Protein AF-A0A2M8PEM5-F1 (afdb_monomer_lite)

pLDDT: mean 89.5, std 9.76, range [44.81, 98.12]

Secondary structure (DSSP, 8-state):
-PPP--S-SS-EEEEEEEEPP--SSS--HHHHHHHHHHHHHHHHHHHH-TT---EEETT-HHHHHHHHTT-GGGHHHHHHHHHTTSEEE-SSSS---GGGS-HHHHHHHHHHHHHHHHTTT---SEEEETT-S---TTHHHHHHHTT--EEEEPPPTTS-SEEEEEPTTS-EEEEEE-EEESSGGG--HHHHHHHHTT-SSSEEEEEEE--S---HHHHHHHHHHHHHHTTTSEEEE--HHHHHHHHHHHHHH-GGGSPEEEPPPPPPPPHHHHHHHHHIIIIIHHHHHHHHHTT-TTS-SSHHHHHHHHHHHHHHHTTGGGSHHHHHHHHHHHHHHHHHHHHHHHHHHHHTT-S--TTHHHHHEEESSTTEEEEEEE--SSTT--SEEEEEEE-SSS-EEEEEEESS--SEEEEE-TT--EEEEEEPB-TTS-EEEEEPTT-EEEEEEE-

Radius of gyration: 23.38 Å; chains: 1; bounding box: 67×48×62 Å

Structure (mmCIF, N/CA/C/O backbone):
data_AF-A0A2M8PEM5-F1
#
_entry.id   AF-A0A2M8PEM5-F1
#
loop_
_atom_site.group_PDB
_atom_site.id
_atom_site.type_symbol
_atom_site.label_atom_id
_atom_site.label_alt_id
_atom_site.label_comp_id
_atom_site.label_asym_id
_atom_site.label_entity_id
_atom_site.label_seq_id
_atom_site.pdbx_PDB_ins_code
_atom_site.Cartn_x
_atom_site.Cartn_y
_atom_site.Cartn_z
_atom_site.occupancy
_atom_site.B_iso_or_equiv
_atom_site.auth_seq_id
_atom_site.auth_comp_id
_atom_site.auth_asym_id
_atom_site.auth_atom_id
_atom_site.pdbx_PDB_model_num
ATOM 1 N N . MET A 1 1 ? 40.475 -5.449 -8.297 1.00 47.41 1 MET A N 1
ATOM 2 C CA . MET A 1 1 ? 39.238 -6.107 -7.836 1.00 47.41 1 MET A CA 1
ATOM 3 C C . MET A 1 1 ? 39.003 -7.261 -8.778 1.00 47.41 1 MET A C 1
ATOM 5 O O . MET A 1 1 ? 39.017 -7.024 -9.980 1.00 47.41 1 MET A O 1
ATOM 9 N N . ASP A 1 2 ? 38.894 -8.473 -8.247 1.00 54.44 2 ASP A N 1
ATOM 10 C CA . ASP A 1 2 ? 38.599 -9.656 -9.055 1.00 54.44 2 ASP A CA 1
ATOM 11 C C . ASP A 1 2 ? 37.233 -9.506 -9.733 1.00 54.44 2 ASP A C 1
ATOM 13 O O . ASP A 1 2 ? 36.341 -8.829 -9.210 1.00 54.44 2 ASP A O 1
ATOM 17 N N . ALA A 1 3 ? 37.086 -10.094 -10.921 1.00 61.72 3 ALA A N 1
ATOM 18 C CA . ALA A 1 3 ? 35.829 -10.056 -11.656 1.00 61.72 3 ALA A CA 1
ATOM 19 C C . ALA A 1 3 ? 34.700 -10.697 -10.820 1.00 61.72 3 ALA A C 1
ATOM 21 O O . ALA A 1 3 ? 34.938 -11.715 -10.162 1.00 61.72 3 ALA A O 1
ATOM 22 N N . PRO A 1 4 ? 33.477 -10.133 -10.830 1.00 71.69 4 PRO A N 1
ATOM 23 C CA . PRO A 1 4 ? 32.353 -10.714 -10.107 1.00 71.69 4 PRO A CA 1
ATOM 24 C C . PRO A 1 4 ? 32.089 -12.149 -10.581 1.00 71.69 4 PRO A C 1
ATOM 26 O O . PRO A 1 4 ? 31.995 -12.409 -11.780 1.00 71.69 4 PRO A O 1
ATOM 29 N N . SER A 1 5 ? 31.955 -13.085 -9.639 1.00 81.31 5 SER A N 1
ATOM 30 C CA . SER A 1 5 ? 31.585 -14.468 -9.954 1.00 81.31 5 SER A CA 1
ATOM 31 C C . SER A 1 5 ? 30.116 -14.521 -10.377 1.00 81.31 5 SER A C 1
ATOM 33 O O . SER A 1 5 ? 29.224 -14.226 -9.578 1.00 81.31 5 SER A O 1
ATOM 35 N N . LEU A 1 6 ? 29.866 -14.856 -11.644 1.00 88.50 6 LEU A N 1
ATOM 36 C CA . LEU A 1 6 ? 28.523 -14.963 -12.214 1.00 88.50 6 LEU A CA 1
ATOM 37 C C . LEU A 1 6 ? 28.020 -16.405 -12.132 1.00 88.50 6 LEU A C 1
ATOM 39 O O . LEU A 1 6 ? 28.750 -17.346 -12.437 1.00 88.50 6 LEU A O 1
ATOM 43 N N . ARG A 1 7 ? 26.748 -16.576 -11.760 1.00 89.44 7 ARG A N 1
ATOM 44 C CA . ARG A 1 7 ? 26.108 -17.900 -11.670 1.00 89.44 7 ARG A CA 1
ATOM 45 C C . ARG A 1 7 ? 25.659 -18.441 -13.023 1.00 89.44 7 ARG A C 1
ATOM 47 O O . ARG A 1 7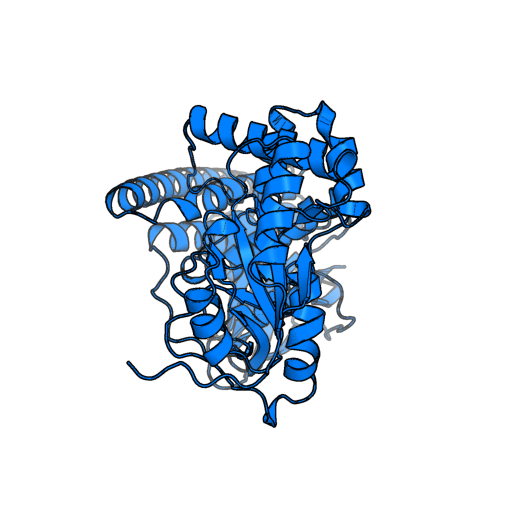 ? 25.608 -19.653 -13.202 1.00 89.44 7 ARG A O 1
ATOM 54 N N . TYR A 1 8 ? 25.330 -17.551 -13.955 1.00 90.50 8 TYR A N 1
ATOM 55 C CA . TYR A 1 8 ? 24.764 -17.903 -15.253 1.00 90.50 8 TYR A CA 1
ATOM 56 C C . TYR A 1 8 ? 25.548 -17.252 -16.391 1.00 90.50 8 TYR A C 1
ATOM 58 O O . TYR A 1 8 ? 26.095 -16.158 -16.247 1.00 90.50 8 TYR A O 1
ATOM 66 N N . ALA A 1 9 ? 25.571 -17.918 -17.546 1.00 90.06 9 ALA A N 1
ATOM 67 C CA . ALA A 1 9 ? 26.172 -17.373 -18.763 1.00 90.06 9 ALA A CA 1
ATOM 68 C C . ALA A 1 9 ? 25.323 -16.251 -19.394 1.00 90.06 9 ALA A C 1
ATOM 70 O O . ALA A 1 9 ? 25.865 -15.383 -20.074 1.00 90.06 9 ALA A O 1
ATOM 71 N N . SER A 1 10 ? 24.008 -16.265 -19.154 1.00 94.81 10 SER A N 1
ATOM 72 C CA . SER A 1 10 ? 23.037 -15.257 -19.598 1.00 94.81 10 SER A CA 1
ATOM 73 C C . SER A 1 10 ? 21.981 -15.030 -18.517 1.00 94.81 10 SER A C 1
ATOM 75 O O . SER A 1 10 ? 21.765 -15.898 -17.670 1.00 94.81 10 SER A O 1
ATOM 77 N N . TYR A 1 11 ? 21.366 -13.851 -18.525 1.00 96.25 11 TYR A N 1
ATOM 78 C CA . TYR A 1 11 ? 20.340 -13.428 -17.576 1.00 96.25 11 TYR A CA 1
ATOM 79 C C . TYR A 1 11 ? 19.124 -12.859 -18.322 1.00 96.25 11 TYR A C 1
ATOM 81 O O . TYR A 1 11 ? 19.223 -12.377 -19.452 1.00 96.25 11 TYR A O 1
ATOM 89 N N . HIS A 1 12 ? 17.966 -12.881 -17.668 1.00 97.62 12 HIS A N 1
ATOM 90 C CA . HIS A 1 12 ? 16.760 -12.194 -18.119 1.00 97.62 12 HIS A CA 1
ATOM 91 C C . HIS A 1 12 ? 16.727 -10.782 -17.526 1.00 97.62 12 HIS A C 1
ATOM 93 O O . HIS A 1 12 ? 16.535 -10.607 -16.322 1.00 97.62 12 HIS A O 1
ATOM 99 N N . LEU A 1 13 ? 16.918 -9.766 -18.366 1.00 97.62 13 LEU A N 1
ATOM 100 C CA . LEU A 1 13 ? 16.895 -8.362 -17.965 1.00 97.62 13 LEU A CA 1
ATOM 101 C C . LEU A 1 13 ? 15.476 -7.813 -18.118 1.00 97.62 13 LEU A C 1
ATOM 103 O O . LEU A 1 13 ? 15.027 -7.512 -19.224 1.00 97.62 13 LEU A O 1
ATOM 107 N N . HIS A 1 14 ? 14.774 -7.667 -16.999 1.00 97.75 14 HIS A N 1
ATOM 108 C CA . HIS A 1 14 ? 13.474 -7.011 -16.938 1.00 97.75 14 HIS A CA 1
ATOM 109 C C . HIS A 1 14 ? 13.685 -5.498 -16.852 1.00 97.75 14 HIS A C 1
ATOM 111 O O . HIS A 1 14 ? 13.983 -4.965 -15.783 1.00 97.75 14 HIS A O 1
ATOM 117 N N . ILE A 1 15 ? 13.535 -4.808 -17.982 1.00 97.56 15 ILE A N 1
ATOM 118 C CA . ILE A 1 15 ? 13.644 -3.352 -18.078 1.00 97.56 15 ILE A CA 1
ATOM 119 C C . ILE A 1 15 ? 12.263 -2.740 -17.842 1.00 97.56 15 ILE A C 1
ATOM 121 O O . ILE A 1 15 ? 11.399 -2.802 -18.716 1.00 97.56 15 ILE A O 1
ATOM 125 N N . ALA A 1 16 ? 12.054 -2.165 -16.662 1.00 96.94 16 ALA A N 1
ATOM 126 C CA . ALA A 1 16 ? 10.824 -1.478 -16.286 1.00 96.94 16 ALA A CA 1
ATOM 127 C C . ALA A 1 16 ? 10.963 0.035 -16.482 1.00 96.94 16 A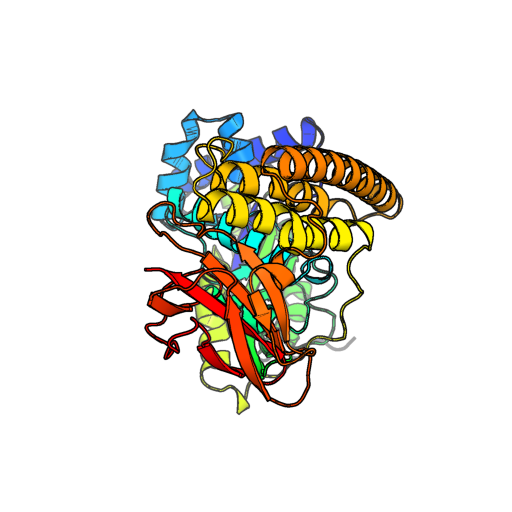LA A C 1
ATOM 129 O O . ALA A 1 16 ? 11.821 0.667 -15.871 1.00 96.94 16 ALA A O 1
ATOM 130 N N . SER A 1 17 ? 10.090 0.632 -17.292 1.00 96.44 17 SER A N 1
ATOM 131 C CA . SER A 1 17 ? 9.980 2.091 -17.397 1.00 96.44 17 SER A CA 1
ATOM 132 C C . SER A 1 17 ? 9.161 2.628 -16.226 1.00 96.44 17 SER A C 1
ATOM 134 O O . SER A 1 17 ? 7.985 2.286 -16.085 1.00 96.44 17 SER A O 1
ATOM 136 N N . LEU A 1 18 ? 9.773 3.452 -15.378 1.00 94.19 18 LEU A N 1
ATOM 137 C CA . LEU A 1 18 ? 9.138 4.017 -14.190 1.00 94.19 18 LEU A CA 1
ATOM 138 C C . LEU A 1 18 ? 8.863 5.504 -14.379 1.00 94.19 18 LEU A C 1
ATOM 140 O O . LEU A 1 18 ? 9.795 6.305 -14.434 1.00 94.19 18 LEU A O 1
ATOM 144 N N . LEU A 1 19 ? 7.589 5.885 -14.382 1.00 91.12 19 LEU A N 1
ATOM 145 C CA . LEU A 1 19 ? 7.214 7.276 -14.172 1.00 91.12 19 LEU A CA 1
ATOM 146 C C . LEU A 1 19 ? 7.466 7.609 -12.690 1.00 91.12 19 LEU A C 1
ATOM 148 O O . LEU A 1 19 ? 6.860 6.974 -11.812 1.00 91.12 19 LEU A O 1
ATOM 152 N N . PRO A 1 20 ? 8.379 8.547 -12.382 1.00 76.62 20 PRO A N 1
ATOM 153 C CA . PRO A 1 20 ? 8.718 8.869 -11.008 1.00 76.62 20 PRO A CA 1
ATOM 154 C C . PRO A 1 20 ? 7.563 9.598 -10.312 1.00 76.62 20 PRO A C 1
ATOM 156 O O . PRO A 1 20 ? 6.646 10.128 -10.938 1.00 76.62 20 PRO A O 1
ATOM 159 N N . HIS A 1 21 ? 7.632 9.651 -8.987 1.00 73.00 21 HIS A N 1
ATOM 160 C CA . HIS A 1 21 ? 6.796 10.541 -8.190 1.00 73.00 21 HIS A CA 1
ATOM 161 C C . HIS A 1 21 ? 7.401 11.952 -8.156 1.00 73.00 21 HIS A C 1
ATOM 163 O O . HIS A 1 21 ? 8.625 12.107 -8.121 1.00 73.00 21 HIS A O 1
ATOM 169 N N . LEU A 1 22 ? 6.558 12.986 -8.101 1.00 63.91 22 LEU A N 1
ATOM 170 C CA . LEU A 1 22 ? 7.002 14.332 -7.748 1.00 63.91 22 LEU A CA 1
ATOM 171 C C . LEU A 1 22 ? 7.353 14.344 -6.260 1.00 63.91 22 LEU A C 1
ATOM 173 O O . LEU A 1 22 ? 6.464 14.409 -5.430 1.00 63.91 22 LEU A O 1
ATOM 177 N N . GLN A 1 23 ? 8.642 14.287 -5.921 1.00 54.50 23 GLN A N 1
ATOM 178 C CA . GLN A 1 23 ? 9.145 14.182 -4.541 1.00 54.50 23 GLN A CA 1
ATOM 179 C C . GLN A 1 23 ? 8.852 15.406 -3.629 1.00 54.50 23 GLN A C 1
ATOM 181 O O . GLN A 1 23 ? 9.599 15.654 -2.686 1.00 54.50 23 GLN A O 1
ATOM 186 N N . ARG A 1 24 ? 7.822 16.229 -3.871 1.00 48.88 24 ARG A N 1
ATOM 187 C CA . ARG A 1 24 ? 7.552 17.461 -3.100 1.00 48.88 24 ARG A CA 1
ATOM 188 C C . ARG A 1 24 ? 6.050 17.678 -2.909 1.00 48.88 24 ARG A C 1
ATOM 190 O O . ARG A 1 24 ? 5.327 17.571 -3.895 1.00 48.88 24 ARG A O 1
ATOM 197 N N . ALA A 1 25 ? 5.615 18.103 -1.714 1.00 44.81 25 ALA A N 1
ATOM 198 C CA . ALA A 1 25 ? 4.210 18.462 -1.457 1.00 44.81 25 ALA A CA 1
ATOM 199 C C . ALA A 1 25 ? 3.780 19.715 -2.230 1.00 44.81 25 ALA A C 1
ATOM 201 O O . ALA A 1 25 ? 2.604 19.907 -2.515 1.00 44.81 25 ALA A O 1
ATOM 202 N N . ASN A 1 26 ? 4.747 20.549 -2.623 1.00 52.12 26 ASN A N 1
ATOM 203 C CA . ASN A 1 26 ? 4.567 21.649 -3.564 1.00 52.12 26 ASN A CA 1
ATOM 204 C C . ASN A 1 26 ? 5.628 21.556 -4.665 1.00 52.12 26 ASN A C 1
ATOM 206 O O . ASN A 1 26 ? 6.650 22.253 -4.620 1.00 52.12 26 ASN A O 1
ATOM 210 N N . PRO A 1 27 ? 5.442 20.664 -5.651 1.00 62.78 27 PRO A N 1
ATOM 211 C CA . PRO A 1 27 ? 6.335 20.633 -6.790 1.00 62.78 27 PRO A CA 1
ATOM 212 C C . PRO A 1 27 ? 6.234 21.981 -7.499 1.00 62.78 27 PRO A C 1
ATOM 214 O O . PRO A 1 27 ? 5.142 22.532 -7.646 1.00 62.78 27 PRO A O 1
ATOM 217 N N . SER A 1 28 ? 7.373 22.529 -7.932 1.00 70.56 28 SER A N 1
ATOM 218 C CA . SER A 1 28 ? 7.343 23.749 -8.734 1.00 70.56 28 SER A CA 1
ATOM 219 C C . SER A 1 28 ? 6.444 23.519 -9.947 1.00 70.56 28 SER A C 1
ATOM 221 O O . SER A 1 28 ? 6.369 22.404 -10.471 1.00 70.56 28 SER A O 1
ATOM 223 N N . PHE A 1 29 ? 5.791 24.574 -10.431 1.00 75.25 29 PHE A N 1
ATOM 224 C CA . PHE A 1 29 ? 4.991 24.495 -11.655 1.00 75.25 29 PHE A CA 1
ATOM 225 C C . PHE A 1 29 ? 5.775 23.846 -12.814 1.00 75.25 29 PHE A C 1
ATOM 227 O O . PHE A 1 29 ? 5.231 23.067 -13.590 1.00 75.25 29 PHE A O 1
ATOM 234 N N . GLN A 1 30 ? 7.089 24.089 -12.877 1.00 77.50 30 GLN A N 1
ATOM 235 C CA . GLN A 1 30 ? 7.993 23.445 -13.831 1.00 77.50 30 GLN A CA 1
ATOM 236 C C . GLN A 1 30 ? 8.069 21.921 -13.655 1.00 77.50 30 GLN A C 1
ATOM 238 O O . GLN A 1 30 ? 8.001 21.199 -14.645 1.00 77.50 30 GLN A O 1
ATOM 243 N N . ALA A 1 31 ? 8.192 21.424 -12.421 1.00 77.31 31 ALA A N 1
ATOM 244 C CA . ALA A 1 31 ? 8.238 19.991 -12.142 1.00 77.31 31 ALA A CA 1
ATOM 245 C C . ALA A 1 31 ? 6.895 19.313 -12.455 1.00 77.31 31 ALA A C 1
ATOM 247 O O . ALA A 1 31 ? 6.878 18.245 -13.063 1.00 77.31 31 ALA A O 1
ATOM 248 N N . GLN A 1 32 ? 5.777 19.963 -12.112 1.00 78.12 32 GLN A N 1
ATOM 249 C CA . GLN A 1 32 ? 4.436 19.495 -12.481 1.00 78.12 32 GLN A CA 1
ATOM 250 C C . GLN A 1 32 ? 4.297 19.374 -14.001 1.00 78.12 32 GLN A C 1
ATOM 252 O O . GLN A 1 32 ? 3.948 18.311 -14.508 1.00 78.12 32 GLN A O 1
ATOM 257 N N . LEU A 1 33 ? 4.661 20.427 -14.736 1.00 83.50 33 LEU A N 1
ATOM 258 C CA . LEU A 1 33 ? 4.604 20.439 -16.194 1.00 83.50 33 LEU A CA 1
ATOM 259 C C . LEU A 1 33 ? 5.526 19.387 -16.829 1.00 83.50 33 LEU A C 1
ATOM 261 O O . LEU A 1 33 ? 5.162 18.784 -17.837 1.00 83.50 33 LEU A O 1
ATOM 265 N N . ALA A 1 34 ? 6.709 19.154 -16.254 1.00 84.69 34 ALA A N 1
ATOM 266 C CA . ALA A 1 34 ? 7.632 18.124 -16.723 1.00 84.69 34 ALA A CA 1
ATOM 267 C C . ALA A 1 34 ? 7.034 16.719 -16.570 1.00 84.69 34 ALA A C 1
ATOM 269 O O . ALA A 1 34 ? 7.024 15.962 -17.539 1.00 84.69 34 ALA A O 1
ATOM 270 N N . LEU A 1 35 ? 6.467 16.400 -15.400 1.00 84.50 35 LEU A N 1
ATOM 271 C CA . LEU A 1 35 ? 5.801 15.115 -15.174 1.00 84.50 35 LEU A CA 1
ATOM 272 C C . LEU A 1 35 ? 4.619 14.920 -16.130 1.00 84.50 35 LEU A C 1
ATOM 274 O O . LEU A 1 35 ? 4.473 13.845 -16.703 1.00 84.50 35 LEU A O 1
ATOM 278 N N . MET A 1 36 ? 3.803 15.959 -16.331 1.00 87.06 36 MET A N 1
ATOM 279 C CA . MET A 1 36 ? 2.676 15.897 -17.263 1.00 87.06 36 MET A CA 1
ATOM 280 C C . MET A 1 36 ? 3.139 15.572 -18.679 1.00 87.06 36 MET A C 1
ATOM 282 O O . MET A 1 36 ? 2.628 14.640 -19.286 1.00 87.06 36 MET A O 1
ATOM 286 N N . ARG A 1 37 ? 4.149 16.290 -19.182 1.00 90.44 37 ARG A N 1
ATOM 287 C CA . ARG A 1 37 ? 4.703 16.051 -20.522 1.00 90.44 37 ARG A CA 1
ATOM 288 C C . ARG A 1 37 ? 5.330 14.663 -20.649 1.00 90.44 37 ARG A C 1
ATOM 290 O O . ARG A 1 37 ? 5.248 14.054 -21.711 1.00 90.44 37 ARG A O 1
ATOM 297 N N . ALA A 1 38 ? 5.961 14.170 -19.584 1.00 91.38 38 ALA A N 1
ATOM 298 C CA . ALA A 1 38 ? 6.517 12.824 -19.552 1.00 91.38 38 ALA A CA 1
ATOM 299 C C . ALA A 1 38 ? 5.411 11.760 -19.644 1.00 91.38 38 ALA A C 1
ATOM 301 O O . ALA A 1 38 ? 5.567 10.805 -20.404 1.00 91.38 38 ALA A O 1
ATOM 302 N N . LEU A 1 39 ? 4.291 11.941 -18.932 1.00 93.38 39 LEU A N 1
ATOM 303 C CA . LEU A 1 39 ? 3.137 11.043 -19.008 1.00 93.38 39 LEU A CA 1
ATOM 304 C C . LEU A 1 39 ? 2.419 11.139 -20.363 1.00 93.38 39 LEU A C 1
ATOM 306 O O . LEU A 1 39 ? 2.157 10.095 -20.949 1.00 93.38 39 LEU A O 1
ATOM 310 N N . ASP A 1 40 ? 2.191 12.343 -20.902 1.00 94.12 40 ASP A N 1
ATOM 311 C CA . ASP A 1 40 ? 1.633 12.547 -22.253 1.00 94.12 40 ASP A CA 1
ATOM 312 C C . ASP A 1 40 ? 2.436 11.741 -23.286 1.00 94.12 40 ASP A C 1
ATOM 314 O O . ASP A 1 40 ? 1.905 10.887 -23.992 1.00 94.12 40 ASP A O 1
ATOM 318 N N . SER A 1 41 ? 3.755 11.942 -23.290 1.00 94.69 41 SER A N 1
ATOM 319 C CA . SER A 1 41 ? 4.656 11.244 -24.201 1.00 94.69 41 SER A CA 1
ATOM 320 C C . SER A 1 41 ? 4.688 9.733 -23.975 1.00 94.69 41 SER A C 1
ATOM 322 O O . SER A 1 41 ? 4.883 8.990 -24.933 1.00 94.69 41 SER A O 1
ATOM 324 N N . ALA A 1 42 ? 4.539 9.264 -22.735 1.00 95.19 42 ALA A N 1
ATOM 325 C CA . ALA A 1 42 ? 4.503 7.835 -22.458 1.00 95.19 42 ALA A CA 1
ATOM 326 C C . ALA A 1 42 ? 3.214 7.192 -22.985 1.00 95.19 42 ALA A C 1
ATOM 328 O O . ALA A 1 42 ? 3.283 6.107 -23.554 1.00 95.19 42 ALA A O 1
ATOM 329 N N . LEU A 1 43 ? 2.064 7.859 -22.839 1.00 95.81 43 LEU A N 1
ATOM 330 C CA . LEU A 1 43 ? 0.789 7.389 -23.390 1.00 95.81 43 LEU A CA 1
ATOM 331 C C . LEU A 1 43 ? 0.846 7.318 -24.918 1.00 95.81 43 LEU A C 1
ATOM 333 O O . LEU A 1 43 ? 0.509 6.286 -25.493 1.00 95.81 43 LEU A O 1
ATOM 337 N N . ASP A 1 44 ? 1.384 8.354 -25.566 1.00 95.44 44 ASP A N 1
ATOM 338 C CA . ASP A 1 44 ? 1.567 8.359 -27.020 1.00 95.44 44 ASP A CA 1
ATOM 339 C C . ASP A 1 44 ? 2.476 7.205 -27.483 1.00 95.44 44 ASP A C 1
ATOM 341 O O . ASP A 1 44 ? 2.246 6.601 -28.533 1.00 95.44 44 ASP A O 1
ATOM 345 N N . LEU A 1 45 ? 3.506 6.852 -26.706 1.00 95.75 45 LEU A N 1
ATOM 346 C CA . LEU A 1 45 ? 4.370 5.706 -27.003 1.00 95.75 45 LEU A CA 1
ATOM 347 C C . LEU A 1 45 ? 3.671 4.362 -26.797 1.00 95.75 45 LEU A C 1
ATOM 349 O O . LEU A 1 45 ? 3.855 3.481 -27.632 1.00 95.75 45 LEU A O 1
ATOM 353 N N . LEU A 1 46 ? 2.872 4.202 -25.738 1.00 96.31 46 LEU A N 1
ATOM 354 C CA . LEU A 1 46 ? 2.093 2.976 -25.515 1.00 96.31 46 LEU A CA 1
ATOM 355 C C . LEU A 1 46 ? 1.121 2.702 -26.676 1.00 96.31 46 LEU A C 1
ATOM 357 O O . LEU A 1 46 ? 0.842 1.546 -26.985 1.00 96.31 46 LEU A O 1
ATOM 361 N N . GLU A 1 47 ? 0.633 3.754 -27.336 1.00 93.94 47 GLU A N 1
ATOM 362 C CA . GLU A 1 47 ? -0.282 3.658 -28.478 1.00 93.94 47 GLU A CA 1
ATOM 363 C C . GLU A 1 47 ? 0.441 3.484 -29.825 1.00 93.94 47 GLU A C 1
ATOM 365 O O . GLU A 1 47 ? -0.041 2.770 -30.704 1.00 93.94 47 GLU A O 1
ATOM 370 N N . SER A 1 48 ? 1.594 4.137 -30.014 1.00 91.75 48 SER A N 1
ATOM 371 C CA . SER A 1 48 ? 2.241 4.255 -31.333 1.00 91.75 48 SER A CA 1
ATOM 372 C C . SER A 1 48 ? 3.531 3.449 -31.510 1.00 91.75 48 SER A C 1
ATOM 374 O O . SER A 1 48 ? 3.966 3.239 -32.647 1.00 91.75 48 SER A O 1
ATOM 376 N N . ALA A 1 49 ? 4.171 2.997 -30.426 1.00 93.25 49 ALA A N 1
ATOM 377 C CA . ALA A 1 49 ? 5.476 2.342 -30.461 1.00 93.25 49 ALA A CA 1
ATOM 378 C C . ALA A 1 49 ? 5.384 0.863 -30.029 1.00 93.25 49 ALA A C 1
ATOM 380 O O . ALA A 1 49 ? 5.363 0.573 -28.836 1.00 93.25 49 ALA A O 1
ATOM 381 N N . PRO A 1 50 ? 5.468 -0.106 -30.965 1.00 91.00 50 PRO A N 1
ATOM 382 C CA . PRO A 1 50 ? 5.346 -1.538 -30.653 1.00 91.00 50 PRO A CA 1
ATOM 383 C C . PRO A 1 50 ? 6.389 -2.095 -29.674 1.00 91.00 50 PRO A C 1
ATOM 385 O O . PRO A 1 50 ? 6.230 -3.195 -29.158 1.00 91.00 50 PRO A O 1
ATOM 388 N N . THR A 1 51 ? 7.491 -1.376 -29.452 1.00 92.56 51 THR A N 1
ATOM 389 C CA . THR A 1 51 ? 8.564 -1.767 -28.527 1.00 92.56 51 THR A CA 1
ATOM 390 C C . THR A 1 51 ? 8.449 -1.099 -27.157 1.00 92.56 51 THR A C 1
ATOM 392 O O . THR A 1 51 ? 9.291 -1.360 -26.305 1.00 92.56 51 THR A O 1
ATOM 395 N N . PHE A 1 52 ? 7.487 -0.193 -26.944 1.00 96.00 52 PHE A N 1
ATOM 396 C CA . PHE A 1 52 ? 7.196 0.416 -25.644 1.00 96.00 52 PHE A CA 1
ATOM 397 C C . PHE A 1 52 ? 5.887 -0.179 -25.117 1.00 96.00 52 PHE A C 1
ATOM 399 O O . PHE A 1 52 ? 4.797 0.293 -25.412 1.00 96.00 52 PHE A O 1
ATOM 406 N N . LEU A 1 53 ? 6.010 -1.277 -24.383 1.00 96.31 53 LEU A N 1
ATOM 407 C CA . LEU A 1 53 ? 4.900 -2.122 -23.949 1.00 96.31 53 LEU A CA 1
ATOM 408 C C . LEU A 1 53 ? 4.320 -1.699 -22.600 1.00 96.31 53 LEU A C 1
ATOM 410 O O . LEU A 1 53 ? 3.119 -1.836 -22.373 1.00 96.31 53 LEU A O 1
ATOM 414 N N . HIS A 1 54 ? 5.178 -1.234 -21.689 1.00 97.44 54 HIS A N 1
ATOM 415 C CA . HIS A 1 54 ? 4.810 -1.030 -20.295 1.00 97.44 54 HIS A CA 1
ATOM 416 C C . HIS A 1 54 ? 5.356 0.265 -19.690 1.00 97.44 54 HIS A C 1
ATOM 418 O O . HIS A 1 54 ? 6.536 0.590 -19.826 1.00 97.44 54 HIS A O 1
ATOM 424 N N . LEU A 1 55 ? 4.517 0.940 -18.909 1.00 97.50 55 LEU A N 1
ATOM 425 C CA . LEU A 1 55 ? 4.898 2.020 -18.005 1.00 97.50 55 LEU A CA 1
ATOM 426 C C . LEU A 1 55 ? 4.395 1.698 -16.597 1.00 97.50 55 LEU A C 1
ATOM 428 O O . LEU A 1 55 ? 3.259 1.273 -16.422 1.00 97.50 55 LEU A O 1
ATOM 432 N N . THR A 1 56 ? 5.215 1.919 -15.574 1.00 97.38 56 THR A N 1
ATOM 433 C CA . THR A 1 56 ? 4.787 1.817 -14.173 1.00 97.38 56 THR A CA 1
ATOM 434 C C . THR A 1 56 ? 4.789 3.190 -13.513 1.00 97.38 56 THR A C 1
ATOM 436 O O . THR A 1 56 ? 5.813 3.869 -13.485 1.00 97.38 56 THR A O 1
ATOM 439 N N . VAL A 1 57 ? 3.660 3.584 -12.930 1.00 95.44 57 VAL A N 1
ATOM 440 C CA . VAL A 1 57 ? 3.508 4.809 -12.140 1.00 95.44 57 VAL A CA 1
ATOM 441 C C . VAL A 1 57 ? 3.921 4.516 -10.703 1.00 95.44 57 VAL A C 1
ATOM 443 O O . VAL A 1 57 ? 3.119 4.084 -9.871 1.00 95.44 57 VAL A O 1
ATOM 446 N N . ALA A 1 58 ? 5.202 4.731 -10.401 1.00 90.81 58 ALA A N 1
ATOM 447 C CA . ALA A 1 58 ? 5.762 4.406 -9.090 1.00 90.81 58 ALA A CA 1
ATOM 448 C C . ALA A 1 58 ? 5.181 5.275 -7.962 1.00 90.81 58 ALA A C 1
ATOM 450 O O . ALA A 1 58 ? 5.098 4.830 -6.819 1.00 90.81 58 ALA A O 1
ATOM 451 N N . GLY A 1 59 ? 4.747 6.497 -8.290 1.00 84.94 59 GLY A N 1
ATOM 452 C CA . GLY A 1 59 ? 4.144 7.438 -7.346 1.00 84.94 59 GLY A CA 1
ATOM 453 C C . GLY A 1 59 ? 2.716 7.123 -6.908 1.00 84.94 59 GLY A C 1
ATOM 454 O O . GLY A 1 59 ? 2.193 7.871 -6.088 1.00 84.94 59 GLY A O 1
ATOM 455 N N . GLY A 1 60 ? 2.102 6.058 -7.430 1.00 89.19 60 GLY A N 1
ATOM 456 C CA . GLY A 1 60 ? 0.728 5.695 -7.090 1.00 89.19 60 GLY A CA 1
ATOM 457 C C . GLY A 1 60 ? -0.325 6.588 -7.748 1.00 89.19 60 GLY A C 1
ATOM 458 O O . GLY A 1 60 ? -0.032 7.395 -8.636 1.00 89.19 60 GLY A O 1
ATOM 459 N N . CYS A 1 61 ? -1.574 6.436 -7.312 1.00 92.06 61 CYS A N 1
ATOM 460 C CA . CYS A 1 61 ? -2.721 7.125 -7.912 1.00 92.06 61 CYS A CA 1
ATOM 461 C C . CYS A 1 61 ? -2.721 8.646 -7.708 1.00 92.06 61 CYS A C 1
ATOM 463 O O . CYS A 1 61 ? -3.320 9.353 -8.516 1.00 92.06 61 CYS A O 1
ATOM 465 N N . ALA A 1 62 ? -2.011 9.176 -6.707 1.00 89.06 62 ALA A N 1
ATOM 466 C CA . ALA A 1 62 ? -1.870 10.620 -6.501 1.00 89.06 62 ALA A CA 1
ATOM 467 C C . ALA A 1 62 ? -1.294 11.336 -7.740 1.00 89.06 62 ALA A C 1
ATOM 469 O O . ALA A 1 62 ? -1.666 12.473 -8.047 1.00 89.06 62 ALA A O 1
ATOM 470 N N . VAL A 1 63 ? -0.421 10.650 -8.491 1.00 88.44 63 VAL A N 1
ATOM 471 C CA . VAL A 1 63 ? 0.138 11.146 -9.756 1.00 88.44 63 VAL A CA 1
ATOM 472 C C . VAL A 1 63 ? -0.954 11.291 -10.816 1.00 88.44 63 VAL A C 1
ATOM 474 O O . VAL A 1 63 ? -1.038 12.334 -11.465 1.00 88.44 63 VAL A O 1
ATOM 477 N N . LEU A 1 64 ? -1.817 10.282 -10.960 1.00 91.75 64 LEU A N 1
ATOM 478 C CA . LEU A 1 64 ? -2.910 10.309 -11.934 1.00 91.75 64 LEU A CA 1
ATOM 479 C C . LEU A 1 64 ? -3.987 11.328 -11.561 1.00 91.75 64 LEU A C 1
ATOM 481 O O . LEU A 1 64 ? -4.449 12.061 -12.428 1.00 91.75 64 LEU A O 1
ATOM 485 N N . GLU A 1 65 ? -4.344 11.433 -10.279 1.00 89.38 65 GLU A N 1
ATOM 486 C CA . GLU A 1 65 ? -5.288 12.450 -9.801 1.00 89.38 65 GLU A CA 1
ATOM 487 C C . GLU A 1 65 ? -4.773 13.866 -10.096 1.00 89.38 65 GLU A C 1
ATOM 489 O O . GLU A 1 65 ? -5.520 14.713 -10.584 1.00 89.38 65 GLU A O 1
ATOM 494 N N . SER A 1 66 ? -3.484 14.120 -9.852 1.00 86.12 66 SER A N 1
ATOM 495 C CA . SER A 1 66 ? -2.856 15.413 -10.154 1.00 86.12 66 SER A CA 1
ATOM 496 C C . SER A 1 66 ? -2.841 15.708 -11.653 1.00 86.12 66 SER A C 1
ATOM 498 O O . SER A 1 66 ? -3.099 16.837 -12.065 1.00 86.12 66 SER A O 1
ATOM 500 N N . TYR A 1 67 ? -2.577 14.691 -12.471 1.00 89.94 67 TYR A N 1
ATOM 501 C CA . TYR A 1 67 ? -2.592 14.803 -13.922 1.00 89.94 67 TYR A CA 1
ATOM 502 C C . TYR A 1 67 ? -3.998 15.099 -14.466 1.00 89.94 67 TYR A C 1
ATOM 504 O O . TYR A 1 67 ? -4.173 16.049 -15.224 1.00 89.94 67 TYR A O 1
ATOM 512 N N . LEU A 1 68 ? -5.018 14.368 -14.011 1.00 92.00 68 LEU A N 1
ATOM 513 C CA . LEU A 1 68 ? -6.409 14.521 -14.455 1.00 92.00 68 LEU A CA 1
ATOM 514 C C . LEU A 1 68 ? -7.056 15.840 -14.029 1.00 92.00 68 LEU A C 1
ATOM 516 O O . LEU A 1 68 ? -7.964 16.313 -14.705 1.00 92.00 68 LEU A O 1
ATOM 520 N N . ARG A 1 69 ? -6.575 16.486 -12.957 1.00 87.62 69 ARG A N 1
ATOM 521 C CA . ARG A 1 69 ? -6.990 17.864 -12.624 1.00 87.62 69 ARG A CA 1
ATOM 522 C C . ARG A 1 69 ? -6.660 18.858 -13.738 1.00 87.62 69 ARG A C 1
ATOM 524 O O . ARG A 1 69 ? -7.319 19.888 -13.840 1.00 87.62 69 ARG A O 1
ATOM 531 N N . LEU A 1 70 ? -5.635 18.567 -14.537 1.00 86.19 70 LEU A N 1
ATOM 532 C CA . LEU A 1 70 ? -5.139 19.438 -15.600 1.00 86.19 70 LEU A CA 1
ATOM 533 C C . LEU A 1 70 ? -5.446 18.892 -17.005 1.00 86.19 70 LEU A C 1
ATOM 535 O O . LEU A 1 70 ? -5.537 19.678 -17.944 1.00 86.19 70 LEU A O 1
ATOM 539 N N . ARG A 1 71 ? -5.596 17.568 -17.138 1.00 90.75 71 ARG A N 1
ATOM 540 C CA . ARG A 1 71 ? -5.888 16.826 -18.377 1.00 90.75 71 ARG A CA 1
ATOM 541 C C . ARG A 1 71 ? -7.086 15.878 -18.198 1.00 90.75 71 ARG A C 1
ATOM 543 O O . ARG A 1 71 ? -6.920 14.664 -18.342 1.00 90.75 71 ARG A O 1
ATOM 550 N N . PRO A 1 72 ? -8.281 16.370 -17.826 1.00 94.62 72 PRO A N 1
ATOM 551 C CA . PRO A 1 72 ? -9.442 15.505 -17.597 1.00 94.62 72 PRO A CA 1
ATOM 552 C C . PRO A 1 72 ? -9.824 14.675 -18.835 1.00 94.62 72 PRO A C 1
ATOM 554 O O . PRO A 1 72 ? -10.352 13.575 -18.700 1.00 94.62 72 PRO A O 1
ATOM 557 N N . GLU A 1 73 ? -9.502 15.162 -20.034 1.00 95.81 73 GLU A N 1
ATOM 558 C CA . GLU A 1 73 ? -9.740 14.503 -21.317 1.00 95.81 73 GLU A CA 1
ATOM 559 C C . GLU A 1 73 ? -8.921 13.216 -21.529 1.00 95.81 73 GLU A C 1
ATOM 561 O O . GLU A 1 73 ? -9.207 12.454 -22.446 1.00 95.81 73 GLU A O 1
ATOM 566 N N . HIS A 1 74 ? -7.940 12.923 -20.665 1.00 95.75 74 HIS A N 1
ATOM 567 C CA . HIS A 1 74 ? -7.134 11.696 -20.724 1.00 95.75 74 HIS A CA 1
ATOM 568 C C . HIS A 1 74 ? -7.654 10.568 -19.814 1.00 95.75 74 HIS A C 1
ATOM 570 O O . HIS A 1 74 ? -7.015 9.518 -19.740 1.00 95.75 74 HIS A O 1
ATOM 576 N N . LEU A 1 75 ? -8.796 10.745 -19.135 1.00 96.06 75 LEU A N 1
ATOM 577 C CA . LEU A 1 75 ? -9.364 9.726 -18.241 1.00 96.06 75 LEU A CA 1
ATOM 578 C C . LEU A 1 75 ? -9.543 8.372 -18.939 1.00 96.06 75 LEU A C 1
ATOM 580 O O . LEU A 1 75 ? -9.011 7.370 -18.467 1.00 96.06 75 LEU A O 1
ATOM 584 N N . GLU A 1 76 ? -10.215 8.363 -20.089 1.00 96.19 76 GLU A N 1
ATOM 585 C CA . GLU A 1 76 ? -10.482 7.136 -20.850 1.00 96.19 76 GLU A CA 1
ATOM 586 C C . GLU A 1 76 ? -9.189 6.490 -21.371 1.00 96.19 76 GLU A C 1
ATOM 588 O O . GLU A 1 76 ? -9.052 5.269 -21.341 1.00 96.19 76 GLU A O 1
ATOM 593 N N . ARG A 1 77 ? -8.196 7.296 -21.784 1.00 96.25 77 ARG A N 1
ATOM 594 C CA . ARG A 1 77 ? -6.876 6.790 -22.212 1.00 96.25 77 ARG A CA 1
ATOM 595 C C . ARG A 1 77 ? -6.149 6.085 -21.067 1.00 96.25 77 ARG A C 1
ATOM 597 O O . ARG A 1 77 ? -5.567 5.023 -21.272 1.00 96.25 77 ARG A O 1
ATOM 604 N N . LEU A 1 78 ? -6.180 6.661 -19.863 1.00 97.06 78 LEU A N 1
ATOM 605 C CA . LEU A 1 78 ? -5.560 6.066 -18.677 1.00 97.06 78 LEU A CA 1
ATOM 606 C C . LEU A 1 78 ? -6.259 4.772 -18.263 1.00 97.06 78 LEU A C 1
ATOM 608 O O . LEU A 1 78 ? -5.580 3.785 -17.990 1.00 97.06 78 LEU A O 1
ATOM 612 N N . GLU A 1 79 ? -7.591 4.767 -18.239 1.00 97.31 79 GLU A N 1
ATOM 613 C CA . GLU A 1 79 ? -8.376 3.572 -17.930 1.00 97.31 79 GLU A CA 1
ATOM 614 C C . GLU A 1 79 ? -8.078 2.445 -18.931 1.00 97.31 79 GLU A C 1
ATOM 616 O O . GLU A 1 79 ? -7.724 1.338 -18.524 1.00 97.31 79 GLU A O 1
ATOM 621 N N . ALA A 1 80 ? -8.100 2.741 -20.234 1.00 97.12 80 ALA A N 1
ATOM 622 C CA . ALA A 1 80 ? -7.774 1.770 -21.275 1.00 97.12 80 ALA A CA 1
ATOM 623 C C . ALA A 1 80 ? -6.342 1.224 -21.139 1.00 97.12 80 ALA A C 1
ATOM 625 O O . ALA A 1 80 ? -6.128 0.017 -21.260 1.00 97.12 80 ALA A O 1
ATOM 626 N N . ALA A 1 81 ? -5.360 2.081 -20.839 1.00 97.69 81 ALA A N 1
ATOM 627 C CA . ALA A 1 81 ? -3.972 1.658 -20.671 1.00 97.69 81 ALA A CA 1
ATOM 628 C C . ALA A 1 81 ? -3.772 0.768 -19.429 1.00 97.69 81 ALA A C 1
ATOM 630 O O . ALA A 1 81 ? -2.982 -0.180 -19.476 1.00 97.69 81 ALA A O 1
ATOM 631 N N . VAL A 1 82 ? -4.472 1.044 -18.323 1.00 97.69 82 VAL A N 1
ATOM 632 C CA . VAL A 1 82 ? -4.402 0.218 -17.104 1.00 97.69 82 VAL A CA 1
ATOM 633 C C . VAL A 1 82 ? -5.105 -1.122 -17.317 1.00 97.69 82 VAL A C 1
ATOM 635 O O . VAL A 1 82 ? -4.493 -2.168 -17.092 1.00 97.69 82 VAL A O 1
ATOM 638 N N . GLN A 1 83 ? -6.338 -1.122 -17.831 1.00 97.12 83 GLN A N 1
ATOM 639 C CA . GLN A 1 83 ? -7.085 -2.352 -18.131 1.00 97.12 83 GLN A CA 1
ATOM 640 C C . GLN A 1 83 ? -6.386 -3.212 -19.194 1.00 97.12 83 GLN A C 1
ATOM 642 O O . GLN A 1 83 ? -6.379 -4.439 -19.096 1.00 97.12 83 GLN A O 1
ATOM 647 N N . GLY A 1 84 ? -5.741 -2.578 -20.177 1.00 96.44 84 GLY A N 1
ATOM 648 C CA . GLY A 1 84 ? -4.937 -3.237 -21.207 1.00 96.44 84 GLY A CA 1
ATOM 649 C C . GLY A 1 84 ? -3.595 -3.793 -20.713 1.00 96.44 84 GLY A C 1
ATOM 650 O O . GLY A 1 84 ? -2.881 -4.433 -21.484 1.00 96.44 84 GLY A O 1
ATOM 651 N N . GLY A 1 85 ? -3.218 -3.564 -19.449 1.00 96.56 85 GLY A N 1
ATOM 652 C CA . GLY A 1 85 ? -1.952 -4.038 -18.879 1.00 96.56 85 GLY A CA 1
ATOM 653 C C . GLY A 1 85 ? -0.711 -3.305 -19.407 1.00 96.56 85 GLY A C 1
ATOM 654 O O . GLY A 1 85 ? 0.414 -3.804 -19.289 1.00 96.56 85 GLY A O 1
ATOM 655 N N . GLN A 1 86 ? -0.894 -2.121 -19.986 1.00 97.50 86 GLN A N 1
ATOM 656 C CA . GLN A 1 86 ? 0.173 -1.258 -20.488 1.00 97.50 86 GLN A CA 1
ATOM 657 C C . GLN A 1 86 ? 0.655 -0.279 -19.410 1.00 97.50 86 GLN A C 1
ATOM 659 O O . GLN A 1 86 ? 1.855 -0.040 -19.278 1.00 97.50 86 GLN A O 1
ATOM 664 N N . LEU A 1 87 ? -0.259 0.237 -18.586 1.00 97.81 87 LEU A N 1
ATOM 665 C CA . LEU A 1 87 ? 0.032 1.138 -17.474 1.00 97.81 87 LEU A CA 1
ATOM 666 C C . LEU A 1 87 ? -0.176 0.425 -16.130 1.00 97.81 87 LEU A C 1
ATOM 668 O O . LEU A 1 87 ? -1.226 -0.147 -15.873 1.00 97.81 87 LEU A O 1
ATOM 672 N N . HIS A 1 88 ? 0.828 0.463 -15.255 1.00 97.94 88 HIS A N 1
ATOM 673 C CA . HIS A 1 88 ? 0.834 -0.263 -13.978 1.00 97.94 88 HIS A CA 1
ATOM 674 C C . HIS A 1 88 ? 0.864 0.719 -12.814 1.00 97.94 88 HIS A C 1
ATOM 676 O O . HIS A 1 88 ? 1.739 1.582 -12.762 1.00 97.94 88 HIS A O 1
ATOM 682 N N . LEU A 1 89 ? -0.058 0.584 -11.862 1.00 97.44 89 LEU A N 1
ATOM 683 C CA . LEU A 1 89 ? -0.180 1.505 -10.728 1.00 97.44 89 LEU A CA 1
ATOM 684 C C . LEU A 1 89 ? 0.356 0.870 -9.446 1.00 97.44 89 LEU A C 1
ATOM 686 O O . LEU A 1 89 ? -0.042 -0.240 -9.098 1.00 97.44 89 LEU A O 1
ATOM 690 N N . ASN A 1 90 ? 1.239 1.576 -8.731 1.00 96.25 90 ASN A N 1
ATOM 691 C CA . ASN A 1 90 ? 1.666 1.179 -7.384 1.00 96.25 90 ASN A CA 1
ATOM 692 C C . ASN A 1 90 ? 0.448 1.152 -6.437 1.00 96.25 90 ASN A C 1
ATOM 694 O O . ASN A 1 90 ? -0.344 2.093 -6.491 1.00 96.25 90 ASN A O 1
ATOM 698 N N . PRO A 1 91 ? 0.268 0.120 -5.585 1.00 97.06 91 PRO A N 1
ATOM 699 C CA . PRO A 1 91 ? -0.875 0.029 -4.666 1.00 97.06 91 PRO A CA 1
ATOM 700 C C . PRO A 1 91 ? -0.959 1.147 -3.624 1.00 97.06 91 PRO A C 1
ATOM 702 O O . PRO A 1 91 ? -2.034 1.392 -3.084 1.00 97.06 91 PRO A O 1
ATOM 705 N N . PHE A 1 92 ? 0.149 1.826 -3.330 1.00 95.38 92 PHE A N 1
ATOM 706 C CA . PHE A 1 92 ? 0.130 3.022 -2.493 1.00 95.38 92 PHE A CA 1
ATOM 707 C C . PHE A 1 92 ? -0.581 4.182 -3.204 1.00 95.38 92 PHE A C 1
ATOM 709 O O . PHE A 1 92 ? -0.436 4.366 -4.411 1.00 95.38 92 PHE A O 1
ATOM 716 N N . TYR A 1 93 ? -1.319 5.002 -2.457 1.00 93.94 93 TYR A N 1
ATOM 717 C CA . TYR A 1 93 ? -1.895 6.240 -2.977 1.00 93.94 93 TYR A CA 1
ATOM 718 C C . TYR A 1 93 ? -0.801 7.225 -3.400 1.00 93.94 93 TYR A C 1
ATOM 720 O O . TYR A 1 93 ? -0.798 7.703 -4.534 1.00 93.94 93 TYR A O 1
ATOM 728 N N . ALA A 1 94 ? 0.139 7.473 -2.489 1.00 89.44 94 ALA A N 1
ATOM 729 C CA . ALA A 1 94 ? 1.354 8.248 -2.701 1.00 89.44 94 ALA A CA 1
ATOM 730 C C . ALA A 1 94 ? 2.542 7.420 -2.208 1.00 89.44 94 ALA A C 1
ATO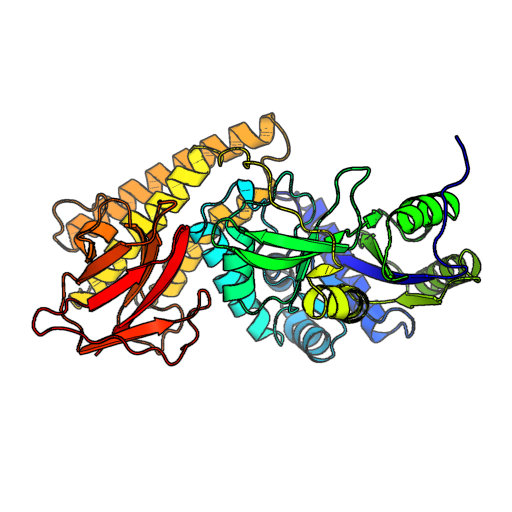M 732 O O . ALA A 1 94 ? 2.414 6.729 -1.196 1.00 89.44 94 ALA A O 1
ATOM 733 N N . LEU A 1 95 ? 3.681 7.482 -2.906 1.00 88.75 95 LEU A N 1
ATOM 734 C CA . LEU A 1 95 ? 4.872 6.705 -2.551 1.00 88.75 95 LEU A CA 1
ATOM 735 C C . LEU A 1 95 ? 5.361 7.086 -1.135 1.00 88.75 95 LEU A C 1
ATOM 737 O O . LEU A 1 95 ? 5.807 8.219 -0.946 1.00 88.75 95 LEU A O 1
ATOM 741 N N . PRO A 1 96 ? 5.292 6.172 -0.150 1.00 87.06 96 PRO A N 1
ATOM 742 C CA . PRO A 1 96 ? 5.615 6.502 1.231 1.00 87.06 96 PRO A CA 1
ATOM 743 C C . PRO A 1 96 ? 7.094 6.247 1.544 1.00 87.06 96 PRO A C 1
ATOM 745 O O . PRO A 1 96 ? 7.729 5.392 0.926 1.00 87.06 96 PRO A O 1
ATOM 748 N N . GLU A 1 97 ? 7.604 6.909 2.585 1.00 87.44 97 GLU A N 1
ATOM 749 C CA . GLU A 1 97 ? 8.726 6.407 3.389 1.00 87.44 97 GLU A CA 1
ATOM 750 C C . GLU A 1 97 ? 8.123 5.560 4.522 1.00 87.44 97 GLU A C 1
ATOM 752 O O . GLU A 1 97 ? 7.632 6.124 5.505 1.00 87.44 97 GLU A O 1
ATOM 757 N N . PRO A 1 98 ? 8.081 4.216 4.414 1.00 89.19 98 PRO A N 1
ATOM 758 C CA . PRO A 1 98 ? 7.261 3.400 5.309 1.00 89.19 98 PRO A CA 1
ATOM 759 C C . PRO A 1 98 ? 7.644 3.541 6.785 1.00 89.19 98 PRO A C 1
ATOM 761 O O . PRO A 1 98 ? 6.780 3.438 7.650 1.00 89.19 98 PRO A O 1
ATOM 764 N N . ALA A 1 99 ? 8.920 3.811 7.082 1.00 86.25 99 ALA A N 1
ATOM 765 C CA . ALA A 1 99 ? 9.409 4.015 8.445 1.00 86.25 99 ALA A CA 1
ATOM 766 C C . ALA A 1 99 ? 8.910 5.293 9.126 1.00 86.25 99 ALA A C 1
ATOM 768 O O . ALA A 1 99 ? 8.983 5.390 10.351 1.00 86.25 99 ALA A O 1
ATOM 769 N N . TRP A 1 100 ? 8.411 6.266 8.367 1.00 86.19 100 TRP A N 1
ATOM 770 C CA . TRP A 1 100 ? 7.859 7.495 8.931 1.00 86.19 100 TRP A CA 1
ATOM 771 C C . TRP A 1 100 ? 6.391 7.375 9.314 1.00 86.19 100 TRP A C 1
ATOM 773 O O . TRP A 1 100 ? 5.890 8.226 10.034 1.00 86.19 100 TRP A O 1
ATOM 783 N N . HIS A 1 101 ? 5.711 6.323 8.881 1.00 89.25 101 HIS A N 1
ATOM 784 C CA . HIS A 1 101 ? 4.299 6.140 9.161 1.00 89.25 101 HIS A CA 1
ATOM 785 C C . HIS A 1 101 ? 4.074 5.219 10.354 1.00 89.25 101 HIS A C 1
ATOM 787 O O . HIS A 1 101 ? 4.823 4.272 10.607 1.00 89.25 101 HIS A O 1
ATOM 793 N N . THR A 1 102 ? 2.980 5.458 11.065 1.00 91.12 102 THR A N 1
ATOM 794 C CA . THR A 1 102 ? 2.347 4.424 11.881 1.00 91.12 102 THR A CA 1
ATOM 795 C C . THR A 1 102 ? 1.805 3.306 10.975 1.00 91.12 102 THR A C 1
ATOM 797 O O . THR A 1 102 ? 1.527 3.547 9.794 1.00 91.12 102 THR A O 1
ATOM 800 N N . PRO A 1 103 ? 1.594 2.081 11.501 1.00 92.31 103 PRO A N 1
ATOM 801 C CA . PRO A 1 103 ? 0.930 1.029 10.735 1.00 92.31 103 PRO A CA 1
ATOM 802 C C . PRO A 1 103 ? -0.416 1.492 10.168 1.00 92.31 103 PRO A C 1
ATOM 804 O O . PRO A 1 103 ? -0.715 1.234 9.005 1.00 92.31 103 PRO A O 1
ATOM 807 N N . GLU A 1 104 ? -1.194 2.238 10.960 1.00 94.62 104 GLU A N 1
ATOM 808 C CA . GLU A 1 104 ? -2.487 2.771 10.535 1.00 94.62 104 GLU A CA 1
ATOM 809 C C . GLU A 1 104 ? -2.345 3.784 9.394 1.00 94.62 104 GLU A C 1
ATOM 811 O O . GLU A 1 104 ? -3.041 3.653 8.391 1.00 94.62 104 GLU A O 1
ATOM 816 N N . GLY 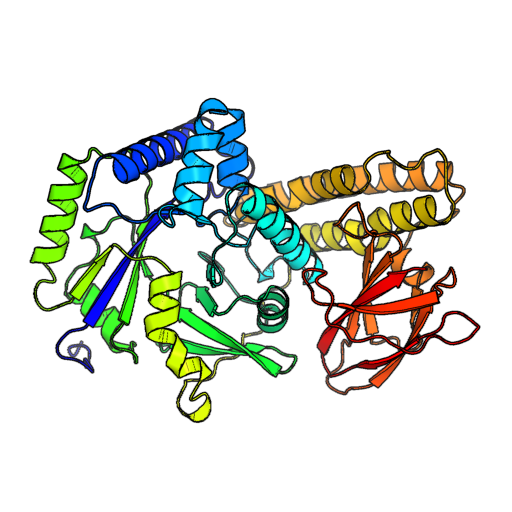A 1 105 ? -1.416 4.741 9.494 1.00 93.75 105 GLY A N 1
ATOM 817 C CA . GLY A 1 105 ? -1.177 5.730 8.439 1.00 93.75 105 GLY A CA 1
ATOM 818 C C . GLY A 1 105 ? -0.816 5.089 7.098 1.00 93.75 105 GLY A C 1
ATOM 819 O O . GLY A 1 105 ? -1.340 5.480 6.051 1.00 93.75 105 GLY A O 1
ATOM 820 N N . LEU A 1 106 ? -0.001 4.028 7.118 1.00 94.38 106 LEU A N 1
ATOM 821 C CA . LEU A 1 106 ? 0.322 3.287 5.900 1.00 94.38 106 LEU A CA 1
ATOM 822 C C . LEU A 1 106 ? -0.861 2.457 5.378 1.00 94.38 106 LEU A C 1
ATOM 824 O O . LEU A 1 106 ? -1.069 2.385 4.166 1.00 94.38 106 LEU A O 1
ATOM 828 N N . ILE A 1 107 ? -1.664 1.866 6.268 1.00 96.94 107 ILE A N 1
ATOM 829 C CA . ILE A 1 107 ? -2.912 1.194 5.886 1.00 96.94 107 ILE A CA 1
ATOM 830 C C . ILE A 1 107 ? -3.869 2.192 5.217 1.00 96.94 107 ILE A C 1
ATOM 832 O O . ILE A 1 107 ? -4.458 1.853 4.195 1.00 96.94 107 ILE A O 1
ATOM 836 N N . ARG A 1 108 ? -3.977 3.440 5.700 1.00 95.62 108 ARG A N 1
ATOM 837 C CA . ARG A 1 108 ? -4.783 4.491 5.043 1.00 95.62 108 ARG A CA 1
ATOM 838 C C . ARG A 1 108 ? -4.269 4.853 3.661 1.00 95.62 108 ARG A C 1
ATOM 840 O O . ARG A 1 108 ? -5.068 5.039 2.744 1.00 95.62 108 ARG A O 1
ATOM 847 N N . ASN A 1 109 ? -2.951 4.915 3.500 1.00 95.31 109 ASN A N 1
ATOM 848 C CA . ASN A 1 109 ? -2.334 5.139 2.198 1.00 95.31 109 ASN A CA 1
ATOM 849 C C . ASN A 1 109 ? -2.700 4.007 1.210 1.00 95.31 109 ASN A C 1
ATOM 851 O O . ASN A 1 109 ? -3.090 4.287 0.077 1.00 95.31 109 ASN A O 1
ATOM 855 N N . LEU A 1 110 ? -2.657 2.743 1.646 1.00 97.06 110 LEU A N 1
ATOM 856 C CA . LEU A 1 110 ? -3.020 1.581 0.823 1.00 97.06 110 LEU A CA 1
ATOM 857 C C . LEU A 1 110 ? -4.529 1.462 0.551 1.00 97.06 110 LEU A C 1
ATOM 859 O O . LEU A 1 110 ? -4.907 1.183 -0.586 1.00 97.06 110 LEU A O 1
ATOM 863 N N . LEU A 1 111 ? -5.396 1.701 1.543 1.00 96.12 111 LEU A N 1
ATOM 864 C CA . LEU A 1 111 ? -6.858 1.720 1.359 1.00 96.12 111 LEU A CA 1
ATOM 865 C C . LEU A 1 111 ? -7.235 2.721 0.271 1.00 96.12 111 LEU A C 1
ATOM 867 O O . LEU A 1 111 ? -7.909 2.382 -0.699 1.00 96.12 111 LEU A O 1
ATOM 871 N N . ARG A 1 112 ? -6.702 3.941 0.375 1.00 94.69 112 ARG A N 1
ATOM 872 C CA . ARG A 1 112 ? -6.934 4.968 -0.630 1.00 94.69 112 ARG A CA 1
ATOM 873 C C . ARG A 1 112 ? -6.321 4.609 -1.981 1.00 94.69 112 ARG A C 1
ATOM 875 O O . ARG A 1 112 ? -6.966 4.795 -3.005 1.00 94.69 112 ARG A O 1
ATOM 882 N N . GLY A 1 113 ? -5.088 4.108 -1.999 1.00 95.00 113 GLY A N 1
ATOM 883 C CA . GLY A 1 113 ? -4.376 3.801 -3.238 1.00 95.00 113 GLY A CA 1
ATOM 884 C C . GLY A 1 113 ? -5.058 2.707 -4.046 1.00 95.00 113 GLY A C 1
ATOM 885 O O . GLY A 1 113 ? -5.266 2.870 -5.247 1.00 95.00 113 GLY A O 1
ATOM 886 N N . THR A 1 114 ? -5.480 1.635 -3.378 1.00 95.88 114 THR A N 1
ATOM 887 C CA . THR A 1 114 ? -6.218 0.530 -4.002 1.00 95.88 114 THR A CA 1
ATOM 888 C C . THR A 1 114 ? -7.617 0.949 -4.453 1.00 95.88 114 THR A C 1
ATOM 890 O O . THR A 1 114 ? -8.008 0.601 -5.568 1.00 95.88 114 THR A O 1
ATOM 893 N N . ALA A 1 115 ? -8.334 1.759 -3.665 1.00 93.88 115 ALA A N 1
ATOM 894 C CA . ALA A 1 115 ? -9.630 2.310 -4.059 1.00 93.88 115 ALA A CA 1
ATOM 895 C C . ALA A 1 115 ? -9.525 3.249 -5.276 1.00 93.88 115 ALA A C 1
ATOM 897 O O . ALA A 1 115 ? -10.286 3.098 -6.230 1.00 93.88 115 ALA A O 1
ATOM 898 N N . SER A 1 116 ? -8.557 4.175 -5.291 1.00 94.12 116 SER A N 1
ATOM 899 C CA . SER A 1 116 ? -8.315 5.054 -6.445 1.00 94.12 116 SER A CA 1
ATOM 900 C C . SER A 1 116 ? -7.884 4.253 -7.680 1.00 94.12 116 SER A C 1
ATOM 902 O O . SER A 1 116 ? -8.336 4.544 -8.784 1.00 94.12 116 SER A O 1
ATOM 904 N N . ALA A 1 117 ? -7.051 3.219 -7.517 1.00 96.56 117 ALA A N 1
ATOM 905 C CA . ALA A 1 117 ? -6.599 2.388 -8.633 1.00 96.56 117 ALA A CA 1
ATOM 906 C C . ALA A 1 117 ? -7.735 1.559 -9.245 1.00 96.56 117 ALA A C 1
ATOM 908 O O . ALA A 1 117 ? -7.737 1.334 -10.455 1.00 96.56 117 ALA A O 1
ATOM 909 N N . ALA A 1 118 ? -8.710 1.123 -8.439 1.00 95.44 118 ALA A N 1
ATOM 910 C CA . ALA A 1 118 ? -9.859 0.346 -8.904 1.00 95.44 118 ALA A CA 1
ATOM 911 C C . ALA A 1 118 ? -10.679 1.080 -9.979 1.00 95.44 118 ALA A C 1
ATOM 913 O O . ALA A 1 118 ? -11.200 0.426 -10.877 1.00 95.44 118 ALA A O 1
ATOM 914 N N . VAL A 1 119 ? -10.717 2.418 -9.946 1.00 94.00 119 VAL A N 1
ATOM 915 C CA . VAL A 1 119 ? -11.372 3.249 -10.976 1.00 94.00 119 VAL A CA 1
ATOM 916 C C . VAL A 1 119 ? -10.745 3.050 -12.360 1.00 94.00 119 VAL A C 1
ATOM 918 O O . VAL A 1 119 ? -11.444 3.141 -13.358 1.00 94.00 119 VAL A O 1
ATOM 921 N N . PHE A 1 120 ? -9.447 2.744 -12.430 1.00 96.56 120 PHE A N 1
ATOM 922 C CA . PHE A 1 120 ? -8.725 2.556 -13.691 1.00 96.56 120 PHE A CA 1
ATOM 923 C C . PHE A 1 120 ? -8.588 1.086 -14.108 1.00 96.56 120 PHE A C 1
ATOM 925 O O . PHE A 1 120 ? -8.119 0.819 -15.205 1.00 96.56 120 PHE A O 1
ATOM 932 N N . GLY A 1 121 ? -8.949 0.122 -13.255 1.00 95.50 121 GLY A N 1
ATOM 933 C CA . GLY A 1 121 ? -8.736 -1.314 -13.502 1.00 95.50 121 GLY A CA 1
ATOM 934 C C . GLY A 1 121 ? -7.881 -2.036 -12.454 1.00 95.50 121 GLY A C 1
ATOM 935 O O . GLY A 1 121 ? -7.703 -3.248 -12.541 1.00 95.50 121 GLY A O 1
ATOM 936 N N . GLY A 1 122 ? -7.397 -1.325 -11.431 1.00 96.88 122 GLY A N 1
ATOM 937 C CA . GLY A 1 122 ? -6.720 -1.899 -10.266 1.00 96.88 122 GLY A CA 1
ATOM 938 C C . GLY A 1 122 ? -5.226 -1.584 -10.173 1.00 96.88 122 GLY A C 1
ATOM 939 O O . GLY A 1 122 ? -4.585 -1.112 -11.111 1.00 96.88 122 GLY A O 1
ATOM 940 N N . ALA A 1 123 ? -4.666 -1.831 -8.988 1.00 97.50 123 ALA A N 1
ATOM 941 C CA . ALA A 1 123 ? -3.237 -1.697 -8.727 1.00 97.50 123 ALA A CA 1
ATOM 942 C C . ALA A 1 123 ? -2.490 -3.004 -9.013 1.00 97.50 123 ALA A C 1
ATOM 944 O O . ALA A 1 123 ? -3.064 -4.095 -8.988 1.00 97.50 123 ALA A O 1
ATOM 945 N N . MET A 1 124 ? -1.179 -2.907 -9.227 1.00 96.62 124 MET A N 1
ATOM 946 C CA . MET A 1 124 ? -0.340 -4.095 -9.342 1.00 96.62 124 MET A CA 1
ATOM 947 C C . MET A 1 124 ? -0.254 -4.858 -8.004 1.00 96.62 124 MET A C 1
ATOM 949 O O . MET A 1 124 ? -0.238 -4.236 -6.941 1.00 96.62 124 MET A O 1
ATOM 953 N N . PRO A 1 125 ? -0.105 -6.197 -8.016 1.00 96.31 125 PRO A N 1
ATOM 954 C CA . PRO A 1 125 ? -0.050 -7.012 -6.798 1.00 96.31 125 PRO A CA 1
ATOM 955 C C . PRO A 1 125 ? 1.331 -6.979 -6.113 1.00 96.31 125 PRO A C 1
ATOM 957 O O . PRO A 1 125 ? 1.694 -7.902 -5.385 1.00 96.31 125 PRO A O 1
ATOM 960 N N . VAL A 1 126 ? 2.140 -5.950 -6.373 1.00 96.44 126 VAL A N 1
ATOM 961 C CA . VAL A 1 126 ? 3.517 -5.805 -5.886 1.00 96.44 126 VAL A CA 1
ATOM 962 C C . VAL A 1 126 ? 3.710 -4.388 -5.359 1.00 96.44 126 VAL A C 1
ATOM 964 O O . VAL A 1 126 ? 3.370 -3.420 -6.032 1.00 96.44 126 VAL A O 1
ATOM 967 N N . ALA A 1 127 ? 4.285 -4.254 -4.167 1.00 96.31 127 ALA A N 1
ATOM 968 C CA . ALA A 1 127 ? 4.609 -2.949 -3.600 1.00 96.31 127 ALA A CA 1
ATOM 969 C C . ALA A 1 127 ? 5.964 -2.451 -4.112 1.00 96.31 127 ALA A C 1
ATOM 971 O O . ALA A 1 127 ? 6.965 -3.160 -3.981 1.00 96.31 127 ALA A O 1
ATOM 972 N N . LEU A 1 128 ? 6.022 -1.217 -4.623 1.00 94.50 128 LEU A N 1
ATOM 973 C CA . LEU A 1 128 ? 7.291 -0.509 -4.810 1.00 94.50 128 LEU A CA 1
ATOM 974 C C . LEU A 1 128 ? 7.546 0.420 -3.622 1.00 94.50 128 LEU A C 1
ATOM 976 O O . LEU A 1 128 ? 6.776 1.353 -3.391 1.00 94.50 128 LEU A O 1
ATOM 980 N N . CYS A 1 129 ? 8.653 0.194 -2.916 1.00 91.69 129 CYS A N 1
ATOM 981 C CA . CYS A 1 129 ? 9.162 1.057 -1.848 1.00 91.69 129 CYS A CA 1
ATOM 982 C C . CYS A 1 129 ? 10.496 1.677 -2.293 1.00 91.69 129 CYS A C 1
ATOM 984 O O . CYS A 1 129 ? 11.568 1.283 -1.828 1.00 91.69 129 CYS A O 1
ATOM 986 N N . LEU A 1 130 ? 10.430 2.590 -3.265 1.00 87.44 130 LEU A N 1
ATOM 987 C CA . LEU A 1 130 ? 11.603 3.265 -3.838 1.00 87.44 130 LEU A CA 1
ATOM 988 C C . LEU A 1 130 ? 12.072 4.397 -2.925 1.00 87.44 130 LEU A C 1
ATOM 990 O O . LEU A 1 130 ? 11.240 5.102 -2.359 1.00 87.44 130 LEU A O 1
ATOM 994 N N . GLY A 1 131 ? 13.385 4.587 -2.793 1.00 81.94 131 GLY A N 1
ATOM 995 C CA . GLY A 1 131 ? 13.958 5.639 -1.953 1.00 81.94 131 GLY A CA 1
ATOM 996 C C . GLY A 1 131 ? 13.777 5.443 -0.445 1.00 81.94 131 GLY A C 1
ATOM 997 O O . GLY A 1 131 ? 14.239 6.287 0.317 1.00 81.94 131 GLY A O 1
ATOM 998 N N . ALA A 1 132 ? 13.146 4.346 -0.007 1.00 82.81 132 ALA A N 1
ATOM 999 C CA . ALA A 1 132 ? 12.886 4.085 1.403 1.00 82.81 132 ALA A CA 1
ATOM 1000 C C . ALA A 1 132 ? 14.191 3.839 2.179 1.00 82.81 132 ALA A C 1
ATOM 1002 O O . ALA A 1 132 ? 14.933 2.887 1.912 1.00 82.81 132 ALA A O 1
ATOM 1003 N N . ALA A 1 133 ? 14.458 4.663 3.189 1.00 79.12 133 ALA A N 1
ATOM 1004 C CA . ALA A 1 133 ? 15.621 4.553 4.060 1.00 79.12 133 ALA A CA 1
ATOM 1005 C C . ALA A 1 133 ? 15.555 3.304 4.957 1.00 79.12 133 ALA A C 1
ATOM 1007 O O . ALA A 1 133 ? 16.586 2.680 5.270 1.00 79.12 133 ALA A O 1
ATOM 1008 N N . ALA A 1 134 ? 14.343 2.937 5.381 1.00 83.50 134 ALA A N 1
ATOM 1009 C CA . ALA A 1 134 ? 14.082 1.746 6.171 1.00 83.50 134 ALA A CA 1
ATOM 1010 C C . ALA A 1 134 ? 12.685 1.176 5.892 1.00 83.50 134 ALA A C 1
ATOM 1012 O O . ALA A 1 134 ? 11.727 1.894 5.635 1.00 83.50 134 ALA A O 1
ATOM 1013 N N . LEU A 1 135 ? 12.564 -0.146 5.999 1.00 89.44 135 LEU A N 1
ATOM 1014 C CA . LEU A 1 135 ? 11.281 -0.838 5.924 1.00 89.44 135 LEU A CA 1
ATOM 1015 C C . LEU A 1 135 ? 10.943 -1.379 7.320 1.00 89.44 135 LEU A C 1
ATOM 1017 O O . LEU A 1 135 ? 11.729 -2.181 7.827 1.00 89.44 135 LEU A O 1
ATOM 1021 N N . PRO A 1 136 ? 9.840 -0.965 7.961 1.00 91.31 136 PRO A N 1
ATOM 1022 C CA . PRO A 1 136 ? 9.474 -1.424 9.300 1.00 91.31 136 PRO A CA 1
ATOM 1023 C C . PRO A 1 136 ? 9.191 -2.917 9.389 1.00 91.31 136 PRO A C 1
ATOM 1025 O O . PRO A 1 136 ? 8.708 -3.523 8.439 1.00 91.31 136 PRO A O 1
ATOM 1028 N N . GLU A 1 137 ? 9.437 -3.500 10.558 1.00 91.88 137 GLU A N 1
ATOM 1029 C CA . GLU A 1 137 ? 9.236 -4.932 10.808 1.00 91.88 137 GLU A CA 1
ATOM 1030 C C . GLU A 1 137 ? 7.771 -5.390 10.720 1.00 91.88 137 GLU A C 1
ATOM 1032 O O . GLU A 1 137 ? 7.529 -6.536 10.376 1.00 91.88 137 GLU A O 1
ATOM 1037 N N . TRP A 1 138 ? 6.799 -4.498 10.913 1.00 92.62 138 TRP A N 1
ATOM 1038 C CA . TRP A 1 138 ? 5.366 -4.801 10.784 1.00 92.62 138 TRP A CA 1
ATOM 1039 C C . TRP A 1 138 ? 4.842 -4.744 9.340 1.00 92.62 138 TRP A C 1
ATOM 1041 O O . TRP A 1 138 ? 3.713 -5.145 9.052 1.00 92.62 138 TRP A O 1
ATOM 1051 N N . LEU A 1 139 ? 5.638 -4.221 8.405 1.00 95.06 139 LEU A N 1
ATOM 1052 C CA . LEU A 1 139 ? 5.199 -3.982 7.033 1.00 95.06 139 LEU A CA 1
ATOM 1053 C C . LEU A 1 139 ? 4.864 -5.271 6.250 1.00 95.06 139 LEU A C 1
ATOM 1055 O O . LEU A 1 139 ? 3.899 -5.230 5.487 1.00 95.06 139 LEU A O 1
ATOM 1059 N N . PRO A 1 140 ? 5.550 -6.422 6.425 1.00 96.06 140 PRO A N 1
ATOM 1060 C CA . PRO A 1 140 ? 5.155 -7.676 5.781 1.00 96.06 140 PRO A CA 1
ATOM 1061 C C . PRO A 1 140 ? 3.694 -8.049 6.030 1.00 96.06 140 PRO A C 1
ATOM 1063 O O . PRO A 1 140 ? 2.985 -8.384 5.080 1.00 96.06 140 PRO A O 1
ATOM 1066 N N . GLN A 1 141 ? 3.230 -7.922 7.277 1.00 96.19 141 GLN A N 1
ATOM 1067 C CA . GLN A 1 141 ? 1.841 -8.178 7.643 1.00 96.19 141 GLN A CA 1
ATOM 1068 C C . GLN A 1 141 ? 0.887 -7.223 6.927 1.00 96.19 141 GLN A C 1
ATOM 1070 O O . GLN A 1 141 ? -0.097 -7.660 6.328 1.00 96.19 141 GLN A O 1
ATOM 1075 N N . VAL A 1 142 ? 1.210 -5.925 6.940 1.00 97.50 142 VAL A N 1
ATOM 1076 C CA . VAL A 1 142 ? 0.402 -4.904 6.265 1.00 97.50 142 VAL A CA 1
ATOM 1077 C C . VAL A 1 142 ? 0.257 -5.230 4.785 1.00 97.50 142 VAL A C 1
ATOM 1079 O O . VAL A 1 142 ? -0.860 -5.344 4.298 1.00 97.50 142 VAL A O 1
ATOM 1082 N N . LEU A 1 143 ? 1.357 -5.477 4.077 1.00 97.31 143 LEU A N 1
ATOM 1083 C CA . LEU A 1 143 ? 1.318 -5.747 2.639 1.00 97.31 143 LEU A CA 1
ATOM 1084 C C . LEU A 1 143 ? 0.549 -7.036 2.309 1.00 97.31 143 LEU A C 1
ATOM 1086 O O . LEU A 1 143 ? -0.244 -7.051 1.365 1.00 97.31 143 LEU A O 1
ATOM 1090 N N . ARG A 1 144 ? 0.706 -8.098 3.111 1.00 96.19 144 ARG A N 1
ATOM 1091 C CA . ARG A 1 144 ? -0.095 -9.325 2.965 1.00 96.19 144 ARG A CA 1
ATOM 1092 C C . ARG A 1 144 ? -1.581 -9.092 3.214 1.00 96.19 144 ARG A C 1
ATOM 1094 O O . ARG A 1 144 ? -2.394 -9.655 2.487 1.00 96.19 144 ARG A O 1
ATOM 1101 N N . GLY A 1 145 ? -1.942 -8.226 4.159 1.00 95.94 145 GLY A N 1
ATOM 1102 C CA . GLY A 1 145 ? -3.334 -7.852 4.422 1.00 95.94 145 GLY A CA 1
ATOM 1103 C C . GLY A 1 145 ? -4.033 -7.132 3.259 1.00 95.94 145 GLY A C 1
ATOM 1104 O O . GLY A 1 145 ? -5.262 -7.076 3.246 1.00 95.94 145 GLY A O 1
ATOM 1105 N N . PHE A 1 146 ? -3.269 -6.641 2.276 1.00 97.12 146 PHE A N 1
ATOM 1106 C CA . PHE A 1 146 ? -3.746 -6.096 0.997 1.00 97.12 146 PHE A CA 1
ATOM 1107 C C . PHE A 1 146 ? -3.564 -7.067 -0.181 1.00 97.12 146 PHE A C 1
ATOM 1109 O O . PHE A 1 146 ? -3.620 -6.661 -1.339 1.00 97.12 146 PHE A O 1
ATOM 1116 N N . ASN A 1 147 ? -3.334 -8.355 0.095 1.00 95.12 147 ASN A N 1
ATOM 1117 C CA . ASN A 1 147 ? -3.082 -9.398 -0.904 1.00 95.12 147 ASN A CA 1
ATOM 1118 C C . ASN A 1 147 ? -1.874 -9.117 -1.817 1.00 95.12 147 ASN A C 1
ATOM 1120 O O . ASN A 1 147 ? -1.791 -9.643 -2.930 1.00 95.12 147 ASN A O 1
ATOM 1124 N N . LEU A 1 148 ? -0.910 -8.317 -1.352 1.00 96.31 148 LEU A N 1
ATOM 1125 C CA . LEU A 1 148 ? 0.312 -8.065 -2.104 1.00 96.31 148 LEU A CA 1
ATOM 1126 C C . LEU A 1 148 ? 1.233 -9.287 -2.034 1.00 96.31 148 LEU A C 1
ATOM 1128 O O . LEU A 1 148 ? 1.387 -9.954 -1.005 1.00 96.31 148 LEU A O 1
ATOM 1132 N N . GLN A 1 149 ? 1.828 -9.606 -3.176 1.00 94.44 149 GLN A N 1
ATOM 1133 C CA . GLN A 1 149 ? 2.563 -10.846 -3.398 1.00 94.44 149 GLN A CA 1
ATOM 1134 C C . GLN A 1 149 ? 4.061 -10.683 -3.163 1.00 94.44 149 GLN A C 1
ATOM 1136 O O . GLN A 1 149 ? 4.724 -11.655 -2.810 1.00 94.44 149 GLN A O 1
ATOM 1141 N N . ALA A 1 150 ? 4.589 -9.475 -3.358 1.00 95.38 150 ALA A N 1
ATOM 1142 C CA . ALA A 1 150 ? 6.003 -9.178 -3.197 1.00 95.38 150 ALA A CA 1
ATOM 1143 C C . ALA A 1 150 ? 6.252 -7.695 -2.901 1.00 95.38 150 ALA A C 1
ATOM 1145 O O . ALA A 1 150 ? 5.389 -6.838 -3.118 1.00 95.38 150 ALA A O 1
ATOM 1146 N N . VAL A 1 151 ? 7.473 -7.405 -2.456 1.00 95.12 151 VAL A N 1
ATOM 1147 C CA . VAL A 1 151 ? 7.985 -6.051 -2.224 1.00 95.12 151 VAL A CA 1
ATOM 1148 C C . VAL A 1 151 ? 9.248 -5.837 -3.033 1.00 95.12 151 VAL A C 1
ATOM 1150 O O . VAL A 1 151 ? 10.183 -6.635 -2.966 1.00 95.12 151 VAL A O 1
ATOM 1153 N N . LEU A 1 152 ? 9.306 -4.733 -3.763 1.00 95.06 152 LEU A N 1
ATOM 1154 C CA . LEU A 1 152 ? 10.487 -4.316 -4.499 1.00 95.06 152 LEU A CA 1
ATOM 1155 C C . LEU A 1 152 ? 11.009 -3.027 -3.883 1.00 95.06 152 LEU A C 1
ATOM 1157 O O . LEU A 1 152 ? 10.310 -2.016 -3.817 1.00 95.06 152 LEU A O 1
ATOM 1161 N N . ALA A 1 153 ? 12.238 -3.090 -3.395 1.00 92.44 153 ALA A N 1
ATOM 1162 C CA . ALA A 1 153 ? 12.886 -1.982 -2.715 1.00 92.44 153 ALA A CA 1
ATOM 1163 C C . ALA A 1 153 ? 14.359 -1.938 -3.097 1.00 92.44 153 ALA A C 1
ATOM 1165 O O . ALA A 1 153 ? 14.965 -2.966 -3.409 1.00 92.44 153 ALA A O 1
ATOM 1166 N N . GLU A 1 154 ? 14.949 -0.754 -3.060 1.00 88.31 154 GLU A N 1
ATOM 1167 C CA . GLU A 1 154 ? 16.379 -0.603 -3.302 1.00 88.31 154 GLU A CA 1
ATOM 1168 C C . GLU A 1 154 ? 17.163 -1.324 -2.192 1.00 88.31 154 GLU A C 1
ATOM 1170 O O . GLU A 1 154 ? 16.717 -1.439 -1.042 1.00 88.31 154 GLU A O 1
ATOM 1175 N N . SER A 1 155 ? 18.306 -1.910 -2.548 1.00 73.25 155 SER A N 1
ATOM 1176 C CA . SER A 1 155 ? 19.097 -2.702 -1.604 1.00 73.25 155 SER A CA 1
ATOM 1177 C C . SER A 1 155 ? 20.268 -1.920 -1.057 1.00 73.25 155 SER A C 1
ATOM 1179 O O . SER A 1 155 ? 20.870 -1.087 -1.730 1.00 73.25 155 SER A O 1
ATOM 1181 N N . ARG A 1 156 ? 20.657 -2.295 0.160 1.00 68.06 156 ARG A N 1
ATOM 1182 C CA . ARG A 1 156 ? 21.990 -1.996 0.669 1.00 68.06 156 ARG A CA 1
ATOM 1183 C C . ARG A 1 156 ? 23.016 -2.907 -0.029 1.00 68.06 156 ARG A C 1
ATOM 1185 O O . ARG A 1 156 ? 22.642 -4.003 -0.467 1.00 68.06 156 ARG A O 1
ATOM 1192 N N . PRO A 1 157 ? 24.284 -2.477 -0.141 1.00 64.88 157 PRO A N 1
ATOM 1193 C CA . PRO A 1 157 ? 25.344 -3.278 -0.749 1.00 64.88 157 PRO A CA 1
ATOM 1194 C C . PRO A 1 157 ? 25.485 -4.664 -0.099 1.00 64.88 157 PRO A C 1
ATOM 1196 O O . PRO A 1 157 ? 25.204 -4.822 1.089 1.00 64.88 157 PRO A O 1
ATOM 1199 N N . ALA A 1 158 ? 25.968 -5.643 -0.874 1.00 69.06 158 ALA A N 1
ATOM 1200 C CA . ALA A 1 158 ? 26.339 -6.991 -0.415 1.00 69.06 158 ALA A CA 1
ATOM 1201 C C . ALA A 1 158 ? 25.202 -7.851 0.182 1.00 69.06 158 ALA A C 1
ATOM 1203 O O . ALA A 1 158 ? 25.457 -8.756 0.974 1.00 69.06 158 ALA A O 1
ATOM 1204 N N . GLN A 1 159 ? 23.949 -7.601 -0.201 1.00 76.56 159 GLN A N 1
ATOM 1205 C CA . GLN A 1 159 ? 22.814 -8.463 0.144 1.00 76.56 159 GLN A CA 1
ATOM 1206 C C . GLN A 1 159 ? 22.328 -9.222 -1.100 1.00 76.56 159 GLN A C 1
ATOM 1208 O O . GLN A 1 159 ? 22.383 -8.654 -2.193 1.00 76.56 159 GLN A O 1
ATOM 1213 N N . PRO A 1 160 ? 21.830 -10.466 -0.959 1.00 86.06 160 PRO A N 1
ATOM 1214 C CA . PRO A 1 160 ? 21.193 -11.173 -2.067 1.00 86.06 160 PRO A CA 1
ATOM 1215 C C . PRO A 1 160 ? 20.045 -10.347 -2.653 1.00 86.06 160 PRO A C 1
ATOM 1217 O O . PRO A 1 160 ? 19.323 -9.682 -1.899 1.00 86.06 160 PRO A O 1
ATOM 1220 N N . LEU A 1 161 ? 19.863 -10.382 -3.977 1.00 90.38 161 LEU A N 1
ATOM 1221 C CA . LEU A 1 161 ? 18.810 -9.585 -4.610 1.00 90.38 161 LEU A CA 1
ATOM 1222 C C . LEU A 1 161 ? 17.429 -10.093 -4.194 1.00 90.38 161 LEU A C 1
ATOM 1224 O O . LEU A 1 161 ? 16.612 -9.300 -3.732 1.00 90.38 161 LEU A O 1
ATOM 1228 N N . GLU A 1 162 ? 17.198 -11.403 -4.286 1.00 91.62 162 GLU A N 1
ATOM 1229 C CA . GLU A 1 162 ? 15.947 -12.080 -3.934 1.00 91.62 162 GLU A CA 1
ATOM 1230 C C . GLU A 1 162 ? 16.007 -12.692 -2.527 1.00 91.62 162 GLU A C 1
ATOM 1232 O O . GLU A 1 162 ? 16.952 -13.404 -2.175 1.00 91.62 162 GLU A O 1
ATOM 1237 N N . ARG A 1 163 ? 14.998 -12.398 -1.704 1.00 90.69 163 ARG A N 1
ATOM 1238 C CA . ARG A 1 163 ? 14.931 -12.759 -0.282 1.00 90.69 163 ARG A CA 1
ATOM 1239 C C . ARG A 1 163 ? 13.502 -13.067 0.144 1.00 90.69 163 ARG A C 1
ATOM 1241 O O . ARG A 1 163 ? 12.548 -12.575 -0.459 1.00 90.69 163 ARG A O 1
ATOM 1248 N N . LEU A 1 164 ? 13.357 -13.797 1.245 1.00 92.62 164 LEU A N 1
ATOM 1249 C CA . LEU A 1 164 ? 12.095 -13.885 1.970 1.00 92.62 164 LEU A CA 1
ATOM 1250 C C . LEU A 1 164 ? 12.172 -12.965 3.187 1.00 92.62 164 LEU A C 1
ATOM 1252 O O . LEU A 1 164 ? 13.079 -13.074 4.009 1.00 92.62 164 LEU A O 1
ATOM 1256 N N . TRP A 1 165 ? 11.262 -12.000 3.261 1.00 92.75 165 TRP A N 1
ATOM 1257 C CA . TRP A 1 165 ? 11.238 -11.020 4.334 1.00 92.75 165 TRP A CA 1
ATOM 1258 C C . TRP A 1 165 ? 10.220 -11.421 5.393 1.00 92.75 165 TRP A C 1
ATOM 1260 O O . TRP A 1 165 ? 9.036 -11.556 5.088 1.00 92.75 165 TRP A O 1
ATOM 1270 N N . GLN A 1 166 ? 10.698 -11.600 6.622 1.00 94.00 166 GLN A N 1
ATOM 1271 C CA . GLN A 1 166 ? 9.884 -11.927 7.785 1.00 94.00 166 GLN A CA 1
ATOM 1272 C C . GLN A 1 166 ? 9.592 -10.670 8.616 1.00 94.00 166 GLN A C 1
ATOM 1274 O O . GLN A 1 166 ? 10.512 -9.911 8.944 1.00 94.00 166 GLN A O 1
ATOM 1279 N N . GLY A 1 167 ? 8.319 -10.478 8.959 1.00 94.31 167 GLY A N 1
ATOM 1280 C CA . GLY A 1 167 ? 7.850 -9.449 9.879 1.00 94.31 167 GLY A CA 1
ATOM 1281 C C . GLY A 1 167 ? 8.005 -9.836 11.348 1.00 94.31 167 GLY A C 1
ATOM 1282 O O . GLY A 1 167 ? 8.333 -10.976 11.678 1.00 94.31 167 GLY A O 1
ATOM 1283 N N . ASP A 1 168 ? 7.779 -8.885 12.248 1.00 93.56 168 ASP A N 1
ATOM 1284 C CA . ASP A 1 168 ? 7.859 -9.097 13.701 1.00 93.56 168 ASP A CA 1
ATOM 1285 C C . ASP A 1 168 ? 6.713 -9.944 14.272 1.00 93.56 168 ASP A C 1
ATOM 1287 O O . ASP A 1 168 ? 6.860 -10.511 15.351 1.00 93.56 168 ASP A O 1
ATOM 1291 N N . ASP A 1 169 ? 5.615 -10.075 13.535 1.00 94.38 169 ASP A N 1
ATOM 1292 C CA . ASP A 1 169 ? 4.507 -11.001 13.794 1.00 94.38 169 ASP A CA 1
ATOM 1293 C C . ASP A 1 169 ? 4.743 -12.405 13.196 1.00 94.38 169 ASP A C 1
ATOM 1295 O O . ASP A 1 169 ? 3.920 -13.305 13.338 1.00 94.38 169 ASP A O 1
ATOM 1299 N N . GLY A 1 170 ? 5.857 -12.599 12.483 1.00 93.38 170 GLY A N 1
ATOM 1300 C CA . GLY A 1 170 ? 6.168 -13.835 11.771 1.00 93.38 170 GLY A CA 1
ATOM 1301 C C . GLY A 1 170 ? 5.584 -13.934 10.358 1.00 93.38 170 GLY A C 1
ATOM 1302 O O . GLY A 1 170 ? 5.843 -14.936 9.685 1.00 93.38 170 GLY A O 1
ATOM 1303 N N . THR A 1 171 ? 4.868 -12.920 9.857 1.00 94.62 171 THR A N 1
ATOM 1304 C CA . THR A 1 171 ? 4.383 -12.905 8.469 1.00 94.62 171 THR A CA 1
ATOM 1305 C C . THR A 1 171 ? 5.551 -12.872 7.481 1.00 94.62 171 THR A C 1
ATOM 1307 O O . THR A 1 171 ? 6.494 -12.105 7.653 1.00 94.62 171 THR A O 1
ATOM 1310 N N . HIS A 1 172 ? 5.482 -13.661 6.403 1.00 93.69 172 HIS A N 1
ATOM 1311 C CA . HIS A 1 172 ? 6.510 -13.686 5.357 1.00 93.69 172 HIS A CA 1
ATOM 1312 C C . HIS A 1 172 ? 6.008 -13.109 4.025 1.00 93.69 172 HIS A C 1
ATOM 1314 O O . HIS A 1 172 ? 4.926 -13.456 3.533 1.00 93.69 172 HIS A O 1
ATOM 1320 N N . ILE A 1 173 ? 6.833 -12.283 3.382 1.00 94.06 173 ILE A N 1
ATOM 1321 C CA . ILE A 1 173 ? 6.597 -11.774 2.027 1.00 94.06 173 ILE A CA 1
ATOM 1322 C C . ILE A 1 173 ? 7.889 -11.815 1.194 1.00 94.06 173 ILE A C 1
ATOM 1324 O O . ILE A 1 173 ? 8.947 -11.412 1.682 1.00 94.06 173 ILE A O 1
ATOM 1328 N N . PRO A 1 174 ? 7.852 -12.305 -0.060 1.00 94.56 174 PRO A N 1
ATOM 1329 C CA . PRO A 1 174 ? 8.985 -12.192 -0.965 1.00 94.56 174 PRO A CA 1
ATOM 1330 C C . PRO A 1 174 ? 9.416 -10.740 -1.149 1.00 94.56 174 PRO A C 1
ATOM 1332 O O . PRO A 1 174 ? 8.596 -9.842 -1.358 1.00 94.56 174 PRO A O 1
ATOM 1335 N N . ARG A 1 175 ? 10.723 -10.511 -1.102 1.00 93.12 175 ARG A N 1
ATOM 1336 C CA . ARG A 1 175 ? 11.333 -9.207 -1.328 1.00 93.12 175 ARG A CA 1
ATOM 1337 C C . ARG A 1 175 ? 12.430 -9.334 -2.366 1.00 93.12 175 ARG A C 1
ATOM 1339 O O . ARG A 1 175 ? 13.266 -10.229 -2.275 1.00 93.12 175 ARG A O 1
ATOM 1346 N N . ALA A 1 176 ? 12.475 -8.395 -3.300 1.00 93.25 176 ALA A N 1
ATOM 1347 C CA . ALA A 1 176 ? 13.580 -8.302 -4.235 1.00 93.25 176 ALA A CA 1
ATOM 1348 C C . ALA A 1 176 ? 14.119 -6.888 -4.393 1.00 93.25 176 ALA A C 1
ATOM 1350 O O . ALA A 1 176 ? 13.476 -5.893 -4.047 1.00 93.25 176 ALA A O 1
ATOM 1351 N N . THR A 1 177 ? 15.344 -6.825 -4.893 1.00 93.12 177 THR A N 1
ATOM 1352 C CA . THR A 1 177 ? 16.020 -5.574 -5.195 1.00 93.12 177 THR A CA 1
ATOM 1353 C C . THR A 1 177 ? 15.585 -5.028 -6.542 1.00 93.12 177 THR A C 1
ATOM 1355 O O . THR A 1 177 ? 15.627 -5.729 -7.549 1.00 93.12 177 THR A O 1
ATOM 1358 N N . ILE A 1 178 ? 15.203 -3.756 -6.547 1.00 93.25 178 ILE A N 1
ATOM 1359 C CA . ILE A 1 178 ? 15.018 -2.967 -7.762 1.00 93.25 178 ILE A CA 1
ATOM 1360 C C . ILE A 1 178 ? 16.214 -2.031 -7.930 1.00 93.25 178 ILE A C 1
ATOM 1362 O O . ILE A 1 178 ? 16.632 -1.382 -6.971 1.00 93.25 178 ILE A O 1
ATOM 1366 N N . HIS A 1 179 ? 16.788 -1.995 -9.132 1.00 93.31 179 HIS A N 1
ATOM 1367 C CA . HIS A 1 179 ? 17.912 -1.119 -9.458 1.00 93.31 179 HIS A CA 1
ATOM 1368 C C . HIS A 1 179 ? 17.429 0.047 -10.309 1.00 93.31 179 HIS A C 1
ATOM 1370 O O . HIS A 1 179 ? 17.115 -0.136 -11.485 1.00 93.31 179 HIS A O 1
ATOM 1376 N N . THR A 1 180 ? 17.367 1.236 -9.715 1.00 92.06 180 THR A N 1
ATOM 1377 C CA . THR A 1 180 ? 16.913 2.445 -10.403 1.00 92.06 180 THR A CA 1
ATOM 1378 C C . THR A 1 180 ? 18.060 3.093 -11.175 1.00 92.06 180 THR A C 1
ATOM 1380 O O . THR A 1 180 ? 19.116 3.377 -10.615 1.00 92.06 180 THR A O 1
ATOM 1383 N N . LEU A 1 181 ? 17.840 3.364 -12.458 1.00 92.75 181 LEU A N 1
ATOM 1384 C CA . LEU A 1 181 ? 18.752 4.068 -13.353 1.00 92.75 181 LEU A CA 1
ATOM 1385 C C . LEU A 1 181 ? 18.052 5.290 -13.947 1.00 92.75 181 LEU A C 1
ATOM 1387 O O . LEU A 1 181 ? 16.858 5.247 -14.241 1.00 92.75 181 LEU A O 1
ATOM 1391 N N . ALA A 1 182 ? 18.809 6.362 -14.180 1.00 90.00 182 ALA A N 1
ATOM 1392 C CA . ALA A 1 182 ? 18.283 7.558 -14.837 1.00 90.00 182 ALA A CA 1
ATOM 1393 C C . ALA A 1 182 ? 17.815 7.253 -16.268 1.00 90.00 182 ALA A C 1
ATOM 1395 O O . ALA A 1 182 ? 16.740 7.675 -16.675 1.00 90.00 182 ALA A O 1
ATOM 1396 N N . THR A 1 183 ? 18.600 6.474 -17.017 1.00 90.25 183 THR A N 1
ATOM 1397 C CA . THR A 1 183 ? 18.254 6.044 -18.375 1.00 90.25 183 THR A CA 1
ATOM 1398 C C . THR A 1 183 ? 18.699 4.598 -18.621 1.00 90.25 183 THR A C 1
ATOM 1400 O O . THR A 1 183 ? 19.580 4.098 -17.911 1.00 90.25 183 THR A O 1
ATOM 1403 N N . PRO A 1 184 ? 18.136 3.904 -19.627 1.00 90.25 184 PRO A N 1
ATOM 1404 C CA . PRO A 1 184 ? 18.573 2.555 -19.984 1.00 90.25 184 PRO A CA 1
ATOM 1405 C C . PRO A 1 184 ? 20.058 2.468 -20.360 1.00 90.25 184 PRO A C 1
ATOM 1407 O O . PRO A 1 184 ? 20.714 1.465 -20.086 1.00 90.25 184 PRO A O 1
ATOM 1410 N N . GLU A 1 185 ? 20.628 3.523 -20.947 1.00 91.06 185 GLU A N 1
ATOM 1411 C CA . GLU A 1 185 ? 22.031 3.554 -21.361 1.00 91.06 185 GLU A CA 1
ATOM 1412 C C . GLU A 1 185 ? 23.011 3.498 -20.188 1.00 91.06 185 GLU A C 1
ATOM 1414 O O . GLU A 1 185 ? 24.161 3.106 -20.398 1.00 91.06 185 GLU A O 1
ATOM 1419 N N . ALA A 1 186 ? 22.571 3.841 -18.976 1.00 94.38 186 ALA A N 1
ATOM 1420 C CA . ALA A 1 186 ? 23.386 3.713 -17.774 1.00 94.38 186 ALA A CA 1
ATOM 1421 C C . ALA A 1 186 ? 23.678 2.244 -17.412 1.00 94.38 186 ALA A C 1
ATOM 1423 O O . ALA A 1 186 ? 24.623 1.974 -16.673 1.00 94.38 186 ALA A O 1
ATOM 1424 N N . LEU A 1 187 ? 22.917 1.282 -17.954 1.00 96.00 187 LEU A N 1
ATOM 1425 C CA . LEU A 1 187 ? 23.191 -0.141 -17.783 1.00 96.00 187 LEU A CA 1
ATOM 1426 C C . LEU A 1 187 ? 24.371 -0.561 -18.673 1.00 96.00 187 LEU A C 1
ATOM 1428 O O . LEU A 1 187 ? 24.203 -0.996 -19.820 1.00 96.00 187 LEU A O 1
ATOM 1432 N N . THR A 1 188 ? 25.584 -0.403 -18.149 1.00 96.12 188 THR A N 1
ATOM 1433 C CA . THR A 1 188 ? 26.813 -0.940 -18.747 1.00 96.12 188 THR A CA 1
ATOM 1434 C C . THR A 1 188 ? 26.933 -2.439 -18.480 1.00 96.12 188 THR A C 1
ATOM 1436 O O . THR A 1 188 ? 26.239 -2.985 -17.620 1.00 96.12 188 THR A O 1
ATOM 1439 N N . LYS A 1 189 ? 27.826 -3.121 -19.210 1.00 93.12 189 LYS A N 1
ATOM 1440 C CA . LYS A 1 189 ? 28.135 -4.532 -18.945 1.00 93.12 189 LYS A CA 1
ATOM 1441 C C . LYS A 1 189 ? 28.663 -4.724 -17.518 1.00 93.12 189 LYS A C 1
ATOM 1443 O O . LYS A 1 189 ? 28.174 -5.594 -16.813 1.00 93.12 189 LYS A O 1
ATOM 1448 N N . ASP A 1 190 ? 29.581 -3.866 -17.075 1.00 93.75 190 ASP A N 1
ATOM 1449 C CA . ASP A 1 190 ? 30.182 -3.968 -15.740 1.00 93.75 190 ASP A CA 1
ATOM 1450 C C . ASP A 1 190 ? 29.148 -3.774 -14.627 1.00 93.75 190 ASP A C 1
ATOM 1452 O O . ASP A 1 190 ? 29.127 -4.537 -13.663 1.00 93.75 190 ASP A O 1
ATOM 1456 N N . LEU A 1 191 ? 28.243 -2.796 -14.776 1.00 93.75 191 LEU A N 1
ATOM 1457 C CA . LEU A 1 191 ? 27.159 -2.587 -13.816 1.00 93.75 191 LEU A CA 1
ATOM 1458 C C . LEU A 1 191 ? 26.198 -3.780 -13.802 1.00 93.75 191 LEU A C 1
ATOM 1460 O O . LEU A 1 191 ? 25.800 -4.245 -12.736 1.00 93.75 191 LEU A O 1
ATOM 1464 N N . ARG A 1 192 ? 25.847 -4.298 -14.983 1.00 94.25 192 ARG A N 1
ATOM 1465 C CA . ARG A 1 192 ? 25.031 -5.507 -15.114 1.00 94.25 192 ARG A CA 1
ATOM 1466 C C . ARG A 1 192 ? 25.702 -6.687 -14.404 1.00 94.25 192 ARG A C 1
ATOM 1468 O O . ARG A 1 192 ? 25.032 -7.355 -13.625 1.00 94.25 192 ARG A O 1
ATOM 1475 N N . ASP A 1 193 ? 26.995 -6.929 -14.617 1.00 94.19 193 ASP A N 1
ATOM 1476 C CA . ASP A 1 193 ? 27.730 -8.046 -14.003 1.00 94.19 193 ASP A CA 1
ATOM 1477 C C . ASP A 1 193 ? 27.872 -7.877 -12.482 1.00 94.19 193 ASP A C 1
ATOM 1479 O O . ASP A 1 193 ? 27.739 -8.841 -11.724 1.00 94.19 193 ASP A O 1
ATOM 1483 N N . GLN A 1 194 ? 28.043 -6.640 -12.011 1.00 92.00 194 GLN A N 1
ATOM 1484 C CA . GLN A 1 194 ? 28.023 -6.320 -10.587 1.00 92.00 194 GLN A CA 1
ATOM 1485 C C . GLN A 1 194 ? 26.671 -6.667 -9.950 1.00 92.00 194 GLN A C 1
ATOM 1487 O O . GLN A 1 194 ? 26.638 -7.311 -8.902 1.00 92.00 194 GLN A O 1
ATOM 1492 N N . ILE A 1 195 ? 25.558 -6.279 -10.580 1.00 92.19 195 ILE A N 1
ATOM 1493 C CA . ILE A 1 195 ? 24.207 -6.608 -10.104 1.00 92.19 195 ILE A CA 1
ATOM 1494 C C . ILE A 1 195 ? 23.997 -8.130 -10.132 1.00 92.19 195 ILE A C 1
ATOM 1496 O O . ILE A 1 195 ? 23.584 -8.730 -9.139 1.00 92.19 195 ILE A O 1
ATOM 1500 N N . ALA A 1 196 ? 24.349 -8.767 -11.249 1.00 92.31 196 ALA A N 1
ATOM 1501 C CA . ALA A 1 196 ? 24.183 -10.196 -11.492 1.00 92.31 196 ALA A CA 1
ATOM 1502 C C . ALA A 1 196 ? 24.925 -11.089 -10.482 1.00 92.31 196 ALA A C 1
ATOM 1504 O O . ALA A 1 196 ? 24.476 -12.204 -10.210 1.00 92.31 196 ALA A O 1
ATOM 1505 N N . SER A 1 197 ? 26.019 -10.596 -9.893 1.00 91.19 197 SER A N 1
ATOM 1506 C CA . SER A 1 197 ? 26.798 -11.319 -8.877 1.00 91.19 197 SER A CA 1
ATOM 1507 C C . SER A 1 197 ? 26.001 -11.675 -7.612 1.00 91.19 197 SER A C 1
ATOM 1509 O O . SER A 1 197 ? 26.286 -12.679 -6.961 1.00 91.19 197 SER A O 1
ATOM 1511 N N . ALA A 1 198 ? 24.972 -10.885 -7.283 1.00 88.94 198 ALA A N 1
ATOM 1512 C CA . ALA A 1 198 ? 24.102 -11.095 -6.123 1.00 88.94 198 ALA A CA 1
ATOM 1513 C C . ALA A 1 198 ? 22.752 -11.752 -6.477 1.00 88.94 198 ALA A C 1
ATOM 1515 O O . ALA A 1 198 ? 21.926 -11.977 -5.586 1.00 88.94 198 ALA A O 1
ATOM 1516 N N . CYS A 1 199 ? 22.511 -12.035 -7.760 1.00 90.25 199 CYS A N 1
ATOM 1517 C CA . CYS A 1 199 ? 21.270 -12.619 -8.262 1.00 90.25 199 CYS A CA 1
ATOM 1518 C C . CYS A 1 199 ? 21.277 -14.142 -8.126 1.00 90.25 199 CYS A C 1
ATOM 1520 O O . CYS A 1 199 ? 22.249 -14.809 -8.487 1.00 90.25 199 CYS A O 1
ATOM 1522 N N . GLN A 1 200 ? 20.167 -14.699 -7.649 1.00 88.62 200 GLN A N 1
ATOM 1523 C CA . GLN A 1 200 ? 19.974 -16.143 -7.534 1.00 88.62 200 GLN A CA 1
ATOM 1524 C C . GLN A 1 200 ? 19.126 -16.707 -8.671 1.00 88.62 200 GLN A C 1
ATOM 1526 O O . GLN A 1 200 ? 19.400 -17.809 -9.141 1.00 88.62 200 GLN A O 1
ATOM 1531 N N . SER A 1 201 ? 18.119 -15.960 -9.125 1.00 90.31 201 SER A N 1
ATOM 1532 C CA . SER A 1 201 ? 17.091 -16.466 -10.041 1.00 90.31 201 SER A CA 1
ATOM 1533 C C . SER A 1 201 ? 17.503 -16.475 -11.516 1.00 90.31 201 SER A C 1
ATOM 1535 O O . SER A 1 201 ? 16.861 -17.137 -12.322 1.00 90.31 201 SER A O 1
ATOM 1537 N N . GLY A 1 202 ? 18.544 -15.723 -11.885 1.00 92.62 202 GLY A N 1
ATOM 1538 C CA . GLY A 1 202 ? 18.859 -15.428 -13.287 1.00 92.62 202 GLY A CA 1
ATOM 1539 C C . GLY A 1 202 ? 18.012 -14.289 -13.875 1.00 92.62 202 GLY A C 1
ATOM 1540 O O . GLY A 1 202 ? 18.222 -13.911 -15.026 1.00 92.62 202 GLY A O 1
ATOM 1541 N N . HIS A 1 203 ? 17.099 -13.702 -13.095 1.00 95.19 203 HIS A N 1
ATOM 1542 C CA . HIS A 1 203 ? 16.286 -12.551 -13.479 1.00 95.19 203 HIS A CA 1
ATOM 1543 C C . HIS A 1 203 ? 16.784 -11.288 -12.772 1.00 95.19 203 HIS A C 1
ATOM 1545 O O . HIS A 1 203 ? 16.931 -11.268 -11.551 1.00 95.19 203 HIS A O 1
ATOM 1551 N N . LEU A 1 204 ? 17.002 -10.209 -13.525 1.00 95.50 204 LEU A N 1
ATOM 1552 C CA . LEU A 1 204 ? 17.396 -8.903 -12.992 1.00 95.50 204 LEU A CA 1
ATOM 1553 C C . LEU A 1 204 ? 16.295 -7.882 -13.261 1.00 95.50 204 LEU A C 1
ATOM 1555 O O . LEU A 1 204 ? 15.831 -7.768 -14.395 1.00 95.50 204 LEU A O 1
ATOM 1559 N N . LEU A 1 205 ? 15.911 -7.109 -12.244 1.00 96.38 205 LEU A N 1
ATOM 1560 C CA . LEU A 1 205 ? 14.987 -5.987 -12.398 1.00 96.38 205 LEU A CA 1
ATOM 1561 C C . LEU A 1 205 ? 15.750 -4.666 -12.463 1.00 96.38 205 LEU A C 1
ATOM 1563 O O . LEU A 1 205 ? 16.325 -4.215 -11.468 1.00 96.38 205 LEU A O 1
ATOM 1567 N N . ILE A 1 206 ? 15.691 -4.025 -13.627 1.00 96.50 206 ILE A N 1
ATOM 1568 C CA . ILE A 1 206 ? 16.284 -2.715 -13.878 1.00 96.50 206 ILE A CA 1
ATOM 1569 C C . ILE A 1 206 ? 15.157 -1.724 -14.149 1.00 96.50 206 ILE A C 1
ATOM 1571 O O . ILE A 1 206 ? 14.411 -1.854 -15.116 1.00 96.50 206 ILE A O 1
ATOM 1575 N N . ALA A 1 207 ? 15.033 -0.730 -13.283 1.00 94.88 207 ALA A N 1
ATOM 1576 C CA . ALA A 1 207 ? 14.042 0.323 -13.381 1.00 94.88 207 ALA A CA 1
ATOM 1577 C C . ALA A 1 207 ? 14.655 1.574 -14.007 1.00 94.88 207 ALA A C 1
ATOM 1579 O O . ALA A 1 207 ? 15.524 2.201 -13.411 1.00 94.88 207 ALA A O 1
ATOM 1580 N N . CYS A 1 208 ? 14.194 1.971 -15.185 1.00 94.06 208 CYS A N 1
ATOM 1581 C CA . CYS A 1 208 ? 14.651 3.180 -15.858 1.00 94.06 208 CYS A CA 1
ATOM 1582 C C . CYS A 1 208 ? 13.647 4.309 -15.644 1.00 94.06 208 CYS A C 1
ATOM 1584 O O . CYS A 1 208 ? 12.462 4.147 -15.939 1.00 94.06 208 CYS A O 1
ATOM 1586 N N . GLN A 1 209 ? 14.113 5.453 -15.148 1.00 91.50 209 GLN A N 1
ATOM 1587 C CA . GLN A 1 209 ? 13.257 6.615 -14.941 1.00 91.50 209 GLN A CA 1
ATOM 1588 C C . GLN A 1 209 ? 12.742 7.174 -16.271 1.00 91.50 209 GLN A C 1
ATOM 1590 O O . GLN A 1 209 ? 13.464 7.272 -17.262 1.00 91.50 209 GLN A O 1
ATOM 1595 N N . TRP A 1 210 ? 11.471 7.558 -16.268 1.00 90.50 210 TRP A N 1
ATOM 1596 C CA . TRP A 1 210 ? 10.802 8.225 -17.371 1.00 90.50 210 TRP A CA 1
ATOM 1597 C C . TRP A 1 210 ? 10.522 9.677 -16.989 1.00 90.50 210 TRP A C 1
ATOM 1599 O O . TRP A 1 210 ? 9.494 9.988 -16.392 1.00 90.50 210 TRP A O 1
ATOM 1609 N N . SER A 1 211 ? 11.477 10.563 -17.264 1.00 80.81 211 SER A N 1
ATOM 1610 C CA . SER A 1 211 ? 11.425 11.969 -16.839 1.00 80.81 211 SER A CA 1
ATOM 1611 C C . SER A 1 211 ? 11.271 12.965 -17.985 1.00 80.81 211 SER A C 1
ATOM 1613 O O . SER A 1 211 ? 10.901 14.110 -17.739 1.00 80.81 211 SER A O 1
ATOM 1615 N N . GLU A 1 212 ? 11.549 12.555 -19.222 1.00 82.19 212 GLU A N 1
ATOM 1616 C CA . GLU A 1 212 ? 11.574 13.449 -20.379 1.00 82.19 212 GLU A CA 1
ATOM 1617 C C . GLU A 1 212 ? 10.735 12.896 -21.537 1.00 82.19 212 GLU A C 1
ATOM 1619 O O . GLU A 1 212 ? 10.745 11.684 -21.772 1.00 82.19 212 GLU A O 1
ATOM 1624 N N . PRO A 1 213 ? 10.031 13.769 -22.283 1.00 86.94 213 PRO A N 1
ATOM 1625 C CA . PRO A 1 213 ? 9.324 13.373 -23.493 1.00 86.94 213 PRO A CA 1
ATOM 1626 C C . PRO A 1 213 ? 10.256 12.739 -24.527 1.00 86.94 213 PRO A C 1
ATOM 1628 O O . PRO A 1 213 ? 11.383 13.192 -24.729 1.00 86.94 213 PRO A O 1
ATOM 1631 N N . MET A 1 214 ? 9.765 11.724 -25.231 1.00 89.94 214 MET A N 1
ATOM 1632 C CA . MET A 1 214 ? 10.535 10.964 -26.207 1.00 89.94 214 MET A CA 1
ATOM 1633 C C . MET A 1 214 ? 9.661 10.522 -27.379 1.00 89.94 214 MET A C 1
ATOM 1635 O O . MET A 1 214 ? 8.544 10.045 -27.200 1.00 89.94 214 MET A O 1
ATOM 1639 N N . SER A 1 215 ? 10.189 10.649 -28.597 1.00 92.00 215 SER A N 1
ATOM 1640 C CA . SER A 1 215 ? 9.512 10.156 -29.797 1.00 92.00 215 SER A CA 1
ATOM 1641 C C . SER A 1 215 ? 9.664 8.640 -29.954 1.00 92.00 215 SER A C 1
ATOM 1643 O O . SER A 1 215 ? 10.631 8.043 -29.476 1.00 92.00 215 SER A O 1
ATOM 1645 N N . ALA A 1 216 ? 8.758 8.012 -30.708 1.00 93.06 216 ALA A N 1
ATOM 1646 C CA . ALA A 1 216 ? 8.828 6.580 -31.012 1.00 93.06 216 ALA A CA 1
ATOM 1647 C C . ALA A 1 216 ? 10.133 6.175 -31.724 1.00 93.06 216 ALA A C 1
ATOM 1649 O O . ALA A 1 216 ? 10.653 5.085 -31.490 1.00 93.06 216 ALA A O 1
ATOM 1650 N N . ALA A 1 217 ? 10.684 7.052 -32.572 1.00 93.44 217 ALA A N 1
ATOM 1651 C CA . ALA A 1 217 ? 11.969 6.821 -33.232 1.00 93.44 217 ALA A CA 1
ATOM 1652 C C . ALA A 1 217 ? 13.127 6.834 -32.223 1.00 93.44 217 ALA A C 1
ATOM 1654 O O . ALA A 1 217 ? 13.911 5.890 -32.184 1.00 93.44 217 ALA A O 1
ATOM 1655 N N . ALA A 1 218 ? 13.172 7.842 -31.344 1.00 93.06 218 ALA A N 1
ATOM 1656 C CA . ALA A 1 218 ? 14.196 7.933 -30.307 1.00 93.06 218 ALA A CA 1
ATOM 1657 C C . ALA A 1 218 ? 14.135 6.743 -29.334 1.00 93.06 218 ALA A C 1
ATOM 1659 O O . ALA A 1 218 ? 15.174 6.182 -28.983 1.00 93.06 218 ALA A O 1
ATOM 1660 N N . TRP A 1 219 ? 12.928 6.307 -28.951 1.00 94.06 219 TRP A N 1
ATOM 1661 C CA . TRP A 1 219 ? 12.757 5.090 -28.157 1.00 94.06 219 TRP A CA 1
ATOM 1662 C C . TRP A 1 219 ? 13.281 3.853 -28.889 1.00 94.06 219 TRP A C 1
ATOM 1664 O O . TRP A 1 219 ? 14.006 3.059 -28.296 1.00 94.06 219 TRP A O 1
ATOM 1674 N N . ARG A 1 220 ? 12.955 3.687 -30.176 1.00 94.50 220 ARG A N 1
ATOM 1675 C CA . ARG A 1 220 ? 13.407 2.540 -30.976 1.00 94.50 220 ARG A CA 1
ATOM 1676 C C . ARG A 1 220 ? 14.928 2.462 -31.049 1.00 94.50 220 ARG A C 1
ATOM 1678 O O . ARG A 1 220 ? 15.477 1.373 -30.878 1.00 94.50 220 ARG A O 1
ATOM 1685 N N . ASP A 1 221 ? 15.597 3.588 -31.265 1.00 94.62 221 ASP A N 1
ATOM 1686 C CA . ASP A 1 221 ? 17.057 3.647 -31.340 1.00 94.62 221 ASP A CA 1
ATOM 1687 C C . ASP A 1 221 ? 17.685 3.314 -29.980 1.00 94.62 221 ASP A C 1
ATOM 1689 O O . ASP A 1 221 ? 18.562 2.451 -29.890 1.00 94.62 221 ASP A O 1
ATOM 1693 N N . ARG A 1 222 ? 17.165 3.915 -28.900 1.00 93.81 222 ARG A N 1
ATOM 1694 C CA . ARG A 1 222 ? 17.581 3.642 -27.514 1.00 93.81 222 ARG A CA 1
ATOM 1695 C C . ARG A 1 222 ? 17.391 2.174 -27.133 1.00 93.81 222 ARG A C 1
ATOM 1697 O O . ARG A 1 222 ? 18.303 1.553 -26.586 1.00 93.81 222 ARG A O 1
ATOM 1704 N N . TRP A 1 223 ? 16.228 1.610 -27.445 1.00 95.19 223 TRP A N 1
ATOM 1705 C CA . TRP A 1 223 ? 15.901 0.213 -27.177 1.00 95.19 223 TRP A CA 1
ATOM 1706 C C . TRP A 1 223 ? 16.814 -0.730 -27.963 1.00 95.19 223 TRP A C 1
ATOM 1708 O O . TRP A 1 223 ? 17.412 -1.639 -27.389 1.00 95.19 223 TRP A O 1
ATOM 1718 N N . SER A 1 224 ? 17.006 -0.469 -29.259 1.00 95.81 224 SER A N 1
ATOM 1719 C CA . SER A 1 224 ? 17.889 -1.267 -30.117 1.00 95.81 224 SER A CA 1
ATOM 1720 C C . SER A 1 224 ? 19.334 -1.244 -29.617 1.00 95.81 224 SER A C 1
ATOM 1722 O O . SER A 1 224 ? 19.985 -2.287 -29.566 1.00 95.81 224 SER A O 1
ATOM 1724 N N . ALA A 1 225 ? 19.831 -0.081 -29.189 1.00 95.94 225 ALA A N 1
ATOM 1725 C CA . ALA A 1 225 ? 21.170 0.054 -28.623 1.00 95.94 225 ALA A CA 1
ATOM 1726 C C . ALA A 1 225 ? 21.335 -0.737 -27.314 1.00 95.94 225 ALA A C 1
ATOM 1728 O O . ALA A 1 225 ? 22.367 -1.383 -27.114 1.00 95.94 225 ALA A O 1
ATOM 1729 N N . LEU A 1 226 ? 20.322 -0.726 -26.440 1.00 96.00 226 LEU A N 1
ATOM 1730 C CA . LEU A 1 226 ? 20.321 -1.507 -25.202 1.00 96.00 226 LEU A CA 1
ATOM 1731 C C . LEU A 1 226 ? 20.366 -3.015 -25.486 1.00 96.00 226 LEU A C 1
ATOM 1733 O O . LEU A 1 226 ? 21.207 -3.717 -24.923 1.00 96.00 226 LEU A O 1
ATOM 1737 N N . VAL A 1 227 ? 19.504 -3.497 -26.389 1.00 96.38 227 VAL A N 1
ATOM 1738 C CA . VAL A 1 227 ? 19.451 -4.910 -26.796 1.00 96.38 227 VAL A CA 1
ATOM 1739 C C . VAL A 1 227 ? 20.778 -5.350 -27.414 1.00 96.38 227 VAL A C 1
ATOM 1741 O O . VAL A 1 227 ? 21.304 -6.399 -27.059 1.00 96.38 227 VAL A O 1
ATOM 1744 N N . GLN A 1 228 ? 21.373 -4.535 -28.290 1.00 96.56 228 GLN A N 1
ATOM 1745 C CA . GLN A 1 228 ? 22.670 -4.846 -28.899 1.00 96.56 228 GLN A CA 1
ATOM 1746 C C . GLN A 1 228 ? 23.807 -4.899 -27.874 1.00 96.56 228 GLN A C 1
ATOM 1748 O O . GLN A 1 228 ? 24.684 -5.763 -27.961 1.00 96.56 228 GLN A O 1
ATOM 1753 N N . ARG A 1 229 ? 23.795 -4.001 -26.882 1.00 96.44 229 ARG A N 1
ATOM 1754 C CA . ARG A 1 229 ? 24.796 -3.979 -25.808 1.00 96.44 229 ARG A CA 1
ATOM 1755 C C . ARG A 1 229 ? 24.749 -5.243 -24.956 1.00 96.44 229 ARG A C 1
ATOM 1757 O O . ARG A 1 229 ? 25.801 -5.783 -24.624 1.00 96.44 229 ARG A O 1
ATOM 1764 N N . HIS A 1 230 ? 23.546 -5.714 -24.644 1.00 96.56 230 HIS A N 1
ATOM 1765 C CA . HIS A 1 230 ? 23.303 -6.898 -23.819 1.00 96.56 230 HIS A CA 1
ATOM 1766 C C . HIS A 1 230 ? 22.831 -8.089 -24.662 1.00 96.56 230 HIS A C 1
ATOM 1768 O O . HIS A 1 230 ? 22.005 -8.874 -24.225 1.00 96.56 230 HIS A O 1
ATOM 1774 N N . ARG A 1 231 ? 23.374 -8.259 -25.876 1.00 95.81 231 ARG A N 1
ATOM 1775 C CA . ARG A 1 231 ? 22.947 -9.297 -26.842 1.00 95.81 231 ARG A CA 1
ATOM 1776 C C . ARG A 1 231 ? 23.141 -10.751 -26.393 1.00 95.81 231 ARG A C 1
ATOM 1778 O O . ARG A 1 231 ? 22.693 -11.661 -27.080 1.00 95.81 231 ARG A O 1
ATOM 1785 N N . LEU A 1 232 ? 23.896 -10.968 -25.315 1.00 95.00 232 LEU A N 1
ATOM 1786 C CA . LEU A 1 232 ? 24.063 -12.287 -24.695 1.00 95.00 232 LEU A CA 1
ATOM 1787 C C . LEU A 1 232 ? 22.954 -12.587 -23.676 1.00 95.00 232 LEU A C 1
ATOM 1789 O O . LEU A 1 232 ? 22.820 -13.729 -23.255 1.00 95.00 232 LEU A O 1
ATOM 1793 N N . ASP A 1 233 ? 22.177 -11.572 -23.300 1.00 97.50 233 ASP A N 1
ATOM 1794 C CA . ASP A 1 233 ? 21.063 -11.650 -22.367 1.00 97.50 233 ASP A CA 1
ATOM 1795 C C . ASP A 1 233 ? 19.718 -11.600 -23.077 1.00 97.50 233 ASP A C 1
ATOM 1797 O O . ASP A 1 233 ? 19.589 -11.150 -24.217 1.00 97.50 233 ASP A O 1
ATOM 1801 N N . VAL A 1 234 ? 18.681 -12.013 -22.352 1.00 97.62 234 VAL A N 1
ATOM 1802 C CA . VAL A 1 234 ? 17.297 -11.831 -22.779 1.00 97.62 234 VAL A CA 1
ATOM 1803 C C . VAL A 1 234 ? 16.810 -10.487 -22.246 1.00 97.62 234 VAL A C 1
ATOM 1805 O O . VAL A 1 234 ? 16.486 -10.359 -21.068 1.00 97.62 234 VAL A O 1
ATOM 1808 N N . VAL A 1 235 ? 16.766 -9.472 -23.109 1.00 97.38 235 VAL A N 1
ATOM 1809 C CA . VAL A 1 235 ? 16.328 -8.114 -22.748 1.00 97.38 235 VAL A CA 1
ATOM 1810 C C . VAL A 1 235 ? 14.831 -7.954 -23.002 1.00 97.38 235 VAL A C 1
ATOM 1812 O O . VAL A 1 235 ? 14.374 -8.066 -24.139 1.00 97.38 235 VAL A O 1
ATOM 1815 N N . LEU A 1 236 ? 14.065 -7.676 -21.947 1.00 96.81 236 LEU A N 1
ATOM 1816 C CA . LEU A 1 236 ? 12.606 -7.574 -21.983 1.00 96.81 236 LEU A CA 1
ATOM 1817 C C . LEU A 1 236 ? 12.166 -6.182 -21.538 1.00 96.81 236 LEU A C 1
ATOM 1819 O O . LEU A 1 236 ? 12.547 -5.739 -20.454 1.00 96.81 236 LEU A O 1
ATOM 1823 N N . HIS A 1 237 ? 11.318 -5.509 -22.319 1.00 97.00 237 HIS A N 1
ATOM 1824 C CA . HIS A 1 237 ? 10.557 -4.379 -21.782 1.00 97.00 237 HIS A CA 1
ATOM 1825 C C . HIS A 1 237 ? 9.444 -4.980 -20.931 1.00 97.00 237 HIS A C 1
ATOM 1827 O O . HIS A 1 237 ? 8.566 -5.664 -21.446 1.00 97.00 237 HIS A O 1
ATOM 1833 N N . SER A 1 238 ? 9.573 -4.855 -19.616 1.00 96.81 238 SER A N 1
ATOM 1834 C CA . SER A 1 238 ? 8.865 -5.682 -18.641 1.00 96.81 238 SER A CA 1
ATOM 1835 C C . SER A 1 238 ? 8.283 -4.824 -17.524 1.00 96.81 238 SER A C 1
ATOM 1837 O O . SER A 1 238 ? 8.521 -3.625 -17.429 1.00 96.81 238 SER A O 1
ATOM 1839 N N . THR A 1 239 ? 7.524 -5.460 -16.639 1.00 97.06 239 THR A N 1
ATOM 1840 C CA . THR A 1 239 ? 6.932 -4.837 -15.458 1.00 97.06 239 THR A CA 1
ATOM 1841 C C . THR A 1 239 ? 7.563 -5.378 -14.175 1.00 97.06 239 THR A C 1
ATOM 1843 O O . THR A 1 239 ? 8.097 -6.498 -14.173 1.00 97.06 239 THR A O 1
ATOM 1846 N N . PRO A 1 240 ? 7.456 -4.636 -13.059 1.00 96.19 240 PRO A N 1
ATOM 1847 C CA . PRO A 1 240 ? 7.811 -5.150 -11.740 1.00 96.19 240 PRO A CA 1
ATOM 1848 C C . PRO A 1 240 ? 7.022 -6.418 -11.368 1.00 96.19 240 PRO A C 1
ATOM 1850 O O . PRO A 1 240 ? 7.578 -7.348 -10.790 1.00 96.19 240 PRO A O 1
ATOM 1853 N N . THR A 1 241 ? 5.752 -6.501 -11.774 1.00 95.94 241 THR A N 1
ATOM 1854 C CA . THR A 1 241 ? 4.892 -7.681 -11.584 1.00 95.94 241 THR A CA 1
ATOM 1855 C C . THR A 1 241 ? 5.399 -8.904 -12.344 1.00 95.94 241 THR A C 1
ATOM 1857 O O . THR A 1 241 ? 5.458 -9.998 -11.786 1.00 95.94 241 THR A O 1
ATOM 1860 N N . ALA A 1 242 ? 5.775 -8.740 -13.615 1.00 96.12 242 ALA A N 1
ATOM 1861 C CA . ALA A 1 242 ? 6.293 -9.832 -14.434 1.00 96.12 242 ALA A CA 1
ATOM 1862 C C . ALA A 1 242 ? 7.621 -10.358 -13.877 1.00 96.12 242 ALA A C 1
ATOM 1864 O O . ALA A 1 242 ? 7.806 -11.571 -13.786 1.00 96.12 242 ALA A O 1
ATOM 1865 N N . PHE A 1 243 ? 8.499 -9.458 -13.424 1.00 96.50 243 PHE A N 1
ATOM 1866 C CA . PHE A 1 243 ? 9.710 -9.841 -12.706 1.00 96.50 243 PHE A CA 1
ATOM 1867 C C . PHE A 1 243 ? 9.390 -10.596 -11.412 1.00 96.50 243 PHE A C 1
ATOM 1869 O O . PHE A 1 243 ? 9.920 -11.680 -11.206 1.00 96.50 243 PHE A O 1
ATOM 1876 N N . ALA A 1 244 ? 8.505 -10.071 -10.557 1.00 94.62 244 ALA A N 1
ATOM 1877 C CA . ALA A 1 244 ? 8.164 -10.719 -9.291 1.00 94.62 244 ALA A CA 1
ATOM 1878 C C . ALA A 1 244 ? 7.608 -12.134 -9.511 1.00 94.62 244 ALA A C 1
ATOM 1880 O O . ALA A 1 244 ? 7.996 -13.066 -8.812 1.00 94.62 244 ALA A O 1
ATOM 1881 N N . ARG A 1 245 ? 6.762 -12.324 -10.530 1.00 92.88 245 ARG A N 1
ATOM 1882 C CA . ARG A 1 245 ? 6.280 -13.654 -10.922 1.00 92.88 245 ARG A CA 1
ATOM 1883 C C . ARG A 1 245 ? 7.423 -14.552 -11.402 1.00 92.88 245 ARG A C 1
ATOM 1885 O O . ARG A 1 245 ? 7.501 -15.690 -10.973 1.00 92.88 245 ARG A O 1
ATOM 1892 N N . ALA A 1 246 ? 8.321 -14.067 -12.252 1.00 91.75 246 ALA A N 1
ATOM 1893 C CA . ALA A 1 246 ? 9.411 -14.895 -12.768 1.00 91.75 246 ALA A CA 1
ATOM 1894 C C . ALA A 1 246 ? 10.449 -15.264 -11.689 1.00 91.75 246 ALA A C 1
ATOM 1896 O O . ALA A 1 246 ? 10.855 -16.417 -11.578 1.00 91.75 246 ALA A O 1
ATOM 1897 N N . ALA A 1 247 ? 10.848 -14.293 -10.867 1.00 87.31 247 ALA A N 1
ATOM 1898 C CA . ALA A 1 247 ? 11.981 -14.411 -9.955 1.00 87.31 247 ALA A CA 1
ATOM 1899 C C . ALA A 1 247 ? 11.602 -14.888 -8.545 1.00 87.31 247 ALA A C 1
ATOM 1901 O O . ALA A 1 247 ? 12.437 -15.470 -7.853 1.00 87.31 247 ALA A O 1
ATOM 1902 N N . LEU A 1 248 ? 10.368 -14.631 -8.091 1.00 83.94 248 LEU A N 1
ATOM 1903 C CA . LEU A 1 248 ? 9.983 -14.798 -6.681 1.00 83.94 248 LEU A CA 1
ATOM 1904 C C . LEU A 1 248 ? 8.948 -15.893 -6.428 1.00 83.94 248 LEU A C 1
ATOM 1906 O O . LEU A 1 248 ? 8.670 -16.181 -5.265 1.00 83.94 248 LEU A O 1
ATOM 1910 N N . ILE A 1 249 ? 8.432 -16.559 -7.470 1.00 72.62 249 ILE A N 1
ATOM 1911 C CA . ILE A 1 249 ? 7.595 -17.759 -7.291 1.00 72.62 249 ILE A CA 1
ATOM 1912 C C . ILE A 1 249 ? 8.350 -18.804 -6.460 1.00 72.62 249 ILE A C 1
ATOM 1914 O O . ILE A 1 249 ? 7.818 -19.303 -5.472 1.00 72.62 249 ILE A O 1
ATOM 1918 N N . ASN A 1 250 ? 9.621 -19.059 -6.781 1.00 67.44 250 ASN A N 1
ATOM 1919 C CA . ASN A 1 250 ? 10.427 -20.032 -6.040 1.00 67.44 250 ASN A CA 1
ATOM 1920 C C . ASN A 1 250 ? 10.714 -19.570 -4.607 1.00 67.44 250 ASN A C 1
ATOM 1922 O O . ASN A 1 250 ? 10.678 -20.382 -3.692 1.00 67.44 250 ASN A O 1
ATOM 1926 N N . ALA A 1 251 ? 10.903 -18.267 -4.381 1.00 71.81 251 ALA A N 1
ATOM 1927 C CA . ALA A 1 251 ? 11.108 -17.734 -3.034 1.00 71.81 251 ALA A CA 1
ATOM 1928 C C . ALA A 1 251 ? 9.916 -18.008 -2.097 1.00 71.81 251 ALA A C 1
ATOM 1930 O O . ALA A 1 251 ? 10.098 -18.205 -0.897 1.00 71.81 251 ALA A O 1
ATOM 1931 N N . ALA A 1 252 ? 8.698 -18.035 -2.646 1.00 65.75 252 ALA A N 1
ATOM 1932 C CA . ALA A 1 252 ? 7.495 -18.392 -1.904 1.00 65.75 252 ALA A CA 1
ATOM 1933 C C . ALA A 1 252 ? 7.310 -19.913 -1.740 1.00 65.75 252 ALA A C 1
ATOM 1935 O O . ALA A 1 252 ? 6.747 -20.340 -0.737 1.00 65.75 252 ALA A O 1
ATOM 1936 N N . LEU A 1 253 ? 7.758 -20.718 -2.712 1.00 69.50 253 LEU A N 1
ATOM 1937 C CA . LEU A 1 253 ? 7.566 -22.175 -2.727 1.00 69.50 253 LEU A CA 1
ATOM 1938 C C . LEU A 1 253 ? 8.652 -22.956 -1.974 1.00 69.50 253 LEU A C 1
ATOM 1940 O O . LEU A 1 253 ? 8.361 -24.023 -1.444 1.00 69.50 253 LEU A O 1
ATOM 1944 N N . THR A 1 254 ? 9.881 -22.439 -1.923 1.00 70.38 254 THR A N 1
ATOM 1945 C CA . THR A 1 254 ? 11.035 -23.061 -1.250 1.00 70.38 254 THR A CA 1
ATOM 1946 C C . THR A 1 254 ? 11.666 -22.083 -0.249 1.00 70.38 254 THR A C 1
ATOM 1948 O O . THR A 1 254 ? 12.786 -21.589 -0.465 1.00 70.38 254 THR A O 1
ATOM 1951 N N . PRO A 1 255 ? 10.945 -21.717 0.829 1.00 74.12 255 PRO A N 1
ATOM 1952 C CA . PRO A 1 255 ? 11.414 -20.748 1.820 1.00 74.12 255 PRO A CA 1
ATOM 1953 C C . PRO A 1 255 ? 12.704 -21.188 2.529 1.00 74.12 255 PRO A C 1
ATOM 1955 O O . PRO A 1 255 ? 13.513 -20.340 2.903 1.00 74.12 255 PRO A O 1
ATOM 1958 N N . GLU A 1 256 ? 12.940 -22.493 2.668 1.00 75.81 256 GLU A N 1
ATOM 1959 C CA . GLU A 1 256 ? 14.141 -23.078 3.276 1.00 75.81 256 GLU A CA 1
ATOM 1960 C C . GLU A 1 256 ? 15.422 -22.852 2.456 1.00 75.81 256 GLU A C 1
ATOM 1962 O O . GLU A 1 256 ? 16.517 -22.829 3.015 1.00 75.81 256 GLU A O 1
ATOM 1967 N N . HIS A 1 257 ? 15.285 -22.621 1.148 1.00 77.06 257 HIS A N 1
ATOM 1968 C CA . HIS A 1 257 ? 16.399 -22.346 0.236 1.00 77.06 257 HIS A CA 1
ATOM 1969 C C . HIS A 1 257 ? 16.565 -20.851 -0.073 1.00 77.06 257 HIS A C 1
ATOM 1971 O O . HIS A 1 257 ? 17.502 -20.462 -0.772 1.00 77.06 257 HIS A O 1
ATOM 1977 N N . THR A 1 258 ? 15.671 -20.005 0.444 1.00 82.62 258 THR A N 1
ATOM 1978 C CA . THR A 1 258 ? 15.665 -18.567 0.169 1.00 82.62 258 THR A CA 1
ATOM 1979 C C . THR A 1 258 ? 16.304 -17.803 1.324 1.00 82.62 258 THR A C 1
ATOM 1981 O O . THR A 1 258 ? 15.901 -17.999 2.473 1.00 82.62 258 THR A O 1
ATOM 1984 N N . PRO A 1 259 ? 17.254 -16.883 1.066 1.00 87.12 259 PRO A N 1
ATOM 1985 C CA . PRO A 1 259 ? 17.834 -16.064 2.120 1.00 87.12 259 PRO A CA 1
ATOM 1986 C C . PRO A 1 259 ? 16.757 -15.289 2.885 1.00 87.12 259 PRO A C 1
ATOM 1988 O O . PRO A 1 259 ? 16.040 -14.457 2.320 1.00 87.12 259 PRO A O 1
ATOM 1991 N N . GLN A 1 260 ? 16.660 -15.567 4.182 1.00 88.38 260 GLN A N 1
ATOM 1992 C CA . GLN A 1 260 ? 15.733 -14.897 5.083 1.00 88.38 260 GLN A CA 1
ATOM 1993 C C . GLN A 1 260 ? 16.306 -13.545 5.502 1.00 88.38 260 GLN A C 1
ATOM 1995 O O . GLN A 1 260 ? 17.489 -13.425 5.831 1.00 88.38 260 GLN A O 1
ATOM 2000 N N . VAL A 1 261 ? 15.465 -12.518 5.522 1.00 89.19 261 VAL A N 1
ATOM 2001 C CA . VAL A 1 261 ? 15.825 -11.196 6.034 1.00 89.19 261 VAL A CA 1
ATOM 2002 C C . VAL A 1 261 ? 14.775 -10.726 7.027 1.00 89.19 261 VAL A C 1
ATOM 2004 O O . VAL A 1 261 ? 13.584 -10.963 6.852 1.00 89.19 261 VAL A O 1
ATOM 2007 N N . ARG A 1 262 ? 15.227 -10.023 8.061 1.00 87.38 262 ARG A N 1
ATOM 2008 C CA . ARG A 1 262 ? 14.380 -9.235 8.956 1.00 87.38 262 ARG A CA 1
ATOM 2009 C C . ARG A 1 262 ? 14.782 -7.778 8.841 1.00 87.38 262 ARG A C 1
ATOM 2011 O O . ARG A 1 262 ? 15.926 -7.461 8.502 1.00 87.38 262 ARG A O 1
ATOM 2018 N N . SER A 1 263 ? 13.839 -6.890 9.105 1.00 82.62 263 SER A N 1
ATOM 2019 C CA . SER A 1 263 ? 14.163 -5.474 9.182 1.00 82.62 263 SER A CA 1
ATOM 2020 C C . SER A 1 263 ? 15.044 -5.196 10.392 1.00 82.62 263 SER A C 1
ATOM 2022 O O . SER A 1 263 ? 14.859 -5.778 11.456 1.00 82.62 263 SER A O 1
ATOM 2024 N N . ALA A 1 264 ? 16.004 -4.286 10.234 1.00 68.19 264 ALA A N 1
ATOM 2025 C CA . ALA A 1 264 ? 16.596 -3.629 11.392 1.00 68.19 264 ALA A CA 1
ATOM 2026 C C . ALA A 1 264 ? 15.542 -2.709 12.027 1.00 68.19 264 ALA A C 1
ATOM 2028 O O . ALA A 1 264 ? 14.637 -2.252 11.321 1.00 68.19 264 ALA A O 1
ATOM 2029 N N . GLN A 1 265 ? 15.680 -2.400 13.320 1.00 60.03 265 GLN A N 1
ATOM 2030 C CA . GLN A 1 265 ? 14.837 -1.390 13.965 1.00 60.03 265 GLN A CA 1
ATOM 2031 C C . GLN A 1 265 ? 14.836 -0.109 13.119 1.00 60.03 265 GLN A C 1
ATOM 2033 O O . GLN A 1 265 ? 15.891 0.453 12.805 1.00 60.03 265 GLN A O 1
ATOM 2038 N N . ALA A 1 266 ? 13.644 0.300 12.687 1.00 60.50 266 ALA A N 1
ATOM 2039 C CA . ALA A 1 266 ? 13.467 1.500 11.890 1.00 60.50 266 ALA A CA 1
ATOM 2040 C C . ALA A 1 266 ? 13.818 2.737 12.729 1.00 60.50 266 ALA A C 1
ATOM 2042 O O . ALA A 1 266 ? 13.664 2.737 13.953 1.00 60.50 266 ALA A O 1
ATOM 2043 N N . ARG A 1 267 ? 14.270 3.814 12.073 1.00 61.25 267 ARG A N 1
ATOM 2044 C CA . ARG A 1 267 ? 14.288 5.118 12.744 1.00 61.25 267 ARG A CA 1
ATOM 2045 C C . ARG A 1 267 ? 12.850 5.474 13.132 1.00 61.25 267 ARG A C 1
ATOM 2047 O O . ARG A 1 267 ? 11.952 5.207 12.335 1.00 61.25 267 ARG A O 1
ATOM 2054 N N . PRO A 1 268 ? 12.627 6.058 14.319 1.00 63.56 268 PRO A N 1
ATOM 2055 C CA . PRO A 1 268 ? 11.293 6.478 14.713 1.00 63.56 268 PRO A CA 1
ATOM 2056 C C . PRO A 1 268 ? 10.748 7.507 13.718 1.00 63.56 268 PRO A C 1
ATOM 2058 O O . PRO A 1 268 ? 11.508 8.312 13.171 1.00 63.56 268 PRO A O 1
ATOM 2061 N N . SER A 1 269 ? 9.431 7.472 13.506 1.00 70.88 269 SER A N 1
ATOM 2062 C CA . SER A 1 269 ? 8.699 8.497 12.759 1.00 70.88 269 SER A CA 1
ATOM 2063 C C . SER A 1 269 ? 9.089 9.901 13.227 1.00 70.88 269 SER A C 1
ATOM 2065 O O . SER A 1 269 ? 9.237 10.100 14.439 1.00 70.88 269 SER A O 1
ATOM 2067 N N . PRO A 1 270 ? 9.154 10.895 12.319 1.00 82.50 270 PRO A N 1
ATOM 2068 C CA . PRO A 1 270 ? 9.135 12.296 12.713 1.00 82.50 270 PRO A CA 1
ATOM 2069 C C . PRO A 1 270 ? 7.998 12.543 13.710 1.00 82.50 270 PRO A C 1
ATOM 2071 O O . PRO A 1 270 ? 6.870 12.079 13.512 1.00 82.50 270 PRO A O 1
ATOM 2074 N N . GLU A 1 271 ? 8.295 13.238 14.806 1.00 85.19 271 GLU A N 1
ATOM 2075 C CA . GLU A 1 271 ? 7.370 13.354 15.938 1.00 85.19 271 GLU A CA 1
ATOM 2076 C C . GLU A 1 271 ? 6.065 14.060 15.539 1.00 85.19 271 GLU A C 1
ATOM 2078 O O . GLU A 1 271 ? 4.979 13.625 15.921 1.00 85.19 271 GLU A O 1
ATOM 2083 N N . ALA A 1 272 ? 6.161 15.119 14.729 1.00 88.81 272 ALA A N 1
ATOM 2084 C CA . ALA A 1 272 ? 5.005 15.864 14.233 1.00 88.81 272 ALA A CA 1
ATOM 2085 C C . ALA A 1 272 ? 4.068 14.983 13.391 1.00 88.81 272 ALA A C 1
ATOM 2087 O O . ALA A 1 272 ? 2.856 15.007 13.596 1.00 88.81 272 ALA A O 1
ATOM 2088 N N . LEU A 1 273 ? 4.630 14.164 12.495 1.00 89.38 273 LEU A N 1
ATOM 2089 C CA . LEU A 1 273 ? 3.866 13.253 11.644 1.00 89.38 273 LEU A CA 1
ATOM 2090 C C . LEU A 1 273 ? 3.114 12.215 12.485 1.00 89.38 273 LEU A C 1
ATOM 2092 O O . LEU A 1 273 ? 1.895 12.102 12.376 1.00 89.38 273 LEU A O 1
ATOM 2096 N N . ALA A 1 274 ? 3.813 11.544 13.405 1.00 89.44 274 ALA A N 1
ATOM 2097 C CA . ALA A 1 274 ? 3.200 10.566 14.302 1.00 89.44 274 ALA A CA 1
ATOM 2098 C C . ALA A 1 274 ? 2.078 11.173 15.161 1.00 89.44 274 ALA A C 1
ATOM 2100 O O . ALA A 1 274 ? 1.077 10.504 15.413 1.00 89.44 274 ALA A O 1
ATOM 2101 N N . LYS A 1 275 ? 2.226 12.424 15.620 1.00 92.56 275 LYS A N 1
ATOM 2102 C CA . LYS A 1 275 ? 1.182 13.122 16.387 1.00 92.56 275 LYS A CA 1
ATOM 2103 C C . LYS A 1 275 ? -0.072 13.370 15.552 1.00 92.56 275 LYS A C 1
ATOM 2105 O O . LYS A 1 275 ? -1.167 13.149 16.061 1.00 92.56 275 LYS A O 1
ATOM 2110 N N . VAL A 1 276 ? 0.078 13.803 14.298 1.00 94.50 276 VAL A N 1
ATOM 2111 C CA . VAL A 1 276 ? -1.063 14.035 13.397 1.00 94.50 276 VAL A CA 1
ATOM 2112 C C . VAL A 1 276 ? -1.780 12.726 13.082 1.00 94.50 276 VAL A C 1
ATOM 2114 O O . VAL A 1 276 ? -2.996 12.658 13.242 1.00 94.50 276 VAL A O 1
ATOM 2117 N N . GLU A 1 277 ? -1.045 11.678 12.699 1.00 94.75 277 GLU A N 1
ATOM 2118 C CA . GLU A 1 277 ? -1.644 10.375 12.381 1.00 94.75 277 GLU A CA 1
ATOM 2119 C C . GLU A 1 277 ? -2.429 9.806 13.565 1.00 94.75 277 GLU A C 1
ATOM 2121 O O . GLU A 1 277 ? -3.590 9.437 13.404 1.00 94.75 277 GLU A O 1
ATOM 2126 N N . ARG A 1 278 ? -1.831 9.817 14.766 1.00 93.00 278 ARG A N 1
ATOM 2127 C CA . ARG A 1 278 ? -2.506 9.370 15.994 1.00 93.00 278 ARG A CA 1
ATOM 2128 C C . ARG A 1 278 ? -3.713 10.230 16.332 1.00 93.00 278 ARG A C 1
ATOM 2130 O O . ARG A 1 278 ? -4.726 9.715 16.782 1.00 93.00 278 ARG A O 1
ATOM 2137 N N . PHE A 1 279 ? -3.643 11.545 16.127 1.00 94.75 279 PHE A N 1
ATOM 2138 C CA . PHE A 1 279 ? -4.791 12.407 16.393 1.00 94.75 279 PHE A CA 1
ATOM 2139 C C . PHE A 1 279 ? -5.972 12.079 15.472 1.00 94.75 279 PHE A C 1
ATOM 2141 O O . PHE A 1 279 ? -7.111 11.995 15.939 1.00 94.75 279 PHE A O 1
ATOM 2148 N N . LEU A 1 280 ? -5.714 11.842 14.183 1.00 95.00 280 LEU A N 1
ATOM 2149 C CA . LEU A 1 280 ? -6.756 11.418 13.251 1.00 95.00 280 LEU A CA 1
ATOM 2150 C C . LEU A 1 280 ? -7.336 10.050 13.634 1.00 95.00 280 LEU A C 1
ATOM 2152 O O . LEU A 1 280 ? -8.558 9.925 13.718 1.00 95.00 280 LEU A O 1
ATOM 2156 N N . SER A 1 281 ? -6.485 9.059 13.918 1.00 93.94 281 SER A N 1
ATOM 2157 C CA . SER A 1 281 ? -6.919 7.686 14.207 1.00 93.94 281 SER A CA 1
ATOM 2158 C C . SER A 1 281 ? -7.578 7.508 15.577 1.00 93.94 281 SER A C 1
ATOM 2160 O O . SER A 1 281 ? -8.553 6.765 15.700 1.00 93.94 281 SER A O 1
ATOM 2162 N N . ASP A 1 282 ? -7.069 8.192 16.604 1.00 92.00 282 ASP A N 1
ATOM 2163 C CA . ASP A 1 282 ? -7.436 7.948 18.005 1.00 92.00 282 ASP A CA 1
ATOM 2164 C C . ASP A 1 282 ? -8.487 8.942 18.513 1.00 92.00 282 ASP A C 1
ATOM 2166 O O . ASP A 1 282 ? -9.134 8.697 19.536 1.00 92.00 282 ASP A O 1
ATOM 2170 N N . THR A 1 283 ? -8.654 10.076 17.823 1.00 92.56 283 THR A N 1
ATOM 2171 C CA . THR A 1 283 ? -9.556 11.161 18.237 1.00 92.56 283 THR A CA 1
ATOM 2172 C C . THR A 1 283 ? -10.523 11.582 17.133 1.00 92.56 283 THR A C 1
ATOM 2174 O O . THR A 1 283 ? -11.733 11.480 17.331 1.00 92.56 283 THR A O 1
ATOM 2177 N N . PHE A 1 284 ? -10.035 12.040 15.976 1.00 93.69 284 PHE A N 1
ATOM 2178 C CA . PHE A 1 284 ? -10.906 12.668 14.973 1.00 93.69 284 PHE A CA 1
ATOM 2179 C C . PHE A 1 284 ? -11.885 11.678 14.328 1.00 93.69 284 PHE A C 1
ATOM 2181 O O . PHE A 1 284 ? -13.084 11.937 14.267 1.00 93.69 284 PHE A O 1
ATOM 2188 N N . GLU A 1 285 ? -11.412 10.526 13.861 1.00 94.44 285 GLU A N 1
ATOM 2189 C CA . GLU A 1 285 ? -12.293 9.507 13.283 1.00 94.44 285 GLU A CA 1
ATOM 2190 C C . GLU A 1 285 ? -13.269 8.901 14.298 1.00 94.44 285 GLU A C 1
ATOM 2192 O O . GLU A 1 285 ? -14.463 8.828 13.991 1.00 94.44 285 GLU A O 1
ATOM 2197 N N . PRO A 1 286 ? -12.839 8.565 15.528 1.00 94.94 286 PRO A N 1
ATOM 2198 C CA . PRO A 1 286 ? -13.753 8.182 16.598 1.00 94.94 286 PRO A CA 1
ATOM 2199 C C . PRO A 1 286 ? -14.854 9.213 16.878 1.00 94.94 286 PRO A C 1
ATOM 2201 O O . PRO A 1 286 ? -15.971 8.822 17.205 1.00 94.94 286 PRO A O 1
ATOM 2204 N N . LEU A 1 287 ? -14.600 10.520 16.720 1.00 93.62 287 LEU A N 1
ATOM 2205 C CA . LEU A 1 287 ? -15.650 11.540 16.873 1.00 93.62 287 LEU A CA 1
ATOM 2206 C C . LEU A 1 287 ? -16.744 11.378 15.817 1.00 93.62 287 LEU A C 1
ATOM 2208 O O . LEU A 1 287 ? -17.932 11.461 16.134 1.00 93.62 287 LEU A O 1
ATOM 2212 N N . ILE A 1 288 ? -16.348 11.109 14.572 1.00 93.62 288 ILE A N 1
ATOM 2213 C CA . ILE A 1 288 ? -17.281 10.835 13.477 1.00 93.62 288 ILE A CA 1
ATOM 2214 C C . ILE A 1 288 ? -18.054 9.540 13.743 1.00 93.62 288 ILE A C 1
ATOM 2216 O O . ILE A 1 288 ? -19.269 9.511 13.549 1.00 93.62 288 ILE A O 1
ATOM 2220 N N . VAL A 1 289 ? -17.387 8.493 14.245 1.00 93.75 289 VAL A N 1
ATOM 2221 C CA . VAL A 1 289 ? -18.049 7.242 14.651 1.00 93.75 289 VAL A CA 1
ATOM 2222 C C . VAL A 1 289 ? -19.075 7.499 15.748 1.00 93.75 289 VAL A C 1
ATOM 2224 O O . VAL A 1 289 ? -20.219 7.073 15.615 1.00 93.75 289 VAL A O 1
ATOM 2227 N N . PHE A 1 290 ? -18.708 8.220 16.810 1.00 92.69 290 PHE A N 1
ATOM 2228 C CA . PHE A 1 290 ? -19.630 8.548 17.896 1.00 92.69 290 PHE A CA 1
ATOM 2229 C C . PHE A 1 290 ? -20.864 9.286 17.366 1.00 92.69 290 PHE A C 1
ATOM 2231 O O . PHE A 1 290 ? -21.989 8.872 17.640 1.00 92.69 290 PHE A O 1
ATOM 2238 N N . ALA A 1 291 ? -20.666 10.333 16.560 1.00 92.00 291 ALA A N 1
ATOM 2239 C CA . ALA A 1 291 ? -21.764 11.095 15.970 1.00 92.00 291 ALA A CA 1
ATOM 2240 C C . ALA A 1 291 ? -22.672 10.219 15.087 1.00 92.00 291 ALA A C 1
ATOM 2242 O O . ALA A 1 291 ? -23.896 10.340 15.155 1.00 92.00 291 ALA A O 1
ATOM 2243 N N . ALA A 1 292 ? -22.087 9.309 14.300 1.00 91.00 292 ALA A N 1
ATOM 2244 C CA . ALA A 1 292 ? -22.827 8.392 13.440 1.00 91.00 292 ALA A CA 1
ATOM 2245 C C . ALA A 1 292 ? -23.653 7.377 14.241 1.00 91.00 292 ALA A C 1
ATOM 2247 O O . ALA A 1 292 ? -24.829 7.178 13.943 1.00 91.00 292 ALA A O 1
ATOM 2248 N N . LEU A 1 293 ? -23.078 6.784 15.292 1.00 88.50 293 LEU A N 1
ATOM 2249 C CA . LEU A 1 293 ? -23.777 5.819 16.148 1.00 88.50 293 LEU A CA 1
ATOM 2250 C C . LEU A 1 293 ? -24.946 6.437 16.923 1.00 88.50 293 LEU A C 1
ATOM 2252 O O . LEU A 1 293 ? -25.894 5.727 17.249 1.00 88.50 293 LEU A O 1
ATOM 2256 N N . GLN A 1 294 ? -24.889 7.738 17.210 1.00 87.56 294 GLN A N 1
ATOM 2257 C CA . GLN A 1 294 ? -25.974 8.476 17.865 1.00 87.56 294 GLN A CA 1
ATOM 2258 C C . GLN A 1 294 ? -26.992 9.066 16.874 1.00 87.56 294 GLN A C 1
ATOM 2260 O O . GLN A 1 294 ? -27.962 9.689 17.300 1.00 87.56 294 GLN A O 1
ATOM 2265 N N . GLY A 1 295 ? -26.782 8.911 15.560 1.00 86.19 295 GLY A N 1
ATOM 2266 C CA . GLY A 1 295 ? -27.649 9.505 14.537 1.00 86.19 295 GLY A CA 1
ATOM 2267 C C . GLY A 1 295 ? -27.679 11.037 14.585 1.00 86.19 295 GLY A C 1
ATOM 2268 O O . GLY A 1 295 ? -28.725 11.642 14.348 1.00 86.19 295 GLY A O 1
ATOM 2269 N N . HIS A 1 296 ? -26.560 11.676 14.941 1.00 87.12 296 HIS A N 1
ATOM 2270 C CA . HIS A 1 296 ? -26.522 13.119 15.165 1.00 87.12 296 HIS A CA 1
ATOM 2271 C C . HIS A 1 296 ? -26.728 13.903 13.860 1.00 87.12 296 HIS A C 1
ATOM 2273 O O . HIS A 1 296 ? -26.082 13.626 12.850 1.00 87.12 296 HIS A O 1
ATOM 2279 N N . ALA A 1 297 ? -27.566 14.945 13.885 1.00 79.44 297 ALA A N 1
ATOM 2280 C CA . ALA A 1 297 ? -27.876 15.753 12.698 1.00 79.44 297 ALA A CA 1
ATOM 2281 C C . ALA A 1 297 ? -26.656 16.495 12.113 1.00 79.44 297 ALA A C 1
ATOM 2283 O O . ALA A 1 297 ? -26.638 16.823 10.929 1.00 79.44 297 ALA A O 1
ATOM 2284 N N . ALA A 1 298 ? -25.638 16.735 12.945 1.00 80.50 298 ALA A N 1
ATOM 2285 C CA . ALA A 1 298 ? -24.373 17.362 12.556 1.00 80.50 298 ALA A CA 1
ATOM 2286 C C . ALA A 1 298 ? -23.427 16.422 11.781 1.00 80.50 298 ALA A C 1
ATOM 2288 O O . ALA A 1 298 ? -22.371 16.860 11.324 1.00 80.50 298 ALA A O 1
ATOM 2289 N N . LEU A 1 299 ? -23.763 15.131 11.638 1.00 86.12 299 LEU A N 1
ATOM 2290 C CA . LEU A 1 299 ? -22.929 14.192 10.894 1.00 86.12 299 LEU A CA 1
ATOM 2291 C C . LEU A 1 299 ? -22.779 14.664 9.434 1.00 86.12 299 LEU A C 1
ATOM 2293 O O . LEU A 1 299 ? -23.785 14.908 8.756 1.00 86.12 299 LEU A O 1
ATOM 2297 N N . PRO A 1 300 ? -21.546 14.760 8.906 1.00 82.50 300 PRO A N 1
ATOM 2298 C CA . PRO A 1 300 ? -21.339 15.071 7.501 1.00 82.50 300 PRO A CA 1
ATOM 2299 C C . PRO A 1 300 ? -22.071 14.066 6.608 1.00 82.50 300 PRO A C 1
ATOM 2301 O O . PRO A 1 300 ? -22.020 12.865 6.851 1.00 82.50 300 PRO A O 1
ATOM 2304 N N . ARG A 1 301 ? -22.692 14.535 5.518 1.00 84.25 301 ARG A N 1
ATOM 2305 C CA . ARG A 1 301 ? -23.401 13.655 4.562 1.00 84.25 301 ARG A CA 1
ATOM 2306 C C . ARG A 1 301 ? -22.502 12.582 3.939 1.00 84.25 301 ARG A C 1
ATOM 2308 O O . ARG A 1 301 ? -22.995 11.541 3.526 1.00 84.25 301 ARG A O 1
ATOM 2315 N N . GLN A 1 302 ? -21.207 12.870 3.805 1.00 86.44 302 GLN A N 1
ATOM 2316 C CA . GLN A 1 302 ? -20.205 11.980 3.210 1.00 86.44 302 GLN A CA 1
ATOM 2317 C C . GLN A 1 302 ? -18.962 11.938 4.109 1.00 86.44 302 GLN A C 1
ATOM 2319 O O . GLN A 1 302 ? -17.940 12.549 3.776 1.00 86.44 302 GLN A O 1
ATOM 2324 N N . PRO A 1 303 ? -19.043 11.264 5.268 1.00 89.56 303 PRO A N 1
ATOM 2325 C CA . PRO A 1 303 ? -17.981 11.297 6.266 1.00 89.56 303 PRO A CA 1
ATOM 2326 C C . PRO A 1 303 ? -16.675 10.696 5.732 1.00 89.56 303 PRO A C 1
ATOM 2328 O O . PRO A 1 303 ? -15.613 11.255 5.981 1.00 89.56 303 PRO A O 1
ATOM 2331 N N . GLN A 1 304 ? -16.732 9.643 4.908 1.00 87.94 304 GLN A N 1
ATOM 2332 C CA . GLN A 1 304 ? -15.538 9.033 4.310 1.00 87.94 304 GLN A CA 1
ATOM 2333 C C . GLN A 1 304 ? -14.766 10.017 3.420 1.00 87.94 304 GLN A C 1
ATOM 2335 O O . GLN A 1 304 ? -13.538 10.042 3.446 1.00 87.94 304 GLN A O 1
ATOM 2340 N N . ARG A 1 305 ? -15.465 10.879 2.664 1.00 88.19 305 ARG A N 1
ATOM 2341 C CA . ARG A 1 305 ? -14.806 11.898 1.827 1.00 88.19 305 ARG A CA 1
ATOM 2342 C C . ARG A 1 305 ? -14.117 12.964 2.667 1.00 88.19 305 ARG A C 1
ATOM 2344 O O . ARG A 1 305 ? -13.017 13.376 2.312 1.00 88.19 305 ARG A O 1
ATOM 2351 N N . LEU A 1 306 ? -14.741 13.385 3.770 1.00 90.00 306 LEU A N 1
ATOM 2352 C CA . LEU A 1 306 ? -14.111 14.297 4.722 1.00 90.00 306 LEU A CA 1
ATOM 2353 C C . LEU A 1 306 ? -12.834 13.667 5.287 1.00 90.00 306 LEU A C 1
ATOM 2355 O O . LEU A 1 306 ? -11.773 14.268 5.192 1.00 90.00 306 LEU A O 1
ATOM 2359 N N . ILE A 1 307 ? -12.910 12.435 5.795 1.00 91.25 307 ILE A N 1
ATOM 2360 C CA . ILE A 1 307 ? -11.741 11.734 6.340 1.00 91.25 307 ILE A CA 1
ATOM 2361 C C . ILE A 1 307 ? -10.635 11.593 5.286 1.00 91.25 307 ILE A C 1
ATOM 2363 O O . ILE A 1 307 ? -9.486 11.925 5.565 1.00 91.25 307 ILE A O 1
ATOM 2367 N N . ALA A 1 308 ? -10.964 11.203 4.052 1.00 89.06 308 ALA A N 1
ATOM 2368 C CA . ALA A 1 308 ? -9.984 11.120 2.968 1.00 89.06 308 ALA A CA 1
ATOM 2369 C C . ALA A 1 308 ? -9.277 12.465 2.697 1.00 89.06 308 ALA A C 1
ATOM 2371 O O . ALA A 1 308 ? -8.073 12.483 2.432 1.00 89.06 308 ALA A O 1
ATOM 2372 N N . GLN A 1 309 ? -9.998 13.588 2.803 1.00 89.50 309 GLN A N 1
ATOM 2373 C CA . GLN A 1 309 ? -9.420 14.931 2.689 1.00 89.50 309 GLN A CA 1
ATOM 2374 C C . GLN A 1 309 ? -8.521 15.289 3.876 1.00 89.50 309 GLN A C 1
ATOM 2376 O O . GLN A 1 309 ? -7.517 15.961 3.669 1.00 89.50 309 GLN A O 1
ATOM 2381 N N . LEU A 1 310 ? -8.836 14.834 5.091 1.00 92.25 310 LEU A N 1
ATOM 2382 C CA . LEU A 1 310 ? -8.005 15.080 6.276 1.00 92.25 310 LEU A CA 1
ATOM 2383 C C . LEU A 1 310 ? -6.704 14.264 6.267 1.00 92.25 310 LEU A C 1
ATOM 2385 O O . LEU A 1 310 ? -5.681 14.718 6.768 1.00 92.25 310 LEU A O 1
ATOM 2389 N N . TRP A 1 311 ? -6.705 13.081 5.653 1.00 92.75 311 TRP A N 1
ATOM 2390 C CA . TRP A 1 311 ? -5.482 12.294 5.467 1.00 92.75 311 TRP A CA 1
ATOM 2391 C C . TRP A 1 311 ? -4.604 12.796 4.309 1.00 92.75 311 TRP A C 1
ATOM 2393 O O . TRP A 1 311 ? -3.403 12.538 4.300 1.00 92.75 311 TRP A O 1
ATOM 2403 N N . GLN A 1 312 ? -5.156 13.541 3.342 1.00 88.25 312 GLN A N 1
ATOM 2404 C CA . GLN A 1 312 ? -4.406 14.025 2.172 1.00 88.25 312 GLN A CA 1
ATOM 2405 C C . GLN A 1 312 ? -3.117 14.791 2.530 1.00 88.25 312 GLN A C 1
ATOM 2407 O O . GLN A 1 312 ? -2.071 14.434 1.985 1.00 88.25 312 GLN A O 1
ATOM 2412 N N . PRO A 1 313 ? -3.122 15.794 3.436 1.00 86.75 313 PRO A N 1
ATOM 2413 C CA . PRO A 1 313 ? -1.928 16.595 3.702 1.00 86.75 313 PRO A CA 1
ATOM 2414 C C . PRO A 1 313 ? -0.770 15.777 4.276 1.00 86.75 313 PRO A C 1
ATOM 2416 O O . PRO A 1 313 ? 0.380 16.189 4.159 1.00 86.75 313 PRO A O 1
ATOM 2419 N N . ILE A 1 314 ? -1.061 14.632 4.898 1.00 87.88 314 ILE A N 1
ATOM 2420 C CA . ILE A 1 314 ? -0.062 13.696 5.420 1.00 87.88 314 ILE A CA 1
ATOM 2421 C C . ILE A 1 314 ? 0.659 13.028 4.249 1.00 87.88 314 ILE A C 1
ATOM 2423 O O . ILE A 1 314 ? 1.886 13.024 4.211 1.00 87.88 314 ILE A O 1
ATOM 2427 N N . PHE A 1 315 ? -0.093 12.527 3.266 1.00 85.69 315 PHE A N 1
ATOM 2428 C CA . PHE A 1 315 ? 0.456 11.837 2.095 1.00 85.69 315 PHE A CA 1
ATOM 2429 C C . PHE A 1 315 ? 1.217 12.764 1.146 1.00 85.69 315 PHE A C 1
ATOM 2431 O O . PHE A 1 315 ? 2.190 12.338 0.534 1.00 85.69 315 PHE A O 1
ATOM 2438 N N . ASP A 1 316 ? 0.815 14.030 1.043 1.00 75.38 316 ASP A N 1
ATOM 2439 C CA . ASP A 1 316 ? 1.508 14.988 0.175 1.00 75.38 316 ASP A CA 1
ATOM 2440 C C . ASP A 1 316 ? 2.889 15.373 0.739 1.00 75.38 316 ASP A C 1
ATOM 2442 O O . ASP A 1 316 ? 3.818 15.661 -0.013 1.00 75.38 316 ASP A O 1
ATOM 2446 N N . ARG A 1 317 ? 3.045 15.369 2.070 1.00 69.56 317 ARG A N 1
ATOM 2447 C CA . ARG A 1 317 ? 4.242 15.873 2.773 1.00 69.56 317 ARG A CA 1
ATOM 2448 C C . ARG A 1 317 ? 5.301 14.817 3.053 1.00 69.56 317 ARG A C 1
ATOM 2450 O O . ARG A 1 317 ? 6.425 15.163 3.410 1.00 69.56 317 ARG A O 1
ATOM 2457 N N . THR A 1 318 ? 4.996 13.537 2.878 1.00 62.97 318 THR A N 1
ATOM 2458 C CA . THR A 1 318 ? 5.931 12.444 3.193 1.00 62.97 318 THR A CA 1
ATOM 2459 C C . THR A 1 318 ? 7.156 12.409 2.303 1.00 62.97 318 THR A C 1
ATOM 2461 O O . THR A 1 318 ? 8.141 11.790 2.670 1.00 62.97 318 THR A O 1
ATOM 2464 N N . SER A 1 319 ? 7.157 13.098 1.168 1.00 56.66 319 SER A N 1
ATOM 2465 C CA . SER A 1 319 ? 8.349 13.237 0.334 1.00 56.66 319 SER A CA 1
ATOM 2466 C C . SER A 1 319 ? 9.249 14.417 0.743 1.00 56.66 319 SER A C 1
ATOM 2468 O O . SER A 1 319 ? 10.366 14.535 0.246 1.00 56.66 319 SER A O 1
ATOM 2470 N N . GLU A 1 320 ? 8.797 15.308 1.637 1.00 54.12 320 GLU A N 1
ATOM 2471 C CA . GLU A 1 320 ? 9.505 16.555 1.974 1.00 54.12 320 GLU A CA 1
ATOM 2472 C C . GLU A 1 320 ? 10.639 16.377 2.988 1.00 54.12 320 GLU A C 1
ATOM 2474 O O . GLU A 1 320 ? 11.538 17.216 3.039 1.00 54.12 320 GLU A O 1
ATOM 2479 N N . PHE A 1 321 ? 10.672 15.282 3.754 1.00 54.03 321 PHE A N 1
ATOM 2480 C CA . PHE A 1 321 ? 11.723 15.085 4.762 1.00 54.03 321 PHE A CA 1
ATOM 2481 C C . PHE A 1 321 ? 13.024 14.480 4.198 1.00 54.03 321 PHE A C 1
ATOM 2483 O O . PHE A 1 321 ? 13.862 13.972 4.941 1.00 54.03 321 PHE A O 1
ATOM 2490 N N . LEU A 1 322 ? 13.228 14.545 2.878 1.00 55.12 322 LEU A N 1
ATOM 2491 C CA . LEU A 1 322 ? 14.457 14.084 2.221 1.00 55.12 322 LEU A CA 1
ATOM 2492 C C . LEU A 1 322 ? 15.647 15.052 2.416 1.00 55.12 322 LEU A C 1
ATOM 2494 O O . LEU A 1 322 ? 16.793 14.646 2.220 1.00 55.12 322 LEU A O 1
ATOM 2498 N N . SER A 1 323 ? 15.415 16.311 2.821 1.00 60.72 323 SER A N 1
ATOM 2499 C CA . SER A 1 323 ? 16.471 17.273 3.190 1.00 60.72 323 SER A CA 1
ATOM 2500 C C . SER A 1 323 ? 16.206 17.932 4.548 1.00 60.72 323 SER A C 1
ATOM 2502 O O . SER A 1 323 ? 15.060 18.125 4.944 1.00 60.72 323 SER A O 1
ATOM 2504 N N . THR A 1 324 ? 17.264 18.311 5.271 1.00 63.03 324 THR A N 1
ATOM 2505 C CA . THR A 1 324 ? 17.187 18.799 6.664 1.00 63.03 324 THR A CA 1
ATOM 2506 C C . THR A 1 324 ? 16.407 20.105 6.827 1.00 63.03 324 THR A C 1
ATOM 2508 O O . THR A 1 324 ? 15.791 20.333 7.866 1.00 63.03 324 THR A O 1
ATOM 2511 N N . GLU A 1 325 ? 16.451 20.988 5.830 1.00 67.81 325 GLU A N 1
ATOM 2512 C CA . GLU A 1 325 ? 15.742 22.271 5.859 1.00 67.81 325 GLU A CA 1
ATOM 2513 C C . GLU A 1 325 ? 14.263 22.104 5.484 1.00 67.81 325 GLU A C 1
ATOM 2515 O O . GLU A 1 325 ? 13.389 22.609 6.190 1.00 67.81 325 GLU A O 1
ATOM 2520 N N . ALA A 1 326 ? 13.976 21.314 4.442 1.00 67.31 326 ALA A N 1
ATOM 2521 C CA . ALA A 1 326 ? 12.609 20.980 4.048 1.00 67.31 326 ALA A CA 1
ATOM 2522 C C . ALA A 1 326 ? 11.886 20.171 5.136 1.00 67.31 326 ALA A C 1
ATOM 2524 O O . ALA A 1 326 ? 10.721 20.436 5.420 1.00 67.31 326 ALA A O 1
ATOM 2525 N N . GLN A 1 327 ? 12.604 19.279 5.827 1.00 72.31 327 GLN A N 1
ATOM 2526 C CA . GLN A 1 327 ? 12.100 18.544 6.985 1.00 72.31 327 GLN A CA 1
ATOM 2527 C C . GLN A 1 327 ? 11.571 19.481 8.080 1.00 72.31 327 GLN A C 1
ATOM 2529 O O . GLN A 1 327 ? 10.446 19.305 8.538 1.00 72.31 327 GLN A O 1
ATOM 2534 N N . LYS A 1 328 ? 12.340 20.498 8.491 1.00 76.50 328 LYS A N 1
ATOM 2535 C CA . LYS A 1 328 ? 11.902 21.431 9.547 1.00 76.50 328 LYS A CA 1
ATOM 2536 C C . LYS A 1 328 ? 10.647 22.206 9.146 1.00 76.50 328 LYS A C 1
ATOM 2538 O O . LYS A 1 328 ? 9.758 22.413 9.972 1.00 76.50 328 LYS A O 1
ATOM 2543 N N . ALA A 1 329 ? 10.572 22.637 7.888 1.00 78.88 329 ALA A N 1
ATOM 2544 C CA . ALA A 1 329 ? 9.401 23.334 7.365 1.00 78.88 329 ALA A CA 1
ATOM 2545 C C . ALA A 1 329 ? 8.164 22.417 7.329 1.00 78.88 329 ALA A C 1
ATOM 2547 O O . ALA A 1 329 ? 7.086 22.831 7.763 1.00 78.88 329 ALA A O 1
ATOM 2548 N N . ALA A 1 330 ? 8.330 21.169 6.882 1.00 78.06 330 ALA A N 1
ATOM 2549 C CA . ALA A 1 330 ? 7.273 20.162 6.861 1.00 78.06 330 ALA A CA 1
ATOM 2550 C C . ALA A 1 330 ? 6.762 19.838 8.275 1.00 78.06 330 ALA A C 1
ATOM 2552 O O . ALA A 1 330 ? 5.552 19.830 8.501 1.00 78.06 330 ALA A O 1
ATOM 2553 N N . GLU A 1 331 ? 7.663 19.650 9.247 1.00 84.12 331 GLU A N 1
ATOM 2554 C CA . GLU A 1 331 ? 7.311 19.421 10.655 1.00 84.12 331 GLU A CA 1
ATOM 2555 C C . GLU A 1 331 ? 6.529 20.597 11.248 1.00 84.12 331 GLU A C 1
ATOM 2557 O O . GLU A 1 331 ? 5.473 20.393 11.846 1.00 84.12 331 GLU A O 1
ATOM 2562 N N . SER A 1 332 ? 6.999 21.830 11.039 1.00 86.19 332 SER A N 1
ATOM 2563 C CA . SER A 1 332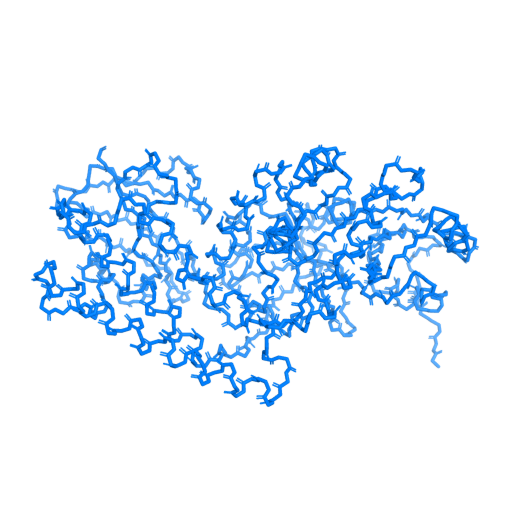 ? 6.310 23.039 11.510 1.00 86.19 332 SER A CA 1
ATOM 2564 C C . SER A 1 332 ? 4.891 23.144 10.944 1.00 86.19 332 SER A C 1
ATOM 2566 O O . SER A 1 332 ? 3.927 23.373 11.676 1.00 86.19 332 SER A O 1
ATOM 2568 N N . ALA A 1 333 ? 4.734 22.897 9.644 1.00 86.69 333 ALA A N 1
ATOM 2569 C CA . ALA A 1 333 ? 3.433 22.954 8.996 1.00 86.69 333 ALA A CA 1
ATOM 2570 C C . ALA A 1 333 ? 2.492 21.812 9.426 1.00 86.69 333 ALA A C 1
ATOM 2572 O O . ALA A 1 333 ? 1.287 22.034 9.520 1.00 86.69 333 ALA A O 1
ATOM 2573 N N . LEU A 1 334 ? 3.015 20.620 9.736 1.00 89.75 334 LEU A N 1
ATOM 2574 C CA . LEU A 1 334 ? 2.228 19.531 10.328 1.00 89.75 334 LEU A CA 1
ATOM 2575 C C . LEU A 1 334 ? 1.749 19.868 11.744 1.00 89.75 334 LEU A C 1
ATOM 2577 O O . LEU A 1 334 ? 0.625 19.526 12.095 1.00 89.75 334 LEU A O 1
ATOM 2581 N N . LEU A 1 335 ? 2.560 20.560 12.548 1.00 91.38 335 LEU A N 1
ATOM 2582 C CA . LEU A 1 335 ? 2.150 21.020 13.880 1.00 91.38 335 LEU A CA 1
ATOM 2583 C C . LEU A 1 335 ? 1.088 22.126 13.812 1.00 91.38 335 LEU A C 1
ATOM 2585 O O . LEU A 1 335 ? 0.145 22.112 14.604 1.00 91.38 335 LEU A O 1
ATOM 2589 N N . GLY A 1 336 ? 1.200 23.048 12.851 1.00 92.88 336 GLY A N 1
ATOM 2590 C CA . GLY A 1 336 ? 0.130 24.005 12.560 1.00 92.88 336 GLY A CA 1
ATOM 2591 C C . GLY A 1 336 ? -1.162 23.287 12.162 1.00 92.88 336 GLY A C 1
ATOM 2592 O O . GLY A 1 336 ? -2.201 23.500 12.779 1.00 92.88 336 GLY A O 1
ATOM 2593 N N . TYR A 1 337 ? -1.068 22.334 11.230 1.00 93.62 337 TYR A N 1
ATOM 2594 C CA . TYR A 1 337 ? -2.210 21.525 10.802 1.00 93.62 337 TYR A CA 1
ATOM 2595 C C . TYR A 1 337 ? -2.845 20.726 11.952 1.00 93.62 337 TYR A C 1
ATOM 2597 O O . TYR A 1 337 ? -4.066 20.679 12.073 1.00 93.62 337 TYR A O 1
ATOM 2605 N N . LEU A 1 338 ? -2.034 20.143 12.841 1.00 94.50 338 LEU A N 1
ATOM 2606 C CA . LEU A 1 338 ? -2.516 19.474 14.050 1.00 94.50 338 LEU A CA 1
ATOM 2607 C C . LEU A 1 338 ? -3.319 20.419 14.947 1.00 94.50 338 LEU A C 1
ATOM 2609 O O . LEU A 1 338 ? -4.337 20.014 15.501 1.00 94.50 338 LEU A O 1
ATOM 2613 N N . THR A 1 339 ? -2.860 21.660 15.092 1.00 95.44 339 THR A N 1
ATOM 2614 C CA . THR A 1 339 ? -3.525 22.667 15.925 1.00 95.44 339 THR A CA 1
ATOM 2615 C C . THR A 1 339 ? -4.902 23.003 15.349 1.00 95.44 339 THR A C 1
ATOM 2617 O O . THR A 1 339 ? -5.899 22.945 16.068 1.00 95.44 339 THR A O 1
ATOM 2620 N N . ASP A 1 340 ? -4.985 23.220 14.032 1.00 94.62 340 ASP A N 1
ATOM 2621 C CA . ASP A 1 340 ? -6.255 23.446 13.331 1.00 94.62 340 ASP A CA 1
ATOM 2622 C C . ASP A 1 340 ? -7.215 22.252 13.479 1.00 94.62 340 ASP A C 1
ATOM 2624 O O . ASP A 1 340 ? -8.405 22.426 13.756 1.00 94.62 340 ASP A O 1
ATOM 2628 N N . LEU A 1 341 ? -6.703 21.024 13.334 1.00 93.62 341 LEU A N 1
ATOM 2629 C CA . LEU A 1 341 ? -7.479 19.796 13.531 1.00 93.62 341 LEU A CA 1
ATOM 2630 C C . LEU A 1 341 ? -8.016 19.675 14.961 1.00 93.62 341 LEU A C 1
ATOM 2632 O O . LEU A 1 341 ? -9.167 19.279 15.153 1.00 93.62 341 LEU A O 1
ATOM 2636 N N . GLN A 1 342 ? -7.203 20.010 15.962 1.00 94.12 342 GLN A N 1
ATOM 2637 C CA . GLN A 1 342 ? -7.594 19.970 17.371 1.00 94.12 342 GLN A CA 1
ATOM 2638 C C . GLN A 1 342 ? -8.709 20.967 17.678 1.00 94.12 342 GLN A C 1
ATOM 2640 O O . GLN A 1 342 ? -9.673 20.610 18.358 1.00 94.12 342 GLN A O 1
ATOM 2645 N N . GLU A 1 343 ? -8.630 22.184 17.140 1.00 93.56 343 GLU A N 1
ATOM 2646 C CA . GLU A 1 343 ? -9.697 23.173 17.288 1.00 93.56 343 GLU A CA 1
ATOM 2647 C C . GLU A 1 343 ? -11.001 22.718 16.628 1.00 93.56 343 GLU A C 1
ATOM 2649 O O . GLU A 1 343 ? -12.072 22.825 17.231 1.00 93.56 343 GLU A O 1
ATOM 2654 N N . GLN A 1 344 ? -10.927 22.183 15.406 1.00 91.62 344 GLN A N 1
ATOM 2655 C CA . GLN A 1 344 ? -12.096 21.670 14.689 1.00 91.62 344 GLN A CA 1
ATOM 2656 C C . GLN A 1 344 ? -12.742 20.499 15.436 1.00 91.62 344 GLN A C 1
ATOM 2658 O O . GLN A 1 344 ? -13.957 20.493 15.636 1.00 91.62 344 GLN A O 1
ATOM 2663 N N . ALA A 1 345 ? -11.934 19.548 15.908 1.00 91.81 345 ALA A N 1
ATOM 2664 C CA . ALA A 1 345 ? -12.398 18.416 16.700 1.00 91.81 345 ALA A CA 1
ATOM 2665 C C . ALA A 1 345 ? -13.056 18.865 18.011 1.00 91.81 345 ALA A C 1
ATOM 2667 O O . ALA A 1 345 ? -14.103 18.338 18.375 1.00 91.81 345 ALA A O 1
ATOM 2668 N N . ALA A 1 346 ? -12.486 19.856 18.706 1.00 91.62 346 ALA A N 1
ATOM 2669 C CA . ALA A 1 346 ? -13.056 20.390 19.940 1.00 91.62 346 ALA A CA 1
ATOM 2670 C C . ALA A 1 346 ? -14.412 21.074 19.703 1.00 91.62 346 ALA A C 1
ATOM 2672 O O . ALA A 1 346 ? -15.352 20.843 20.465 1.00 91.62 346 ALA A O 1
ATOM 2673 N N . ARG A 1 347 ? -14.540 21.871 18.633 1.00 91.25 347 ARG A N 1
ATOM 2674 C CA . ARG A 1 347 ? -15.817 22.500 18.249 1.00 91.25 347 ARG A CA 1
ATOM 2675 C C . ARG A 1 347 ? -16.868 21.450 17.898 1.00 91.25 347 ARG A C 1
ATOM 2677 O O . ARG A 1 347 ? -17.979 21.513 18.414 1.00 91.25 347 ARG A O 1
ATOM 2684 N N . PHE A 1 348 ? -16.502 20.458 17.087 1.00 92.00 348 PHE A N 1
ATOM 2685 C CA . PHE A 1 348 ? -17.415 19.381 16.713 1.00 92.00 348 PHE A CA 1
ATOM 2686 C C . PHE A 1 348 ? -17.829 18.534 17.923 1.00 92.00 348 PHE A C 1
ATOM 2688 O O . PHE A 1 348 ? -19.007 18.237 18.086 1.00 92.00 348 PHE A O 1
ATOM 2695 N N . ALA A 1 349 ? -16.894 18.213 18.824 1.00 91.56 349 ALA A N 1
ATOM 2696 C CA . ALA A 1 349 ? -17.183 17.502 20.069 1.00 91.56 349 ALA A CA 1
ATOM 2697 C C . ALA A 1 349 ? -18.205 18.256 20.939 1.00 91.56 349 ALA A C 1
ATOM 2699 O O . ALA A 1 349 ? -19.132 17.640 21.460 1.00 91.56 349 ALA A O 1
ATOM 2700 N N . GLN A 1 350 ? -18.077 19.582 21.056 1.00 90.62 350 GLN A N 1
ATOM 2701 C CA . GLN A 1 350 ? -19.052 20.416 21.766 1.00 90.62 350 GLN A CA 1
ATOM 2702 C C . GLN A 1 350 ? -20.431 20.390 21.096 1.00 90.62 350 GLN A C 1
ATOM 2704 O O . GLN A 1 350 ? -21.437 20.258 21.790 1.00 90.62 350 GLN A O 1
ATOM 2709 N N . GLU A 1 351 ? -20.480 20.473 19.764 1.00 91.00 351 GLU A N 1
ATOM 2710 C CA . GLU A 1 351 ? -21.725 20.428 18.986 1.00 91.00 351 GLU A CA 1
ATOM 2711 C C . GLU A 1 351 ? -22.487 19.107 19.175 1.00 91.00 351 GLU A C 1
ATOM 2713 O O . GLU A 1 351 ? -23.713 19.114 19.269 1.00 91.00 351 GLU A O 1
ATOM 2718 N N . ILE A 1 352 ? -21.769 17.986 19.300 1.00 90.19 352 ILE A N 1
ATOM 2719 C CA . ILE A 1 352 ? -22.348 16.653 19.549 1.00 90.19 352 ILE A CA 1
ATOM 2720 C C . ILE A 1 352 ? -22.472 16.303 21.044 1.00 90.19 352 ILE A C 1
ATOM 2722 O O . ILE A 1 352 ? -22.760 15.159 21.394 1.00 90.19 352 ILE A O 1
ATOM 2726 N N . GLY A 1 353 ? -22.250 17.270 21.943 1.00 87.25 353 GLY A N 1
ATOM 2727 C CA . GLY A 1 353 ? -22.452 17.118 23.389 1.00 87.25 353 GLY A CA 1
ATOM 2728 C C . GLY A 1 353 ? -21.394 16.285 24.129 1.00 87.25 353 GLY A C 1
ATOM 2729 O O . GLY A 1 353 ? -21.623 15.874 25.270 1.00 87.25 353 GLY A O 1
ATOM 2730 N N . LEU A 1 354 ? -20.228 16.037 23.526 1.00 86.75 354 LEU A N 1
ATOM 2731 C CA . LEU A 1 354 ? -19.105 15.348 24.167 1.00 86.75 354 LEU A CA 1
ATOM 2732 C C . LEU A 1 354 ? -18.291 16.311 25.041 1.00 86.75 354 LEU A C 1
ATOM 2734 O O . LEU A 1 354 ? -17.782 17.330 24.581 1.00 86.75 354 LEU A O 1
ATOM 2738 N N . ARG A 1 355 ? -18.100 15.947 26.317 1.00 78.31 355 ARG A N 1
ATOM 2739 C CA . ARG A 1 355 ? -17.286 16.734 27.267 1.00 78.31 355 ARG A CA 1
ATOM 2740 C C . ARG A 1 355 ? -15.785 16.679 26.970 1.00 78.31 355 ARG A C 1
ATOM 2742 O O . ARG A 1 355 ? -15.070 17.616 27.304 1.00 78.31 355 ARG A O 1
ATOM 2749 N N . SER A 1 356 ? -15.304 15.573 26.402 1.00 78.62 356 SER A N 1
ATOM 2750 C CA . SER A 1 356 ? -13.905 15.377 26.014 1.00 78.62 356 SER A CA 1
ATOM 2751 C C . SER A 1 356 ? -13.819 14.396 24.850 1.00 78.62 356 SER A C 1
ATOM 2753 O O . SER A 1 356 ? -14.521 13.389 24.840 1.00 78.62 356 SER A O 1
ATOM 2755 N N . ALA A 1 357 ? -12.937 14.692 23.897 1.00 78.94 357 ALA A N 1
ATOM 2756 C CA . ALA A 1 357 ? -12.657 13.856 22.732 1.00 78.94 357 ALA A CA 1
ATOM 2757 C C . ALA A 1 357 ? -11.324 13.092 22.839 1.00 78.94 357 ALA A C 1
ATOM 2759 O O . ALA A 1 357 ? -10.963 12.348 21.934 1.00 78.94 357 ALA A O 1
ATOM 2760 N N . MET A 1 358 ? -10.555 13.286 23.915 1.00 78.19 358 MET A N 1
ATOM 2761 C CA . MET A 1 358 ? -9.224 12.682 24.029 1.00 78.19 358 MET A CA 1
ATOM 2762 C C . MET A 1 358 ? -9.286 11.152 24.104 1.00 78.19 358 MET A C 1
ATOM 2764 O O . MET A 1 358 ? -9.968 10.613 24.974 1.00 78.19 358 MET A O 1
ATOM 2768 N N . ASN A 1 359 ? -8.501 10.459 23.269 1.00 78.06 359 ASN A N 1
ATOM 2769 C CA . ASN A 1 359 ? -8.422 8.988 23.221 1.00 78.06 359 ASN A CA 1
ATOM 2770 C C . ASN A 1 359 ? -9.800 8.331 23.043 1.00 78.06 359 ASN A C 1
ATOM 2772 O O . ASN A 1 359 ? -10.133 7.338 23.696 1.00 78.06 359 ASN A O 1
ATOM 2776 N N . LEU A 1 360 ? -10.643 8.936 22.206 1.00 85.50 360 LEU A N 1
ATOM 2777 C CA . LEU A 1 360 ? -12.028 8.519 22.043 1.00 85.50 360 LEU A CA 1
ATOM 2778 C C . LEU A 1 360 ? -12.137 7.110 21.447 1.00 85.50 360 LEU A C 1
ATOM 2780 O O . LEU A 1 360 ? -13.064 6.393 21.808 1.00 85.50 360 LEU A O 1
ATOM 2784 N N . ALA A 1 361 ? -11.169 6.652 20.643 1.00 79.75 361 ALA A N 1
ATOM 2785 C CA . ALA A 1 361 ? -11.125 5.258 20.186 1.00 79.75 361 ALA A CA 1
ATOM 2786 C C . ALA A 1 361 ? -11.186 4.259 21.361 1.00 79.75 361 ALA A C 1
ATOM 2788 O O . ALA A 1 361 ? -12.002 3.339 21.360 1.00 79.75 361 ALA A O 1
ATOM 2789 N N . GLN A 1 362 ? -10.375 4.475 22.401 1.00 85.06 362 GLN A N 1
ATOM 2790 C CA . GLN A 1 362 ? -10.316 3.617 23.590 1.00 85.06 362 GLN A CA 1
ATOM 2791 C C . GLN A 1 362 ? -11.531 3.793 24.515 1.00 85.06 362 GLN A C 1
ATOM 2793 O O . GLN A 1 362 ? -11.819 2.919 25.331 1.00 85.06 362 GLN A O 1
ATOM 2798 N N . GLN A 1 363 ? -12.259 4.906 24.396 1.00 84.31 363 GLN A N 1
ATOM 2799 C CA . GLN A 1 363 ? -13.535 5.103 25.090 1.00 84.31 363 GLN A CA 1
ATOM 2800 C C . GLN A 1 363 ? -14.700 4.417 24.358 1.00 84.31 363 GLN A C 1
ATOM 2802 O O . GLN A 1 363 ? -15.621 3.916 25.002 1.00 84.31 363 GLN A O 1
ATOM 2807 N N . LEU A 1 364 ? -14.662 4.379 23.021 1.00 90.00 364 LEU A N 1
ATOM 2808 C CA . LEU A 1 364 ? -15.665 3.721 22.181 1.00 90.00 364 LEU A CA 1
ATOM 2809 C C . LEU A 1 364 ? -15.552 2.197 22.193 1.00 90.00 364 LEU A C 1
ATOM 2811 O O . LEU A 1 364 ? -16.544 1.520 21.934 1.00 90.00 364 LEU A O 1
ATOM 2815 N N . ALA A 1 365 ? -14.372 1.656 22.485 1.00 93.25 365 ALA A N 1
ATOM 2816 C CA . ALA A 1 365 ? -14.153 0.226 22.632 1.00 93.25 365 ALA A CA 1
ATOM 2817 C C . ALA A 1 365 ? -13.176 -0.039 23.780 1.00 93.25 365 ALA A C 1
ATOM 2819 O O . ALA A 1 365 ? -11.977 0.222 23.677 1.00 93.25 365 ALA A O 1
ATOM 2820 N N . HIS A 1 366 ? -13.704 -0.569 24.882 1.00 94.44 366 HIS A N 1
ATOM 2821 C CA . HIS A 1 366 ? -12.907 -0.922 26.045 1.00 94.44 366 HIS A CA 1
ATOM 2822 C C . HIS A 1 366 ? -12.193 -2.252 25.809 1.00 94.44 366 HIS A C 1
ATOM 2824 O O . HIS A 1 366 ? -12.840 -3.255 25.514 1.00 94.44 366 HIS A O 1
ATOM 2830 N N . VAL A 1 367 ? -10.875 -2.250 25.973 1.00 96.12 367 VAL A N 1
ATOM 2831 C CA . VAL A 1 367 ? -10.012 -3.430 25.860 1.00 96.12 367 VAL A CA 1
ATOM 2832 C C . VAL A 1 367 ? -9.539 -3.815 27.259 1.00 96.12 367 VAL A C 1
ATOM 2834 O O . VAL A 1 367 ? -9.082 -2.947 28.004 1.00 96.12 367 VAL A O 1
ATOM 2837 N N . ASP A 1 368 ? -9.660 -5.091 27.621 1.00 96.31 368 ASP A N 1
ATOM 2838 C CA . ASP A 1 368 ? -9.272 -5.596 28.945 1.00 96.31 368 ASP A CA 1
ATOM 2839 C C . ASP A 1 368 ? -7.752 -5.765 29.122 1.00 96.31 368 ASP A C 1
ATOM 2841 O O . ASP A 1 368 ? -7.234 -5.563 30.218 1.00 96.31 368 ASP A O 1
ATOM 2845 N N . GLU A 1 369 ? -7.035 -6.098 28.050 1.00 96.31 369 GLU A N 1
ATOM 2846 C CA . GLU A 1 369 ? -5.582 -6.265 28.015 1.00 96.31 369 GLU A CA 1
ATOM 2847 C C . GLU A 1 369 ? -4.873 -4.947 27.626 1.00 96.31 369 GLU A C 1
ATOM 2849 O O . GLU A 1 369 ? -4.921 -4.537 26.462 1.00 96.31 369 GLU A O 1
ATOM 2854 N N . PRO A 1 370 ? -4.145 -4.285 28.550 1.00 93.44 370 PRO A N 1
ATOM 2855 C CA . PRO A 1 370 ? -3.518 -2.983 28.300 1.00 93.44 370 PRO A CA 1
ATOM 2856 C C . PRO A 1 370 ? -2.442 -2.976 27.207 1.00 93.44 370 PRO A C 1
ATOM 2858 O O . PRO A 1 370 ? -2.126 -1.911 26.667 1.00 93.44 370 PRO A O 1
ATOM 2861 N N . ARG A 1 371 ? -1.846 -4.138 26.901 1.00 95.88 371 ARG A N 1
ATOM 2862 C CA . ARG A 1 371 ? -0.857 -4.287 25.821 1.00 95.88 371 ARG A CA 1
ATOM 2863 C C . ARG A 1 371 ? -1.502 -4.331 24.439 1.00 95.88 371 ARG A C 1
ATOM 2865 O O . ARG A 1 371 ? -0.798 -4.147 23.450 1.00 95.88 371 ARG A O 1
ATOM 2872 N N . PHE A 1 372 ? -2.808 -4.572 24.335 1.00 96.50 372 PHE A N 1
ATOM 2873 C CA . PHE A 1 372 ? -3.507 -4.504 23.059 1.00 96.50 372 PHE A CA 1
ATOM 2874 C C . PHE A 1 372 ? -3.932 -3.061 22.779 1.00 96.50 372 PHE A C 1
ATOM 2876 O O . PHE A 1 372 ? -4.820 -2.500 23.423 1.00 96.50 372 PHE A O 1
ATOM 2883 N N . ARG A 1 373 ? -3.267 -2.432 21.811 1.00 93.50 373 ARG A N 1
ATOM 2884 C CA . ARG A 1 373 ? -3.516 -1.045 21.419 1.00 93.50 373 ARG A CA 1
ATOM 2885 C C . ARG A 1 373 ? -4.435 -0.998 20.214 1.00 93.50 373 ARG A C 1
ATOM 2887 O O . ARG A 1 373 ? -4.090 -1.508 19.151 1.00 93.50 373 ARG A O 1
ATOM 2894 N N . LEU A 1 374 ? -5.581 -0.338 20.366 1.00 95.25 374 LEU A N 1
ATOM 2895 C CA . LEU A 1 374 ? -6.389 0.067 19.220 1.00 95.25 374 LEU A CA 1
ATOM 2896 C C . LEU A 1 374 ? -5.625 1.118 18.412 1.00 95.25 374 LEU A C 1
ATOM 2898 O O . LEU A 1 374 ? -5.165 2.106 18.979 1.00 95.25 374 LEU A O 1
ATOM 2902 N N . SER A 1 375 ? -5.503 0.877 17.110 1.00 94.00 375 SER A N 1
ATOM 2903 C CA . SER A 1 375 ? -4.935 1.792 16.122 1.00 94.00 375 SER A CA 1
ATOM 2904 C C . SER A 1 375 ? -6.005 2.474 15.273 1.00 94.00 375 SER A C 1
ATOM 2906 O O . SER A 1 375 ? -5.689 3.431 14.582 1.00 94.00 375 SER A O 1
ATOM 2908 N N . ALA A 1 376 ? -7.252 1.987 15.288 1.00 95.69 376 ALA A N 1
ATOM 2909 C CA . ALA A 1 376 ? -8.376 2.655 14.640 1.00 95.69 376 ALA A CA 1
ATOM 2910 C C . ALA A 1 376 ? -9.718 2.295 15.280 1.00 95.69 376 ALA A C 1
ATOM 2912 O O . ALA A 1 376 ? -9.971 1.141 15.633 1.00 95.69 376 ALA A O 1
ATOM 2913 N N . CYS A 1 377 ? -10.604 3.287 15.328 1.00 96.31 377 CYS A N 1
ATOM 2914 C CA . CYS A 1 377 ? -12.046 3.116 15.447 1.00 96.31 377 CYS A CA 1
ATOM 2915 C C . CYS A 1 377 ? -12.694 4.060 14.426 1.00 96.31 377 CYS A C 1
ATOM 2917 O O . CYS A 1 377 ? -12.658 5.278 14.594 1.00 96.31 377 CYS A O 1
ATOM 2919 N N . LYS A 1 378 ? -13.205 3.496 13.328 1.00 95.62 378 LYS A N 1
ATOM 2920 C CA . LYS A 1 378 ? -13.641 4.249 12.139 1.00 95.62 378 LYS A CA 1
ATOM 2921 C C . LYS A 1 378 ? -14.946 3.698 11.564 1.00 95.62 378 LYS A C 1
ATOM 2923 O O . LYS A 1 378 ? -15.340 2.573 11.865 1.00 95.62 378 LYS A O 1
ATOM 2928 N N . LEU A 1 379 ? -15.594 4.472 10.696 1.00 94.62 379 LEU A N 1
ATOM 2929 C CA . LEU A 1 379 ? -16.641 3.951 9.810 1.00 94.62 379 LEU A CA 1
ATOM 2930 C C . LEU A 1 379 ? -15.999 3.151 8.661 1.00 94.62 379 LEU A C 1
ATOM 2932 O O . LEU A 1 379 ? -14.876 3.489 8.286 1.00 94.62 379 LEU A O 1
ATOM 2936 N N . PRO A 1 380 ? -16.673 2.138 8.086 1.00 93.75 380 PRO A N 1
ATOM 2937 C CA . PRO A 1 380 ? -16.175 1.430 6.905 1.00 93.75 380 PRO A CA 1
ATOM 2938 C C . PRO A 1 380 ? -15.898 2.369 5.720 1.00 93.75 380 PRO A C 1
ATOM 2940 O O . PRO A 1 380 ? -16.623 3.354 5.520 1.00 93.75 380 PRO A O 1
ATOM 2943 N N . ASP A 1 381 ? -14.875 2.049 4.918 1.00 89.62 381 ASP A N 1
ATOM 2944 C CA . ASP A 1 381 ? -14.584 2.813 3.691 1.00 89.62 381 ASP A CA 1
ATOM 2945 C C . ASP A 1 381 ? -15.620 2.554 2.590 1.00 89.62 381 ASP A C 1
ATOM 2947 O O . ASP A 1 381 ? -15.925 3.455 1.807 1.00 89.62 381 ASP A O 1
ATOM 2951 N N . ASP A 1 382 ? -16.190 1.347 2.551 1.00 87.75 382 ASP A N 1
ATOM 2952 C CA . ASP A 1 382 ? -17.333 1.019 1.701 1.00 87.75 382 ASP A CA 1
ATOM 2953 C C . ASP A 1 382 ? -18.597 1.709 2.252 1.00 87.75 382 ASP A C 1
ATOM 2955 O O . ASP A 1 382 ? -19.088 1.317 3.316 1.00 87.75 382 ASP A O 1
ATOM 2959 N N . PRO A 1 383 ? -19.164 2.713 1.551 1.00 81.56 383 PRO A N 1
ATOM 2960 C CA . PRO A 1 383 ? -20.323 3.456 2.038 1.00 81.56 383 PRO A CA 1
ATOM 2961 C C . PRO A 1 383 ? -21.597 2.603 2.106 1.00 81.56 383 PRO A C 1
ATOM 2963 O O . PRO A 1 383 ? -22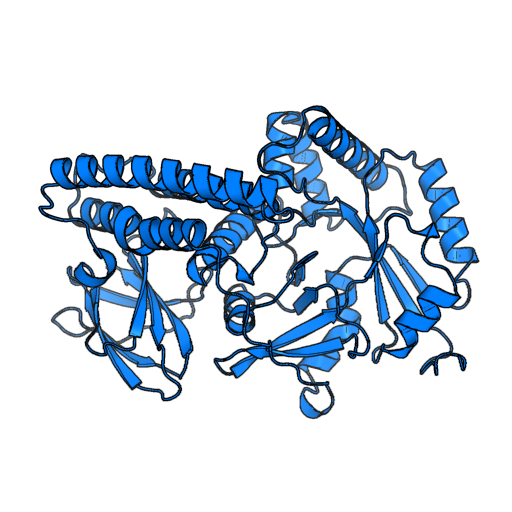.576 3.034 2.713 1.00 81.56 383 PRO A O 1
ATOM 2966 N N . MET A 1 384 ? -21.605 1.417 1.488 1.00 86.06 384 MET A N 1
ATOM 2967 C CA . MET A 1 384 ? -22.720 0.475 1.572 1.00 86.06 384 MET A CA 1
ATOM 2968 C C . MET A 1 384 ? -22.691 -0.358 2.856 1.00 86.06 384 MET A C 1
ATOM 2970 O O . MET A 1 384 ? -23.690 -1.001 3.179 1.00 86.06 384 MET A O 1
ATOM 2974 N N . ARG A 1 385 ? -21.577 -0.355 3.601 1.00 89.50 385 ARG A N 1
ATOM 2975 C CA . ARG A 1 385 ? -21.456 -1.072 4.874 1.00 89.50 385 ARG A CA 1
ATOM 2976 C C . ARG A 1 385 ? -21.767 -0.158 6.048 1.00 89.50 385 ARG A C 1
ATOM 2978 O O . ARG A 1 385 ? -21.189 0.915 6.205 1.00 89.50 385 ARG A O 1
ATOM 2985 N N . SER A 1 386 ? -22.666 -0.624 6.905 1.00 90.69 386 SER A N 1
ATOM 2986 C CA . SER A 1 386 ? -22.958 -0.009 8.195 1.00 90.69 386 SER A CA 1
ATOM 2987 C C . SER A 1 386 ? -21.994 -0.511 9.276 1.00 90.69 386 SER A C 1
ATOM 2989 O O . SER A 1 386 ? -21.177 -1.409 9.056 1.00 90.69 386 SER A O 1
ATOM 2991 N N . GLY A 1 387 ? -22.092 0.073 10.469 1.00 93.31 387 GLY A N 1
ATOM 2992 C CA . GLY A 1 387 ? -21.327 -0.368 11.627 1.00 93.31 387 GLY A CA 1
ATOM 2993 C C . GLY A 1 387 ? -19.984 0.342 11.781 1.00 93.31 387 GLY A C 1
ATOM 2994 O O . GLY A 1 387 ? -19.839 1.510 11.418 1.00 93.31 387 GLY A O 1
ATOM 2995 N N . VAL A 1 388 ? -19.024 -0.347 12.394 1.00 95.62 388 VAL A N 1
ATOM 2996 C CA . VAL A 1 388 ? -17.737 0.216 12.825 1.00 95.62 388 VAL A CA 1
ATOM 2997 C C . VAL A 1 388 ? -16.611 -0.761 12.531 1.00 95.62 388 VAL A C 1
ATOM 2999 O O . VAL A 1 388 ? -16.749 -1.966 12.727 1.00 95.62 388 VAL A O 1
ATOM 3002 N N . ILE A 1 389 ? -15.471 -0.230 12.105 1.00 96.81 389 ILE A N 1
ATOM 3003 C CA . ILE A 1 389 ? -14.216 -0.966 12.008 1.00 96.81 389 ILE A CA 1
ATOM 3004 C C . ILE A 1 389 ? -13.379 -0.663 13.247 1.00 96.81 389 ILE A C 1
ATOM 3006 O O . ILE A 1 389 ? -13.113 0.503 13.558 1.00 96.81 389 ILE A O 1
ATOM 3010 N N . LEU A 1 390 ? -12.939 -1.715 13.932 1.00 97.25 390 LEU A N 1
ATOM 3011 C CA . LEU A 1 390 ? -11.932 -1.645 14.985 1.00 97.25 390 LEU A CA 1
ATOM 3012 C C . LEU A 1 390 ? -10.648 -2.296 14.484 1.00 97.25 390 LEU A C 1
ATOM 3014 O O . LEU A 1 390 ? -10.675 -3.421 13.986 1.00 97.25 390 LEU A O 1
ATOM 3018 N N . ARG A 1 391 ? -9.514 -1.616 14.646 1.00 97.19 391 ARG A N 1
ATOM 3019 C CA . ARG A 1 391 ? -8.195 -2.183 14.354 1.00 97.19 391 ARG A CA 1
ATOM 3020 C C . ARG A 1 391 ? -7.282 -2.027 15.550 1.00 97.19 391 ARG A C 1
ATOM 3022 O O . ARG A 1 391 ? -7.328 -1.002 16.227 1.00 97.19 391 ARG A O 1
ATOM 3029 N N . GLY A 1 392 ? -6.453 -3.027 15.812 1.00 96.00 392 GLY A N 1
ATOM 3030 C CA . GLY A 1 392 ? -5.476 -2.956 16.888 1.00 96.00 392 GLY A CA 1
ATOM 3031 C C . GLY A 1 392 ? -4.389 -4.011 16.800 1.00 96.00 392 GLY A C 1
ATOM 3032 O O . GLY A 1 392 ? -4.437 -4.912 15.964 1.00 96.00 392 GLY A O 1
ATOM 3033 N N . ARG A 1 393 ? -3.392 -3.870 17.669 1.00 95.50 393 ARG A N 1
ATOM 3034 C CA . ARG A 1 393 ? -2.199 -4.713 17.727 1.00 95.50 393 ARG A CA 1
ATOM 3035 C C . ARG A 1 393 ? -1.873 -5.074 19.165 1.00 95.50 393 ARG A C 1
ATOM 3037 O O . ARG A 1 393 ? -1.924 -4.208 20.036 1.00 95.50 393 ARG A O 1
ATOM 3044 N N . LEU A 1 394 ? -1.452 -6.314 19.402 1.00 95.81 394 LEU A N 1
ATOM 3045 C CA . LEU A 1 394 ? -0.849 -6.695 20.676 1.00 95.81 394 LEU A CA 1
ATOM 3046 C C . LEU A 1 394 ? 0.623 -6.262 20.720 1.00 95.81 394 LEU A C 1
ATOM 3048 O O . LEU A 1 394 ? 1.463 -6.844 20.042 1.00 95.81 394 LEU A O 1
ATOM 3052 N N . GLU A 1 395 ? 0.966 -5.271 21.538 1.00 93.88 395 GLU A N 1
ATOM 3053 C CA . GLU A 1 395 ? 2.348 -4.822 21.759 1.00 93.88 395 GLU A CA 1
ATOM 3054 C C . GLU A 1 395 ? 3.072 -5.751 22.751 1.00 93.88 395 GLU A C 1
ATOM 3056 O O . GLU A 1 395 ? 3.480 -5.356 23.844 1.00 93.88 395 GLU A O 1
ATOM 3061 N N . SER A 1 396 ? 3.181 -7.035 22.399 1.00 94.50 396 SER A N 1
ATOM 3062 C CA . SER A 1 396 ? 3.829 -8.049 23.231 1.00 94.50 396 SER A CA 1
ATOM 3063 C C . SER A 1 396 ? 4.451 -9.172 22.404 1.00 94.50 396 SER A C 1
ATOM 3065 O O . SER A 1 396 ? 3.943 -9.520 21.342 1.00 94.50 396 SER A O 1
ATOM 3067 N N . ASP A 1 397 ? 5.521 -9.765 22.938 1.00 93.94 397 ASP A N 1
ATOM 3068 C CA . ASP A 1 397 ? 6.188 -10.955 22.383 1.00 93.94 397 ASP A CA 1
ATOM 3069 C C . ASP A 1 397 ? 5.488 -12.268 22.767 1.00 93.94 397 ASP A C 1
ATOM 3071 O O . ASP A 1 397 ? 5.900 -13.346 22.348 1.00 93.94 397 ASP A O 1
ATOM 3075 N N . GLN A 1 398 ? 4.436 -12.188 23.582 1.00 95.25 398 GLN A N 1
ATOM 3076 C CA . GLN A 1 398 ? 3.619 -13.321 23.995 1.00 95.25 398 GLN A CA 1
ATOM 3077 C C . GLN A 1 398 ? 2.173 -13.055 23.604 1.00 95.25 398 GLN A C 1
ATOM 3079 O O . GLN A 1 398 ? 1.689 -11.938 23.784 1.00 95.25 398 GLN A O 1
ATOM 3084 N N . GLY A 1 399 ? 1.493 -14.084 23.101 1.00 96.88 399 GLY A N 1
ATOM 3085 C CA . GLY A 1 399 ? 0.076 -13.994 22.787 1.00 96.88 399 GLY A CA 1
ATOM 3086 C C . GLY A 1 399 ? -0.776 -13.880 24.050 1.00 96.88 399 GLY A C 1
ATOM 3087 O O . GLY A 1 399 ? -0.357 -14.274 25.144 1.00 96.88 399 GLY A O 1
ATOM 3088 N N . ALA A 1 400 ? -1.979 -13.337 23.908 1.00 97.81 400 ALA A N 1
ATOM 3089 C CA . ALA A 1 400 ? -2.898 -13.112 25.017 1.00 97.81 400 ALA A CA 1
ATOM 3090 C C . ALA A 1 400 ? -4.353 -13.260 24.569 1.00 97.81 400 ALA A C 1
ATOM 3092 O O . ALA A 1 400 ? -4.702 -12.960 23.429 1.00 97.81 400 ALA A O 1
ATOM 3093 N N . TRP A 1 401 ? -5.218 -13.702 25.482 1.00 98.06 401 TRP A N 1
ATOM 3094 C CA . TRP A 1 401 ? -6.660 -13.583 25.285 1.00 98.06 401 TRP A CA 1
ATOM 3095 C C . TRP A 1 401 ? -7.076 -12.133 25.495 1.00 98.06 401 TRP A C 1
ATOM 3097 O O . TRP A 1 401 ? -6.724 -11.541 26.510 1.00 98.06 401 TRP A O 1
ATOM 3107 N N . ILE A 1 402 ? -7.823 -11.597 24.536 1.00 98.12 402 ILE A N 1
ATOM 3108 C CA . ILE A 1 402 ? -8.311 -10.221 24.535 1.00 98.12 402 ILE A CA 1
ATOM 3109 C C . ILE A 1 402 ? -9.835 -10.253 24.556 1.00 98.12 402 ILE A C 1
ATOM 3111 O O . ILE A 1 402 ? -10.454 -11.007 23.797 1.00 98.12 402 ILE A O 1
ATOM 3115 N N . ALA A 1 403 ? -10.439 -9.414 25.387 1.00 97.81 403 ALA A N 1
ATOM 3116 C CA . ALA A 1 403 ? -11.847 -9.069 25.336 1.00 97.81 403 ALA A CA 1
ATOM 3117 C C . ALA A 1 403 ? -12.004 -7.593 24.961 1.00 97.81 403 ALA A C 1
ATOM 3119 O O . ALA A 1 403 ? -11.417 -6.704 25.580 1.00 97.81 403 ALA A O 1
ATOM 3120 N N . ILE A 1 404 ? -12.835 -7.330 23.953 1.00 97.75 404 ILE A N 1
ATOM 3121 C CA . ILE A 1 404 ? -13.173 -5.970 23.537 1.00 97.75 404 ILE A CA 1
ATOM 3122 C C . ILE A 1 404 ? -14.671 -5.767 23.726 1.00 97.75 404 ILE A C 1
ATOM 3124 O O . ILE A 1 404 ? -15.484 -6.511 23.175 1.00 97.75 404 ILE A O 1
ATOM 3128 N N . ARG A 1 405 ? -15.026 -4.739 24.500 1.00 96.56 405 ARG A N 1
ATOM 3129 C CA . ARG A 1 405 ? -16.406 -4.325 24.752 1.00 96.56 405 ARG A CA 1
ATOM 3130 C C . ARG A 1 405 ? -16.675 -2.966 24.094 1.00 96.56 405 ARG A C 1
ATOM 3132 O O . ARG A 1 405 ? -16.206 -1.947 24.613 1.00 96.56 405 ARG A O 1
ATOM 3139 N N . PRO A 1 406 ? -17.409 -2.919 22.970 1.00 94.81 406 PRO A N 1
ATOM 3140 C CA . PRO A 1 406 ? -17.795 -1.663 22.338 1.00 94.81 406 PRO A CA 1
ATOM 3141 C C . PRO A 1 406 ? -18.791 -0.883 23.216 1.00 94.81 406 PRO A C 1
ATOM 3143 O O . PRO A 1 406 ? -19.541 -1.460 24.003 1.00 94.81 406 PRO A O 1
ATOM 3146 N N . LEU A 1 407 ? -18.807 0.445 23.082 1.00 90.62 407 LEU A N 1
ATOM 3147 C CA . LEU A 1 407 ? -19.703 1.344 23.819 1.00 90.62 407 LEU A CA 1
ATOM 3148 C C . LEU A 1 407 ? -21.176 1.068 23.491 1.00 90.62 407 LEU A C 1
ATOM 3150 O O . LEU A 1 407 ? -22.035 1.109 24.370 1.00 90.62 407 LEU A O 1
ATOM 3154 N N . ARG A 1 408 ? -21.454 0.790 22.215 1.00 91.00 408 ARG A N 1
ATOM 3155 C CA . ARG A 1 408 ? -22.748 0.326 21.711 1.00 91.00 408 ARG A CA 1
ATOM 3156 C C . ARG A 1 408 ? -22.642 -1.167 21.415 1.00 91.00 408 ARG A C 1
ATOM 3158 O O . ARG A 1 408 ? -21.641 -1.607 20.858 1.00 91.00 408 ARG A O 1
ATOM 3165 N N . ARG A 1 409 ? -23.689 -1.930 21.727 1.00 93.12 409 ARG A N 1
ATOM 3166 C CA . ARG A 1 409 ? -23.799 -3.335 21.323 1.00 93.12 409 ARG A CA 1
ATOM 3167 C C . ARG A 1 409 ? -24.037 -3.452 19.812 1.00 93.12 409 ARG A C 1
ATOM 3169 O O . ARG A 1 409 ? -24.871 -2.730 19.276 1.00 93.12 409 ARG A O 1
ATOM 3176 N N . PHE A 1 410 ? -23.349 -4.404 19.190 1.00 94.62 410 PHE A N 1
ATOM 3177 C CA . PHE A 1 410 ? -23.554 -4.839 17.808 1.00 94.62 410 PHE A CA 1
ATOM 3178 C C . PHE A 1 410 ? -23.972 -6.313 17.799 1.00 94.62 410 PHE A C 1
ATOM 3180 O O . PHE A 1 410 ? -23.564 -7.063 18.691 1.00 94.62 410 PHE A O 1
ATOM 3187 N N . ALA A 1 411 ? -24.805 -6.724 16.843 1.00 93.06 411 ALA A N 1
ATOM 3188 C CA . ALA A 1 411 ? -25.237 -8.120 16.727 1.00 93.06 411 ALA A CA 1
ATOM 3189 C C . ALA A 1 411 ? -24.126 -9.037 16.190 1.00 93.06 411 ALA A C 1
ATOM 3191 O O . ALA A 1 411 ? -24.028 -10.196 16.598 1.00 93.06 411 ALA A O 1
ATOM 3192 N N . CYS A 1 412 ? -23.277 -8.499 15.314 1.00 94.69 412 CYS A N 1
ATOM 3193 C CA . CYS A 1 412 ? -22.257 -9.234 14.585 1.00 94.69 412 CYS A CA 1
ATOM 3194 C C . CYS A 1 412 ? -20.861 -8.646 14.830 1.00 94.69 412 CYS A C 1
ATOM 3196 O O . CYS A 1 412 ? -20.685 -7.431 14.951 1.00 94.69 412 CYS A O 1
ATOM 3198 N N . CYS A 1 413 ? -19.855 -9.522 14.867 1.00 96.62 413 CYS A N 1
ATOM 3199 C CA . CYS A 1 413 ? -18.442 -9.159 14.825 1.00 96.62 413 CYS A CA 1
ATOM 3200 C C . CYS A 1 413 ? -17.719 -10.115 13.874 1.00 96.62 413 CYS A C 1
ATOM 3202 O O . CYS A 1 413 ? -17.751 -11.330 14.067 1.00 96.62 413 CYS A O 1
ATOM 3204 N N . GLU A 1 414 ? -17.063 -9.574 12.855 1.00 96.12 414 GLU A N 1
ATOM 3205 C CA . GLU A 1 414 ? -16.302 -10.341 11.873 1.00 96.12 414 GLU A CA 1
ATOM 3206 C C . GLU A 1 414 ? -14.843 -9.911 11.878 1.00 96.12 414 GLU A C 1
ATOM 3208 O O . GLU A 1 414 ? -14.534 -8.722 11.857 1.00 96.12 414 GLU A O 1
ATOM 3213 N N . SER A 1 415 ? -13.924 -10.870 11.839 1.00 95.56 415 SER A N 1
ATOM 3214 C CA . SER A 1 415 ? -12.551 -10.601 11.442 1.00 95.56 415 SER A CA 1
ATOM 3215 C C . SER A 1 415 ? -12.509 -10.351 9.937 1.00 95.56 415 SER A C 1
ATOM 3217 O O . SER A 1 415 ? -13.083 -11.098 9.141 1.00 95.56 415 SER A O 1
ATOM 3219 N N . ILE A 1 416 ? -11.817 -9.297 9.530 1.00 96.06 416 ILE A N 1
ATOM 3220 C CA . ILE A 1 416 ? -11.669 -8.901 8.128 1.00 96.06 416 ILE A CA 1
ATOM 3221 C C . ILE A 1 416 ? -10.196 -8.617 7.822 1.00 96.06 416 ILE A C 1
ATOM 3223 O O . ILE A 1 416 ? -9.372 -8.473 8.729 1.00 96.06 416 ILE A O 1
ATOM 3227 N N . SER A 1 417 ? -9.847 -8.534 6.539 1.00 95.00 417 SER A N 1
ATOM 3228 C CA . SER A 1 417 ? -8.489 -8.168 6.134 1.00 95.00 417 SER A CA 1
ATOM 3229 C C . SER A 1 417 ? -8.162 -6.706 6.470 1.00 95.00 417 SER A C 1
ATOM 3231 O O . SER A 1 417 ? -9.046 -5.892 6.750 1.00 95.00 417 SER A O 1
ATOM 3233 N N . LEU A 1 418 ? -6.878 -6.333 6.395 1.00 95.81 418 LEU A N 1
ATOM 3234 C CA . LEU A 1 418 ? -6.466 -4.929 6.556 1.00 95.81 418 LEU A CA 1
ATOM 3235 C C . LEU A 1 418 ? -7.017 -4.030 5.435 1.00 95.81 418 LEU A C 1
ATOM 3237 O O . LEU A 1 418 ? -7.218 -2.842 5.669 1.00 95.81 418 LEU A O 1
ATOM 3241 N N . ALA A 1 419 ? -7.325 -4.610 4.271 1.00 94.94 419 ALA A N 1
ATOM 3242 C CA . ALA A 1 419 ? -8.041 -3.970 3.167 1.00 94.94 419 ALA A CA 1
ATOM 3243 C C . ALA A 1 419 ? -9.576 -3.957 3.342 1.00 94.94 419 ALA A C 1
ATOM 3245 O O . ALA A 1 419 ? -10.298 -3.695 2.386 1.00 94.94 419 ALA A O 1
ATOM 3246 N N . GLU A 1 420 ? -10.082 -4.297 4.532 1.00 94.31 420 GLU A N 1
ATOM 3247 C CA . GLU A 1 420 ? -11.514 -4.353 4.869 1.00 94.31 420 GLU A CA 1
ATOM 3248 C C . GLU A 1 420 ? -12.320 -5.368 4.036 1.00 94.31 420 GLU A C 1
ATOM 3250 O O . GLU A 1 420 ? -13.550 -5.311 3.964 1.00 94.31 420 GLU A O 1
ATOM 3255 N N . ALA A 1 421 ? -11.655 -6.354 3.431 1.00 90.88 421 ALA A N 1
ATOM 3256 C CA . ALA A 1 421 ? -12.330 -7.448 2.743 1.00 90.88 421 ALA A CA 1
ATOM 3257 C C . ALA A 1 421 ? -12.809 -8.502 3.763 1.00 90.88 421 ALA A C 1
ATOM 3259 O O . ALA A 1 421 ? -12.032 -8.866 4.654 1.00 90.88 421 ALA A O 1
ATOM 3260 N N . PRO A 1 422 ? -14.047 -9.024 3.646 1.00 84.75 422 PRO A N 1
ATOM 3261 C CA . PRO A 1 422 ? -14.530 -10.092 4.514 1.00 84.75 422 PRO A CA 1
ATOM 3262 C C . PRO A 1 422 ? -13.598 -11.305 4.465 1.00 84.75 422 PRO A C 1
ATOM 3264 O O . PRO A 1 422 ? -13.231 -11.763 3.383 1.00 84.75 422 PRO A O 1
ATOM 3267 N N . SER A 1 423 ? -13.218 -11.830 5.632 1.00 80.50 423 SER A N 1
ATOM 3268 C CA . SER A 1 423 ? -12.405 -13.054 5.725 1.00 80.50 423 SER A CA 1
ATOM 3269 C C . SER A 1 423 ? -13.248 -14.317 5.954 1.00 80.50 423 SER A C 1
ATOM 3271 O O . SER A 1 423 ? -12.731 -15.427 5.868 1.00 80.50 423 SER A O 1
ATOM 3273 N N . GLY A 1 424 ? -14.542 -14.151 6.261 1.00 74.50 424 GLY A N 1
ATOM 3274 C CA . GLY A 1 424 ? -15.444 -15.229 6.681 1.00 74.50 424 GLY A CA 1
ATOM 3275 C C . GLY A 1 424 ? -15.316 -15.625 8.159 1.00 74.50 424 GLY A C 1
ATOM 3276 O O . GLY A 1 424 ? -16.057 -16.489 8.621 1.00 74.50 424 GLY A O 1
ATOM 3277 N N . GLY A 1 425 ? -14.403 -15.009 8.918 1.00 85.31 425 GLY A N 1
ATOM 3278 C CA . GLY A 1 425 ? -14.212 -15.290 10.340 1.00 85.31 425 GLY A CA 1
ATOM 3279 C C . GLY A 1 425 ? -15.195 -14.540 11.237 1.00 85.31 425 GLY A C 1
ATOM 3280 O O . GLY A 1 425 ? -14.862 -13.466 11.724 1.00 85.31 425 GLY A O 1
ATOM 3281 N N . ALA A 1 426 ? -16.380 -15.095 11.496 1.00 92.06 426 ALA A N 1
ATOM 3282 C CA . ALA A 1 426 ? -17.303 -14.549 12.495 1.00 92.06 426 ALA A CA 1
ATOM 3283 C C . ALA A 1 426 ? -16.841 -14.881 13.926 1.00 92.06 426 ALA A C 1
ATOM 3285 O O . ALA A 1 426 ? -16.448 -16.012 14.218 1.00 92.06 426 ALA A O 1
ATOM 3286 N N . LEU A 1 427 ? -16.909 -13.902 14.828 1.00 95.19 427 LEU A N 1
ATOM 3287 C CA . LEU A 1 427 ? -16.616 -14.066 16.249 1.00 95.19 427 LEU A CA 1
ATOM 3288 C C . LEU A 1 427 ? -17.912 -14.131 17.054 1.00 95.19 427 LEU A C 1
ATOM 3290 O O . LEU A 1 427 ? -18.882 -13.430 16.771 1.00 95.19 427 LEU A O 1
ATOM 3294 N N . ALA A 1 428 ? -17.906 -14.949 18.106 1.00 95.12 428 ALA A N 1
ATOM 3295 C CA . ALA A 1 428 ? -19.009 -14.989 19.054 1.00 95.12 428 ALA A CA 1
ATOM 3296 C C . ALA A 1 428 ? -19.084 -13.671 19.842 1.00 95.12 428 ALA A C 1
ATOM 3298 O O . ALA A 1 428 ? -18.093 -13.229 20.433 1.00 95.12 428 ALA A O 1
ATOM 3299 N N . VAL A 1 429 ? -20.279 -13.081 19.876 1.00 95.75 429 VAL A N 1
ATOM 3300 C CA . VAL A 1 429 ? -20.582 -11.847 20.607 1.00 95.75 429 VAL A CA 1
ATOM 3301 C C . VAL A 1 429 ? -21.469 -12.186 21.803 1.00 95.75 429 VAL A C 1
ATOM 3303 O O . VAL A 1 429 ? -22.504 -12.837 21.657 1.00 95.75 429 VAL A O 1
ATOM 3306 N N . ALA A 1 430 ? -21.051 -11.778 22.999 1.00 95.12 430 ALA A N 1
ATOM 3307 C CA . ALA A 1 430 ? -21.814 -11.958 24.229 1.00 95.12 430 ALA A CA 1
ATOM 3308 C C . ALA A 1 430 ? -23.016 -10.995 24.306 1.00 95.12 430 ALA A C 1
ATOM 3310 O O . ALA A 1 430 ? -23.143 -10.051 23.526 1.00 95.12 430 ALA A O 1
ATOM 3311 N N . GLU A 1 431 ? -23.910 -11.207 25.277 1.00 91.56 431 GLU A N 1
ATOM 3312 C CA . GLU A 1 431 ? -25.118 -10.382 25.445 1.00 91.56 431 GLU A CA 1
ATOM 3313 C C . GLU A 1 431 ? -24.825 -8.893 25.692 1.00 91.56 431 GLU A C 1
ATOM 3315 O O . GLU A 1 431 ? -25.619 -8.033 25.309 1.00 91.56 431 GLU A O 1
ATOM 3320 N N . ASP A 1 432 ? -23.682 -8.578 26.300 1.00 90.69 432 ASP A N 1
ATOM 3321 C CA . ASP A 1 432 ? -23.213 -7.214 26.552 1.00 90.69 432 ASP A CA 1
ATOM 3322 C C . ASP A 1 432 ? -22.465 -6.595 25.352 1.00 90.69 432 ASP A C 1
ATOM 3324 O O . ASP A 1 432 ? -21.970 -5.473 25.447 1.00 90.69 432 ASP A O 1
ATOM 3328 N N . GLY A 1 433 ? -22.385 -7.308 24.221 1.00 93.69 433 GLY A N 1
ATOM 3329 C CA . GLY A 1 433 ? -21.646 -6.901 23.024 1.00 93.69 433 GLY A CA 1
ATOM 3330 C C . GLY A 1 433 ? -20.153 -7.236 23.059 1.00 93.69 433 GLY A C 1
ATOM 3331 O O . GLY A 1 433 ? -19.453 -6.958 22.086 1.00 93.69 433 GLY A O 1
ATOM 3332 N N . THR A 1 434 ? -19.647 -7.824 24.147 1.00 97.06 434 THR A N 1
ATOM 3333 C CA . THR A 1 434 ? -18.233 -8.194 24.262 1.00 97.06 434 THR A CA 1
ATOM 3334 C C . THR A 1 434 ? -17.906 -9.357 23.329 1.00 97.06 434 THR A C 1
ATOM 3336 O O . THR A 1 434 ? -18.594 -10.379 23.334 1.00 97.06 434 THR A O 1
ATOM 3339 N N . PHE A 1 435 ? -16.808 -9.251 22.587 1.00 97.12 435 PHE A N 1
ATOM 3340 C CA . PHE A 1 435 ? -16.236 -10.366 21.831 1.00 97.12 435 PHE A CA 1
ATOM 3341 C C . PHE A 1 435 ? -14.829 -10.684 22.336 1.00 97.12 435 PHE A C 1
ATOM 3343 O O . PHE A 1 435 ? -14.130 -9.817 22.869 1.00 97.12 435 PHE A O 1
ATOM 3350 N N . ARG A 1 436 ? -14.430 -11.953 22.207 1.00 97.50 436 ARG A N 1
ATOM 3351 C CA . ARG A 1 436 ? -13.140 -12.461 22.689 1.00 97.50 436 ARG A CA 1
ATOM 3352 C C . ARG A 1 436 ? -12.385 -13.177 21.586 1.00 97.50 436 ARG A C 1
ATOM 3354 O O . ARG A 1 436 ? -12.987 -13.897 20.794 1.00 97.50 436 ARG A O 1
ATOM 3361 N N . PHE A 1 437 ? -11.070 -13.020 21.577 1.00 97.38 437 PHE A N 1
ATOM 3362 C CA . PHE A 1 437 ? -10.179 -13.711 20.652 1.00 97.38 437 PHE A CA 1
ATOM 3363 C C . PHE A 1 437 ? -8.798 -13.899 21.276 1.00 97.38 437 PHE A C 1
ATOM 3365 O O . PHE A 1 437 ? -8.420 -13.188 22.208 1.00 97.38 437 PHE A O 1
ATOM 3372 N N . TYR A 1 438 ? -8.050 -14.870 20.762 1.00 97.31 438 TYR A N 1
ATOM 3373 C CA . TYR A 1 438 ? -6.637 -15.011 21.081 1.00 97.31 438 TYR A CA 1
ATOM 3374 C C . TYR A 1 438 ? -5.827 -14.153 20.106 1.00 97.31 438 TYR A C 1
ATOM 3376 O O . TYR A 1 438 ? -5.923 -14.337 18.892 1.00 97.31 438 TYR A O 1
ATOM 3384 N N . ALA A 1 439 ? -5.078 -13.192 20.640 1.00 97.50 439 ALA A N 1
ATOM 3385 C CA . ALA A 1 439 ? -4.176 -12.346 19.877 1.00 97.50 439 ALA A CA 1
ATOM 3386 C C . ALA A 1 439 ? -2.767 -12.944 19.886 1.00 97.50 439 ALA A C 1
ATOM 3388 O O . ALA A 1 439 ? -2.166 -13.112 20.948 1.00 97.50 439 ALA A O 1
ATOM 3389 N N . GLU A 1 440 ? -2.239 -13.220 18.700 1.00 97.38 440 GLU A N 1
ATOM 3390 C CA . GLU A 1 440 ? -0.857 -13.623 18.474 1.00 97.38 440 GLU A CA 1
ATOM 3391 C C . GLU A 1 440 ? 0.104 -12.448 18.739 1.00 97.38 440 GLU A C 1
ATOM 3393 O O . GLU A 1 440 ? -0.283 -11.278 18.583 1.00 97.38 440 GLU A O 1
ATOM 3398 N N . PRO A 1 441 ? 1.365 -12.729 19.124 1.00 96.19 441 PRO A N 1
ATOM 3399 C CA . PRO A 1 441 ? 2.374 -11.705 19.358 1.00 96.19 441 PRO A CA 1
ATOM 3400 C C . PRO A 1 441 ? 2.476 -10.732 18.187 1.00 96.19 441 PRO A C 1
ATOM 3402 O O . PRO A 1 441 ? 2.694 -11.139 17.047 1.00 96.19 441 PRO A O 1
ATOM 3405 N N . ARG A 1 442 ? 2.343 -9.433 18.469 1.00 94.94 442 ARG A N 1
ATOM 3406 C CA . ARG A 1 442 ? 2.545 -8.362 17.483 1.00 94.94 442 ARG A CA 1
ATOM 3407 C C . ARG A 1 442 ? 1.667 -8.467 16.226 1.00 94.94 442 ARG A C 1
ATOM 3409 O O . ARG A 1 442 ? 1.906 -7.735 15.271 1.00 94.94 442 ARG A O 1
ATOM 3416 N N . TYR A 1 443 ? 0.617 -9.279 16.199 1.00 95.88 443 TYR A N 1
ATOM 3417 C CA . TYR A 1 443 ? -0.254 -9.361 15.028 1.00 95.88 443 TYR A CA 1
ATOM 3418 C C . TYR A 1 443 ? -1.277 -8.209 15.031 1.00 95.88 443 TYR A C 1
ATOM 3420 O O . TYR A 1 443 ? -1.894 -7.902 16.054 1.00 95.88 443 TYR A O 1
ATOM 3428 N N . LEU A 1 444 ? -1.430 -7.525 13.893 1.00 96.12 444 LEU A N 1
ATOM 3429 C CA . LEU A 1 444 ? -2.498 -6.550 13.635 1.00 96.12 444 LEU A CA 1
ATOM 3430 C C . LEU A 1 444 ? -3.820 -7.248 13.289 1.00 96.12 444 LEU A C 1
ATOM 3432 O O . LEU A 1 444 ? -3.892 -8.026 12.342 1.00 96.12 444 LEU A O 1
ATOM 3436 N N . TYR A 1 445 ? -4.885 -6.907 14.006 1.00 96.62 445 TYR A N 1
ATOM 3437 C CA . TYR A 1 445 ? -6.233 -7.435 13.803 1.00 96.62 445 TYR A CA 1
ATOM 3438 C C . TYR A 1 445 ? -7.180 -6.336 13.342 1.00 96.62 445 TYR A C 1
ATOM 3440 O O . TYR A 1 445 ? -7.139 -5.236 13.888 1.00 96.62 445 TYR A O 1
ATOM 3448 N N . THR A 1 446 ? -8.056 -6.649 12.383 1.00 97.38 446 THR A N 1
ATOM 3449 C CA . THR A 1 446 ? -9.168 -5.780 11.967 1.00 97.38 446 THR A CA 1
ATOM 3450 C C . THR A 1 446 ? -10.487 -6.512 12.170 1.00 97.38 446 THR A C 1
ATOM 3452 O O . THR A 1 446 ? -10.633 -7.665 11.756 1.00 97.38 446 THR A O 1
ATOM 3455 N N . PHE A 1 447 ? -11.439 -5.830 12.794 1.00 97.50 447 PHE A N 1
ATOM 3456 C CA . PHE A 1 447 ? -12.776 -6.325 13.077 1.00 97.50 447 PHE A CA 1
ATOM 3457 C C . PHE A 1 447 ? -13.821 -5.386 12.488 1.00 97.50 447 PHE A C 1
ATOM 3459 O O . PHE A 1 447 ? -13.679 -4.168 12.582 1.00 97.50 447 PHE A O 1
ATOM 3466 N N . TRP A 1 448 ? -14.882 -5.954 11.928 1.00 97.25 448 TRP A N 1
ATOM 3467 C CA . TRP A 1 448 ? -16.081 -5.247 11.505 1.00 97.25 448 TRP A CA 1
ATOM 3468 C C . TRP A 1 448 ? -17.234 -5.597 12.442 1.00 97.25 448 TRP A C 1
ATOM 3470 O O . TRP A 1 448 ? -17.613 -6.760 12.560 1.00 97.25 448 TRP A O 1
ATOM 3480 N N . LEU A 1 449 ? -17.764 -4.588 13.127 1.00 96.25 449 LEU A N 1
ATOM 3481 C CA . LEU A 1 449 ? -18.886 -4.705 14.048 1.00 96.25 449 LEU A CA 1
ATOM 3482 C C . LEU A 1 449 ? -20.122 -4.099 13.388 1.00 96.25 449 LEU A C 1
ATOM 3484 O O . LEU A 1 449 ? -20.089 -2.927 13.007 1.00 96.25 449 LEU A O 1
ATOM 3488 N N . HIS A 1 450 ? -21.200 -4.867 13.258 1.00 94.50 450 HIS A N 1
ATOM 3489 C CA . HIS A 1 450 ? -22.417 -4.447 12.552 1.00 94.50 450 HIS A CA 1
ATOM 3490 C C . HIS A 1 450 ? -23.675 -5.143 13.096 1.00 94.50 450 HIS A C 1
ATOM 3492 O O . HIS A 1 450 ? -23.585 -5.949 14.025 1.00 94.50 450 HIS A O 1
ATOM 3498 N N . ASP A 1 451 ? -24.842 -4.753 12.581 1.00 91.62 451 ASP A N 1
ATOM 3499 C CA . ASP A 1 451 ? -26.159 -5.245 13.008 1.00 91.62 451 ASP A CA 1
ATOM 3500 C C . ASP A 1 451 ? -26.862 -6.041 11.912 1.00 91.62 451 ASP A C 1
ATOM 3502 O O . ASP A 1 451 ? -26.828 -5.580 10.745 1.00 91.62 451 ASP A O 1
#

InterPro domains:
  IPR011330 Glycoside hydrolase/deacetylase, beta/alpha-barrel [SSF88713] (35-248)
  IPR027291 Glycoside hydrolase 38, N-terminal domain superfamily [G3DSA:3.20.110.10] (25-201)

Foldseek 3Di:
DDFQDFPDLAFAEAEAEELEDQLALCRDPVQLVLSLLLVVLLLVCCVPAPQLQAYEHLQFLCNVVSNCVVVVVCLVSQLCCVQVRRYAGALFRGQFLQQQDDLVLRLLRNLVRQVSQVSSPGHFLEHENEPHPFDALCVLQSSVLSVRQEYEYADDPPAAQWAWEAHPLRRTHIYGYEAEDQALVVDAPSNVSRQSSRYDQSYHHYYYYRRHRDDSVRVVVSVVVSCVRSVSYNYGNHHPNVRCVRRCPVCVVCVVPGHYDYTDHRDHHDPLLHLLLQCLFQFVQLLLVVCVVVVHPPRDPCVLVVSSVSSVLSSSLSSQCPDPVSVVVSSVVSNVSSVVSVVVSVVSCVVSPHPDRGRSLCVQKPKPDPQKDWRHWHADSPPVDDFIKIKTWRNDQAKDKMKIQGPDAFPWKFWGRSSRHGPVRTFDADPRNITIDIHRHGNMTMMGGHD

Organism: NCBI:txid2364210

Sequence (451 aa):
MDAPSLRYASYHLHIASLLPHLQRANPSFQAQLALMRALDSALDLLESAPTFLHLTVAGGCAVLESYLRLRPEHLERLEAAVQGGQLHLNPFYALPEPAWHTPEGLIRNLLRGTASAAVFGGAMPVALCLGAAALPEWLPQVLRGFNLQAVLAESRPAQPLERLWQGDDGTHIPRATIHTLATPEALTKDLRDQIASACQSGHLLIACQWSEPMSAAAWRDRWSALVQRHRLDVVLHSTPTAFARAALINAALTPEHTPQVRSAQARPSPEALAKVERFLSDTFEPLIVFAALQGHAALPRQPQRLIAQLWQPIFDRTSEFLSTEAQKAAESALLGYLTDLQEQAARFAQEIGLRSAMNLAQQLAHVDEPRFRLSACKLPDDPMRSGVILRGRLESDQGAWIAIRPLRRFACCESISLAEAPSGGALAVAEDGTFRFYAEPRYLYTFWLHD